Protein AF-0000000076550746 (afdb_homodimer)

Radius of gyration: 24.76 Å; Cα contacts (8 Å, |Δi|>4): 1751; chains: 2; bounding box: 64×61×53 Å

Solvent-accessible surface area (backbone atoms only — not comparable to full-atom values): 34472 Å² total; per-residue (Å²): 66,20,48,59,34,50,10,65,28,63,40,84,43,67,40,49,42,69,57,54,50,51,52,50,45,65,74,32,49,94,73,48,91,55,66,69,53,53,56,55,45,30,68,65,30,53,31,50,24,28,20,28,79,59,59,78,84,51,55,77,75,46,77,42,23,31,52,30,36,54,50,42,55,57,50,42,38,56,38,43,50,46,2,42,50,48,15,28,58,76,70,74,49,57,53,58,62,35,48,32,38,39,34,36,36,62,56,58,78,49,23,36,29,59,68,50,56,42,46,62,74,41,67,41,44,48,52,36,39,79,47,40,33,43,24,38,40,30,17,35,31,44,44,41,52,43,51,51,49,43,45,23,62,47,38,30,69,36,32,33,36,34,38,21,42,24,46,44,70,63,37,71,56,83,90,49,85,48,68,41,44,52,41,44,72,37,30,41,10,22,27,17,20,15,34,38,35,22,3,41,69,22,77,78,30,58,51,62,78,84,42,98,65,64,45,34,28,63,75,49,67,48,40,40,50,46,77,87,29,58,71,41,21,35,46,48,69,39,47,74,30,53,39,68,35,56,38,90,54,54,37,55,54,43,50,72,41,48,45,65,53,51,53,53,53,30,48,78,67,76,45,57,76,87,58,50,73,46,54,43,41,37,29,77,36,50,62,44,48,48,27,52,39,58,50,60,65,52,60,90,68,52,50,44,62,23,51,47,43,18,24,56,34,19,22,16,48,24,20,25,31,44,49,35,44,31,47,30,56,75,76,52,61,69,56,80,72,34,26,31,44,35,36,22,48,25,28,34,30,25,38,20,40,35,37,31,36,51,67,20,48,58,33,51,10,63,28,64,40,85,43,67,40,49,41,67,58,54,51,50,52,49,45,64,75,32,49,94,72,48,91,56,64,66,54,55,56,55,45,30,71,64,30,52,29,51,24,29,21,28,78,58,58,79,84,51,54,77,72,46,76,42,24,29,53,30,37,53,50,42,54,56,49,42,39,57,38,42,51,48,2,42,50,48,15,30,58,75,69,74,50,57,52,58,60,36,48,31,37,39,34,38,37,61,55,58,77,50,24,36,28,57,66,49,55,42,46,63,76,41,65,41,45,48,51,38,39,79,48,38,34,43,26,37,41,29,17,36,32,43,43,40,52,44,52,52,49,44,48,23,62,46,37,29,68,36,33,33,36,36,37,24,42,24,45,44,69,64,37,71,55,84,92,48,85,48,68,41,44,49,38,46,70,38,31,42,11,22,27,17,22,15,34,38,36,23,3,42,67,22,76,77,29,58,49,70,76,71,76,92,70,70,45,35,28,64,75,48,67,48,41,42,50,46,76,88,29,59,72,42,23,34,45,47,67,40,47,72,30,53,39,68,36,55,38,89,55,53,37,55,54,43,51,74,40,48,46,62,54,51,51,52,53,30,47,77,67,75,44,56,76,89,58,50,74,43,54,42,40,38,29,77,37,52,63,44,48,50,27,52,39,59,51,60,65,52,61,89,69,53,50,44,62,23,52,49,44,17,24,57,33,19,22,16,46,24,18,26,31,44,48,34,44,32,47,29,54,74,77,53,60,70,56,78,72,34,27,31,44,34,36,22,48,24,29,35,31,27,40,21,41,36,36,31,36,50

Nearest PDB structures (foldseek):
  4jap-assembly1_D  TM=9.681E-01  e=2.530E-51  Mycobacterium tuberculosis
  1ted-assembly2_D  TM=9.187E-01  e=6.501E-36  Mycobacterium tuberculosis H37Rv
  1tee-assembly1_A  TM=9.243E-01  e=2.695E-35  Mycobacterium tuberculosis H37Rv
  7d41-assembly1_B  TM=9.025E-01  e=4.340E-34  Mycobacterium marinum M
  3v7i-assembly1_A-2  TM=8.969E-01  e=5.310E-31  Streptomyces coelicolor

Organism: NCBI:txid570835

Secondary structure (DSSP, 8-state):
-EEEEEEEE--SEEEEHHHHHHHHHHHHTTT-S-HHHHHHHHHTS--SEEEESS-GGGGGG--SHHHHHHHHHHHHHHHHHHHHHHHHHHTT--GGGEEEEEEEESS---BS-HHHHHHHHS---TT-EEEEEES-GGGHHHHHHHHHHHHHHH-TT-EEEEEEEEEGGGG--TT---HHHHHHHHHB-EEEEEEEEE-TTSTTTS--TT-SS--PEEEEEEEEE-TT-TTTEEEEEETTEEEEEE-TTHHHHHHHHHHHHHHHHHHHTT--GGGEEEEEE----HHHHHHHHHHTTPPTTTTHHHHHHHHHH-B-THHHHHHHHHHHHHHSPPPTT-EEEEEEEETTTEEEEEEEE-/-EEEEEEEE--SEEEEHHHHHHHHHHHHTTT-S-HHHHHHHHHTS--SEEEESS-GGGGGG--SHHHHHHHHHHHHHHHHHHHHHHHHHHTT--GGGEEEEEEEESS---BS-HHHHHHHHS---TT-EEEEEES-GGGHHHHHHHHHHHHHHH-TT-EEEEEEEEEGGGG--TT---HHHHHHHHHB-EEEEEEEEE-TTSTTTTS-SSSSS--PEEEEEEEEE-TT-TTTEEEEEETTEEEEEE-TTHHHHHHHHHHHHHHHHHHHTT--GGGEEEEEE----HHHHHHHHHHTTPPTTTTHHHHHHHHHH-B-THHHHHHHHHHHHHHSPPPTT-EEEEEEEETTTEEEEEEEE-

Sequence (716 aa):
MRIASVGTAYPPHRYPQAVITEALRNRWQHKMEEPRLLNRLHANCGVEFRNIVFPLETYPTLDTFTKTNDAWIKAAVDLGEQAITTALERVGLTAADISAIFFASVTGISSPTVDARLINRMPFPVNVKRTPIFGLGCVAGAAGIARAADYVRAFPDQYVLLLSVELCSLTWQDDDQSIANLISCGLFGDGAAAVIMAGADTPLGKRPTSIEQPAPRVVSTRSTFYRNTERIMGWDITDTGFKIVLSPEVPKVVNENLRGDVEAFLSDNNLSMDRICSYIFHSGGPKVLEAMENTLNLPPNALAPSWKSLREVGNLSAASVLAVMEDYLLNHPGTPGCYSILAAMGPAFCSELVLLQWMRIASVGTAYPPHRYPQAVITEALRNRWQHKMEEPRLLNRLHANCGVEFRNIVFPLETYPTLDTFTKTNDAWIKAAVDLGEQAITTALERVGLTAADISAIFFASVTGISSPTVDARLINRMPFPVNVKRTPIFGLGCVAGAAGIARAADYVRAFPDQYVLLLSVELCSLTWQDDDQSIANLISCGLFGDGAAAVIMAGADTPLGKRPTSIEQPAPRVVSTRSTFYRNTERIMGWDITDTGFKIVLSPEVPKVVNENLRGDVEAFLSDNNLSMDRICSYIFHSGGPKVLEAMENTLNLPPNALAPSWKSLREVGNLSAASVLAVMEDYLLNHPGTPGCYSILAAMGPAFCSELVLLQW

pLDDT: mean 96.16, std 5.84, range [52.38, 99.0]

Structure (mmCIF, N/CA/C/O backbone):
data_AF-0000000076550746-model_v1
#
loop_
_entity.id
_entity.type
_entity.pdbx_description
1 polymer 'Alkylresorcinol/alkylpyrone synthase'
#
loop_
_atom_site.group_PDB
_atom_site.id
_atom_site.type_symbol
_atom_site.label_atom_id
_atom_site.label_alt_id
_atom_site.label_comp_id
_atom_site.label_asym_id
_atom_site.label_entity_id
_atom_site.label_seq_id
_atom_site.pdbx_PDB_ins_code
_atom_site.Cartn_x
_atom_site.Cartn_y
_atom_site.Cartn_z
_atom_site.occupancy
_atom_site.B_iso_or_equiv
_atom_site.auth_seq_id
_atom_site.auth_comp_id
_atom_site.auth_asym_id
_atom_site.auth_atom_id
_atom_site.pdbx_PDB_model_num
ATOM 1 N N . MET A 1 1 ? 20.016 -12.812 -5.48 1 94.81 1 MET A N 1
ATOM 2 C CA . MET A 1 1 ? 18.781 -12.852 -4.707 1 94.81 1 MET A CA 1
ATOM 3 C C . MET A 1 1 ? 17.938 -14.062 -5.082 1 94.81 1 MET A C 1
ATOM 5 O O . MET A 1 1 ? 17.938 -14.492 -6.242 1 94.81 1 MET A O 1
ATOM 9 N N . ARG A 1 2 ? 17.312 -14.703 -4.07 1 96.56 2 ARG A N 1
ATOM 10 C CA . ARG A 1 2 ? 16.625 -15.969 -4.273 1 96.56 2 ARG A CA 1
ATOM 11 C C . ARG A 1 2 ? 15.289 -15.992 -3.531 1 96.56 2 ARG A C 1
ATOM 13 O O . ARG A 1 2 ? 15.141 -15.344 -2.49 1 96.56 2 ARG A O 1
ATOM 20 N N . ILE A 1 3 ? 14.375 -16.672 -4.129 1 97.88 3 ILE A N 1
ATOM 21 C CA . ILE A 1 3 ? 13.195 -17.078 -3.373 1 97.88 3 ILE A CA 1
ATOM 22 C C . ILE A 1 3 ? 13.539 -18.25 -2.461 1 97.88 3 ILE A C 1
ATOM 24 O O . ILE A 1 3 ? 13.586 -19.406 -2.906 1 97.88 3 ILE A O 1
ATOM 28 N N . ALA A 1 4 ? 13.734 -17.969 -1.221 1 97.25 4 ALA A N 1
ATOM 29 C CA . ALA A 1 4 ? 14.266 -18.969 -0.298 1 97.25 4 ALA A CA 1
ATOM 30 C C . ALA A 1 4 ? 13.18 -19.953 0.125 1 97.25 4 ALA A C 1
ATOM 32 O O . ALA A 1 4 ? 13.461 -21.141 0.317 1 97.25 4 ALA A O 1
ATOM 33 N N . SER A 1 5 ? 12.039 -19.484 0.303 1 97.62 5 SER A N 1
ATOM 34 C CA . SER A 1 5 ? 10.93 -20.344 0.713 1 97.62 5 SER A CA 1
ATOM 35 C C . SER A 1 5 ? 9.586 -19.656 0.479 1 97.62 5 SER A C 1
ATOM 37 O O . SER A 1 5 ? 9.523 -18.438 0.331 1 97.62 5 SER A O 1
ATOM 39 N N . VAL A 1 6 ? 8.594 -20.422 0.37 1 98.62 6 VAL A N 1
ATOM 40 C CA . VAL A 1 6 ? 7.199 -19.984 0.355 1 98.62 6 VAL A CA 1
ATOM 41 C C . VAL A 1 6 ? 6.391 -20.828 1.347 1 98.62 6 VAL A C 1
ATOM 43 O O . VAL A 1 6 ? 6.621 -22.031 1.488 1 98.62 6 VAL A O 1
ATOM 46 N N . GLY A 1 7 ? 5.559 -20.141 2.123 1 98.88 7 GLY A N 1
ATOM 47 C CA . GLY A 1 7 ? 4.621 -20.797 3.023 1 98.88 7 GLY A CA 1
ATOM 48 C C . GLY A 1 7 ? 3.189 -20.328 2.838 1 98.88 7 GLY A C 1
ATOM 49 O O . GLY A 1 7 ? 2.912 -19.141 2.889 1 98.88 7 GLY A O 1
ATOM 50 N N . THR A 1 8 ? 2.262 -21.312 2.617 1 98.81 8 THR A N 1
ATOM 51 C CA . THR A 1 8 ? 0.847 -20.984 2.492 1 98.81 8 THR A CA 1
ATOM 52 C C . THR A 1 8 ? 0.093 -21.328 3.771 1 98.81 8 THR A C 1
ATOM 54 O O . THR A 1 8 ? 0.569 -22.125 4.578 1 98.81 8 THR A O 1
ATOM 57 N N . ALA A 1 9 ? -0.963 -20.625 4.008 1 98.94 9 ALA A N 1
ATOM 58 C CA . ALA A 1 9 ? -1.935 -20.922 5.059 1 98.94 9 ALA A CA 1
ATOM 59 C C . ALA A 1 9 ? -3.363 -20.812 4.531 1 98.94 9 ALA A C 1
ATOM 61 O O . ALA A 1 9 ? -3.693 -19.891 3.791 1 98.94 9 ALA A O 1
ATOM 62 N N . TYR A 1 10 ? -4.164 -21.797 4.844 1 98.81 10 TYR A N 1
ATOM 63 C CA . TYR A 1 10 ? -5.574 -21.828 4.477 1 98.81 10 TYR A CA 1
ATOM 64 C C . TYR A 1 10 ? -6.461 -21.875 5.715 1 98.81 10 TYR A C 1
ATOM 66 O O . TYR A 1 10 ? -6.125 -22.531 6.707 1 98.81 10 TYR A O 1
ATOM 74 N N . PRO A 1 11 ? -7.582 -21.094 5.656 1 98.44 11 PRO A N 1
ATOM 75 C CA . PRO A 1 11 ? -8.5 -21.203 6.789 1 98.44 11 PRO A CA 1
ATOM 76 C C . PRO A 1 11 ? -9.062 -22.625 6.957 1 98.44 11 PRO A C 1
ATOM 78 O O . PRO A 1 11 ? -9.023 -23.422 6.02 1 98.44 11 PRO A O 1
ATOM 81 N N . PRO A 1 12 ? -9.578 -22.906 8.094 1 97.31 12 PRO A N 1
ATOM 82 C CA . PRO A 1 12 ? -9.844 -24.312 8.43 1 97.31 12 PRO A CA 1
ATOM 83 C C . PRO A 1 12 ? -11.133 -24.828 7.812 1 97.31 12 PRO A C 1
ATOM 85 O O . PRO A 1 12 ? -11.367 -26.047 7.781 1 97.31 12 PRO A O 1
ATOM 88 N N . HIS A 1 13 ? -12.016 -24.031 7.289 1 98.56 13 HIS A N 1
ATOM 89 C CA . HIS A 1 13 ? -13.305 -24.484 6.781 1 98.56 13 HIS A CA 1
ATOM 90 C C . HIS A 1 13 ? -13.242 -24.766 5.285 1 98.56 13 HIS A C 1
ATOM 92 O O . HIS A 1 13 ? -13.484 -23.875 4.465 1 98.56 13 HIS A O 1
ATOM 98 N N . ARG A 1 14 ? -13.016 -25.969 4.973 1 98.56 14 ARG A N 1
ATOM 99 C CA . ARG A 1 14 ? -12.914 -26.422 3.588 1 98.56 14 ARG A CA 1
ATOM 100 C C . ARG A 1 14 ? -14.211 -27.094 3.141 1 98.56 14 ARG A C 1
ATOM 102 O O . ARG A 1 14 ? -14.695 -28.016 3.799 1 98.56 14 ARG A O 1
ATOM 109 N N . TYR A 1 15 ? -14.766 -26.641 2.021 1 98.62 15 TYR A N 1
ATOM 110 C CA . TYR A 1 15 ? -16.031 -27.172 1.511 1 98.62 15 TYR A CA 1
ATOM 111 C C . TYR A 1 15 ? -15.914 -27.531 0.033 1 98.62 15 TYR A C 1
ATOM 113 O O . TYR A 1 15 ? -15.211 -26.844 -0.722 1 98.62 15 TYR A O 1
ATOM 121 N N . PRO A 1 16 ? -16.625 -28.625 -0.36 1 98.38 16 PRO A N 1
ATOM 122 C CA . PRO A 1 16 ? -16.859 -28.75 -1.803 1 98.38 16 PRO A CA 1
ATOM 123 C C . PRO A 1 16 ? -17.609 -27.547 -2.383 1 98.38 16 PRO A C 1
ATOM 125 O O . PRO A 1 16 ? -18.469 -26.969 -1.715 1 98.38 16 PRO A O 1
ATOM 128 N N . GLN A 1 17 ? -17.328 -27.203 -3.615 1 97.62 17 GLN A N 1
ATOM 129 C CA . GLN A 1 17 ? -17.953 -26.078 -4.289 1 97.62 17 GLN A CA 1
ATOM 130 C C . GLN A 1 17 ? -19.469 -26.141 -4.18 1 97.62 17 GLN A C 1
ATOM 132 O O . GLN A 1 17 ? -20.141 -25.125 -3.959 1 97.62 17 GLN A O 1
ATOM 137 N N . ALA A 1 18 ? -20 -27.328 -4.297 1 96.81 18 ALA A N 1
ATOM 138 C CA . ALA A 1 18 ? -21.453 -27.516 -4.309 1 96.81 18 ALA A CA 1
ATOM 139 C C . ALA A 1 18 ? -22.078 -27.109 -2.979 1 96.81 18 ALA A C 1
ATOM 141 O O . ALA A 1 18 ? -23.203 -26.594 -2.939 1 96.81 18 ALA A O 1
ATOM 142 N N . VAL A 1 19 ? -21.391 -27.297 -1.904 1 97.94 19 VAL A N 1
ATOM 143 C CA . VAL A 1 19 ? -21.891 -26.953 -0.577 1 97.94 19 VAL A CA 1
ATOM 144 C C . VAL A 1 19 ? -21.938 -25.438 -0.427 1 97.94 19 VAL A C 1
ATOM 146 O O . VAL A 1 19 ? -22.906 -24.891 0.093 1 97.94 19 VAL A O 1
ATOM 149 N N . ILE A 1 20 ? -20.922 -24.734 -0.8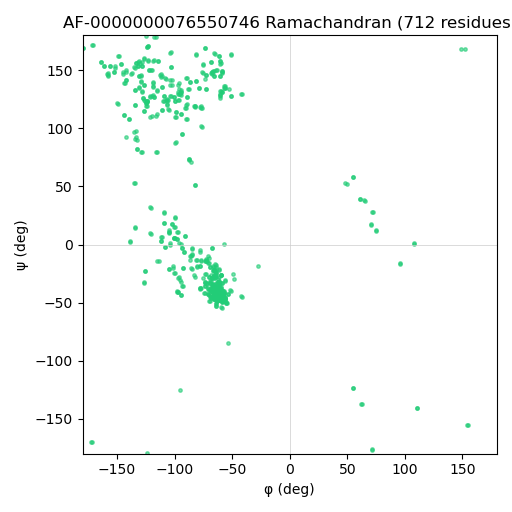74 1 97.75 20 ILE A N 1
ATOM 150 C CA . ILE A 1 20 ? -20.875 -23.281 -0.814 1 97.75 20 ILE A CA 1
ATOM 151 C C . ILE A 1 20 ? -21.969 -22.688 -1.703 1 97.75 20 ILE A C 1
ATOM 153 O O . ILE A 1 20 ? -22.656 -21.75 -1.308 1 97.75 20 ILE A O 1
ATOM 157 N N . THR A 1 21 ? -22.141 -23.297 -2.887 1 96.69 21 THR A N 1
ATOM 158 C CA . THR A 1 21 ? -23.156 -22.844 -3.82 1 96.69 21 THR A CA 1
ATOM 159 C C . THR A 1 21 ? -24.547 -22.938 -3.189 1 96.69 21 THR A C 1
ATOM 161 O O . THR A 1 21 ? -25.344 -22 -3.283 1 96.69 21 THR A O 1
ATOM 164 N N . GLU A 1 22 ? -24.797 -24.047 -2.564 1 95.69 22 GLU A N 1
ATOM 165 C CA . GLU A 1 22 ? -26.094 -24.25 -1.92 1 95.69 22 GLU A CA 1
ATOM 166 C C . GLU A 1 22 ? -26.312 -23.25 -0.783 1 95.69 22 GLU A C 1
ATOM 168 O O . GLU A 1 22 ? -27.406 -22.719 -0.616 1 95.69 22 GLU A O 1
ATOM 173 N N . ALA A 1 23 ? -25.312 -23.031 -0.014 1 95.56 23 ALA A N 1
ATOM 174 C CA . ALA A 1 23 ? -25.406 -22.078 1.091 1 95.56 23 ALA A CA 1
ATOM 175 C C . ALA A 1 23 ? -25.719 -20.672 0.581 1 95.56 23 ALA A C 1
ATOM 177 O O . ALA A 1 23 ? -26.531 -19.953 1.174 1 95.56 23 ALA A O 1
ATOM 178 N N . LEU A 1 24 ? -25.062 -20.281 -0.495 1 95.19 24 LEU A N 1
ATOM 179 C CA . LEU A 1 24 ? -25.281 -18.953 -1.064 1 95.19 24 LEU A CA 1
ATOM 180 C C . LEU A 1 24 ? -26.672 -18.844 -1.682 1 95.19 24 LEU A C 1
ATOM 182 O O . LEU A 1 24 ? -27.328 -17.797 -1.58 1 95.19 24 LEU A O 1
ATOM 186 N N . ARG A 1 25 ? -27.109 -19.906 -2.32 1 93.19 25 ARG A N 1
ATOM 187 C CA . ARG A 1 25 ? -28.469 -19.922 -2.859 1 93.19 25 ARG A CA 1
ATOM 188 C C . ARG A 1 25 ? -29.5 -19.719 -1.758 1 93.19 25 ARG A C 1
ATOM 190 O O . ARG A 1 25 ? -30.453 -18.953 -1.933 1 93.19 25 ARG A O 1
ATOM 197 N N . ASN A 1 26 ? -29.297 -20.375 -0.702 1 92.31 26 ASN A N 1
ATOM 198 C CA . ASN A 1 26 ? -30.203 -20.234 0.429 1 92.31 26 ASN A CA 1
ATOM 199 C C . ASN A 1 26 ? -30.141 -18.844 1.028 1 92.31 26 ASN A C 1
ATOM 201 O O . ASN A 1 26 ? -31.172 -18.281 1.406 1 92.31 26 ASN A O 1
ATOM 205 N N . ARG A 1 27 ? -28.984 -18.312 1.07 1 90.75 27 ARG A N 1
ATOM 206 C CA . ARG A 1 27 ? -28.766 -16.984 1.652 1 90.75 27 ARG A CA 1
ATOM 207 C C . ARG A 1 27 ? -29.406 -15.898 0.797 1 90.75 27 ARG A C 1
ATOM 209 O O . ARG A 1 27 ? -29.938 -14.922 1.325 1 90.75 27 ARG A O 1
ATOM 216 N N . TRP A 1 28 ? -29.422 -16.188 -0.52 1 89.94 28 TRP A N 1
ATOM 217 C CA . TRP A 1 28 ? -29.859 -15.133 -1.435 1 89.94 28 TRP A CA 1
ATOM 218 C C . TRP A 1 28 ? -31.219 -15.445 -2.018 1 89.94 28 TRP A C 1
ATOM 220 O O . TRP A 1 28 ? -31.703 -14.742 -2.91 1 89.94 28 TRP A O 1
ATOM 230 N N . GLN A 1 29 ? -31.891 -16.531 -1.762 1 79.56 29 GLN A N 1
ATOM 231 C CA . GLN A 1 29 ? -33.094 -17.094 -2.361 1 79.56 29 GLN A CA 1
ATOM 232 C C . GLN A 1 29 ? -34.125 -16.016 -2.637 1 79.56 29 GLN A C 1
ATOM 234 O O . GLN A 1 29 ? -34.719 -15.977 -3.719 1 79.56 29 GLN A O 1
ATOM 239 N N . HIS A 1 30 ? -34.375 -15.148 -1.763 1 79.69 30 HIS A N 1
ATOM 240 C CA . HIS A 1 30 ? -35.438 -14.172 -1.944 1 79.69 30 HIS A CA 1
ATOM 241 C C . HIS A 1 30 ? -35 -13.055 -2.885 1 79.69 30 HIS A C 1
ATOM 243 O O . HIS A 1 30 ? -35.844 -12.32 -3.414 1 79.69 30 HIS A O 1
ATOM 249 N N . LYS A 1 31 ? -33.781 -13.07 -3.256 1 80.06 31 LYS A N 1
ATOM 250 C CA . LYS A 1 31 ? -33.25 -11.961 -4.035 1 80.06 31 LYS A CA 1
ATOM 251 C C . LYS A 1 31 ? -32.875 -12.414 -5.445 1 80.06 31 LYS A C 1
ATOM 253 O O . LYS A 1 31 ? -32.688 -11.586 -6.34 1 80.06 31 LYS A O 1
ATOM 258 N N . MET A 1 32 ? -32.812 -13.703 -5.605 1 83.12 32 MET A N 1
ATOM 259 C CA . MET A 1 32 ? -32.344 -14.219 -6.887 1 83.12 32 MET A CA 1
ATOM 260 C C . MET A 1 32 ? -33.5 -14.539 -7.816 1 83.12 32 MET A C 1
ATOM 262 O O . MET A 1 32 ? -34.406 -15.266 -7.434 1 83.12 32 MET A O 1
ATOM 266 N N . GLU A 1 33 ? -33.406 -14.055 -8.992 1 80.38 33 GLU A N 1
ATOM 267 C CA . GLU A 1 33 ? -34.438 -14.336 -9.992 1 80.38 33 GLU A CA 1
ATOM 268 C C . GLU A 1 33 ? -34.281 -15.742 -10.555 1 80.38 33 GLU A C 1
ATOM 270 O O . GLU A 1 33 ? -35.281 -16.422 -10.789 1 80.38 33 GLU A O 1
ATOM 275 N N . GLU A 1 34 ? -33.094 -16.156 -10.727 1 83.06 34 GLU A N 1
ATOM 276 C CA . GLU A 1 34 ? -32.812 -17.469 -11.305 1 83.06 34 GLU A CA 1
ATOM 277 C C . GLU A 1 34 ? -31.734 -18.203 -10.5 1 83.06 34 GLU A C 1
ATOM 279 O O . GLU A 1 34 ? -30.562 -18.219 -10.883 1 83.06 34 GLU A O 1
ATOM 284 N N . PRO A 1 35 ? -32.188 -18.953 -9.555 1 82.25 35 PRO A N 1
ATOM 285 C CA . PRO A 1 35 ? -31.234 -19.672 -8.711 1 82.25 35 PRO A CA 1
ATOM 286 C C . PRO A 1 35 ? -30.391 -20.672 -9.492 1 82.25 35 PRO A C 1
ATOM 288 O O . PRO A 1 35 ? -29.234 -20.938 -9.117 1 82.25 35 PRO A O 1
ATOM 291 N N . ARG A 1 36 ? -30.922 -21.234 -10.57 1 87.06 36 ARG A N 1
ATOM 292 C CA . ARG A 1 36 ? -30.203 -22.203 -11.383 1 87.06 36 ARG A CA 1
ATOM 293 C C . ARG A 1 36 ? -28.984 -21.578 -12.039 1 87.06 36 ARG A C 1
ATOM 295 O O . ARG A 1 36 ? -28.016 -22.266 -12.367 1 87.06 36 ARG A O 1
ATOM 302 N N . LEU A 1 37 ? -28.922 -20.281 -12.141 1 91 37 LEU A N 1
ATOM 303 C CA . LEU A 1 37 ? -27.828 -19.547 -12.742 1 91 37 LEU A CA 1
ATOM 304 C C . LEU A 1 37 ? -26.562 -19.656 -11.891 1 91 37 LEU A C 1
ATOM 306 O O . LEU A 1 37 ? -25.469 -19.828 -12.414 1 91 37 LEU A O 1
ATOM 310 N N . LEU A 1 38 ? -26.719 -19.594 -10.609 1 94.12 38 LEU A N 1
ATOM 311 C CA . LEU A 1 38 ? -25.578 -19.703 -9.695 1 94.12 38 LEU A CA 1
ATOM 312 C C . LEU A 1 38 ? -24.906 -21.062 -9.82 1 94.12 38 LEU A C 1
ATOM 314 O O . LEU A 1 38 ? -23.688 -21.156 -9.867 1 94.12 38 LEU A O 1
ATOM 318 N N . ASN A 1 39 ? -25.688 -22.094 -9.922 1 94.44 39 ASN A N 1
ATOM 319 C CA . ASN A 1 39 ? -25.172 -23.438 -10.086 1 94.44 39 ASN A CA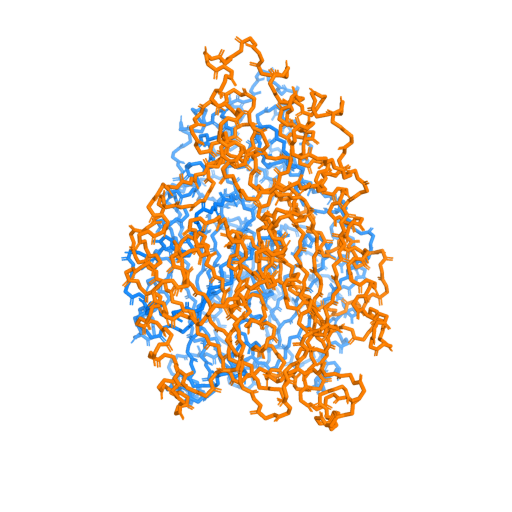 1
ATOM 320 C C . ASN A 1 39 ? -24.328 -23.578 -11.359 1 94.44 39 ASN A C 1
ATOM 322 O O . ASN A 1 39 ? -23.25 -24.156 -11.336 1 94.44 39 ASN A O 1
ATOM 326 N N . ARG A 1 40 ? -24.859 -23.062 -12.359 1 95.12 40 ARG A N 1
ATOM 327 C CA . ARG A 1 40 ? -24.188 -23.141 -13.648 1 95.12 40 ARG A CA 1
ATOM 328 C C . ARG A 1 40 ? -22.859 -22.375 -13.617 1 95.12 40 ARG A C 1
ATOM 330 O O . ARG A 1 40 ? -21.844 -22.875 -14.094 1 95.12 40 ARG A O 1
ATOM 337 N N . LEU A 1 41 ? -22.922 -21.188 -13.102 1 95.94 41 LEU A N 1
ATOM 338 C CA . LEU A 1 41 ? -21.734 -20.344 -13.047 1 95.94 41 LEU A CA 1
ATOM 339 C C . LEU A 1 41 ? -20.656 -20.984 -12.164 1 95.94 41 LEU A C 1
ATOM 341 O O . LEU A 1 41 ? -19.484 -21.031 -12.547 1 95.94 41 LEU A O 1
ATOM 345 N N . HIS A 1 42 ? -21.031 -21.484 -11.031 1 97.44 42 HIS A N 1
ATOM 346 C CA . HIS A 1 42 ? -20.094 -22.094 -10.109 1 97.44 42 HIS A CA 1
ATOM 347 C C . HIS A 1 42 ? -19.5 -23.375 -10.703 1 97.44 42 HIS A C 1
ATOM 349 O O . HIS A 1 42 ? -18.312 -23.672 -10.5 1 97.44 42 HIS A O 1
ATOM 355 N N . ALA A 1 43 ? -20.266 -24.125 -11.469 1 96 43 ALA A N 1
ATOM 356 C CA . ALA A 1 43 ? -19.797 -25.359 -12.094 1 96 43 ALA A CA 1
ATOM 357 C C . ALA A 1 43 ? -18.719 -25.062 -13.141 1 96 43 ALA A C 1
ATOM 359 O O . ALA A 1 43 ? -17.875 -25.922 -13.422 1 96 43 ALA A O 1
ATOM 360 N N . ASN A 1 44 ? -18.672 -23.875 -13.641 1 96.38 44 ASN A N 1
ATOM 361 C CA . ASN A 1 44 ? -17.766 -23.531 -14.727 1 96.38 44 ASN A CA 1
ATOM 362 C C . ASN A 1 44 ? -16.516 -22.812 -14.203 1 96.38 44 ASN A C 1
ATOM 364 O O . ASN A 1 44 ? -15.664 -22.391 -14.984 1 96.38 44 ASN A O 1
ATOM 368 N N . CYS A 1 45 ? -16.344 -22.688 -12.922 1 97.31 45 CYS A N 1
ATOM 369 C CA . CYS A 1 45 ? -15.242 -21.938 -12.336 1 97.31 45 CYS A CA 1
ATOM 370 C C . CYS A 1 45 ? -13.992 -22.812 -12.227 1 97.31 45 CYS A C 1
ATOM 372 O O . CYS A 1 45 ? -12.906 -22.297 -11.938 1 97.31 45 CYS A O 1
ATOM 374 N N . GLY A 1 46 ? -14.094 -24.047 -12.477 1 97.5 46 GLY A N 1
ATOM 375 C CA . GLY A 1 46 ? -12.953 -24.938 -12.359 1 97.5 46 GLY A CA 1
ATOM 376 C C . GLY A 1 46 ? -12.531 -25.172 -10.922 1 97.5 46 GLY A C 1
ATOM 377 O O . GLY A 1 46 ? -11.391 -25.578 -10.656 1 97.5 46 GLY A O 1
ATOM 378 N N . VAL A 1 47 ? -13.391 -24.875 -9.938 1 98.62 47 VAL A N 1
ATOM 379 C CA . VAL A 1 47 ? -13.102 -25 -8.516 1 98.62 47 VAL A CA 1
ATOM 380 C C . VAL A 1 47 ? -13.859 -26.188 -7.93 1 98.62 47 VAL A C 1
ATOM 382 O O . VAL A 1 47 ? -15.078 -26.281 -8.07 1 98.62 47 VAL A O 1
ATOM 385 N N . GLU A 1 48 ? -13.164 -27.094 -7.324 1 98.56 48 GLU A N 1
ATOM 386 C CA . GLU A 1 48 ? -13.789 -28.234 -6.688 1 98.56 48 GLU A CA 1
ATOM 387 C C . GLU A 1 48 ? -13.969 -28.016 -5.188 1 98.56 48 GLU A C 1
ATOM 389 O O . GLU A 1 48 ? -14.984 -28.422 -4.609 1 98.56 48 GLU A O 1
ATOM 394 N N . PHE A 1 49 ? -12.945 -27.422 -4.59 1 98.38 49 PHE A N 1
ATOM 395 C CA . PHE A 1 49 ? -12.977 -27.109 -3.168 1 98.38 49 PHE A CA 1
ATOM 396 C C . PHE A 1 49 ? -12.5 -25.672 -2.922 1 98.38 49 PHE A C 1
ATOM 398 O O . PHE A 1 49 ? -11.805 -25.094 -3.756 1 98.38 49 PHE A O 1
ATOM 405 N N . ARG A 1 50 ? -12.938 -25.156 -1.816 1 96.19 50 ARG A N 1
ATOM 406 C CA . ARG A 1 50 ? -12.406 -23.891 -1.343 1 96.19 50 ARG A CA 1
ATOM 407 C C . ARG A 1 50 ? -12.328 -23.859 0.18 1 96.19 50 ARG A C 1
ATOM 409 O O . ARG A 1 50 ? -13.109 -24.531 0.859 1 96.19 50 ARG A O 1
ATOM 416 N N . ASN A 1 51 ? -11.391 -23.172 0.639 1 98.62 51 ASN A N 1
ATOM 417 C CA . ASN A 1 51 ? -11.328 -22.797 2.049 1 98.62 51 ASN A CA 1
ATOM 418 C C . ASN A 1 51 ? -11.898 -21.406 2.287 1 98.62 51 ASN A C 1
ATOM 420 O O . ASN A 1 51 ? -11.656 -20.484 1.508 1 98.62 51 ASN A O 1
ATOM 424 N N . ILE A 1 52 ? -12.75 -21.266 3.316 1 98.44 52 ILE A N 1
ATOM 425 C CA . ILE A 1 52 ? -13.242 -19.953 3.697 1 98.44 52 ILE A CA 1
ATOM 426 C C . ILE A 1 52 ? -13.031 -19.734 5.191 1 98.44 52 ILE A C 1
ATOM 428 O O . ILE A 1 52 ? -12.914 -20.688 5.957 1 98.44 52 ILE A O 1
ATOM 432 N N . VAL A 1 53 ? -12.914 -18.531 5.613 1 98.56 53 VAL A N 1
ATOM 433 C CA . VAL A 1 53 ? -12.336 -18.172 6.902 1 98.56 53 VAL A CA 1
ATOM 434 C C . VAL A 1 53 ? -13.32 -18.516 8.023 1 98.56 53 VAL A C 1
ATOM 436 O O . VAL A 1 53 ? -12.906 -18.844 9.141 1 98.56 53 VAL A O 1
ATOM 439 N N . PHE A 1 54 ? -14.609 -18.359 7.809 1 98.5 54 PHE A N 1
ATOM 440 C CA . PHE A 1 54 ? -15.617 -18.656 8.828 1 98.5 54 PHE A CA 1
ATOM 441 C C . PHE A 1 54 ? -16.547 -19.781 8.359 1 98.5 54 PHE A C 1
ATOM 443 O O . PHE A 1 54 ? -16.656 -20.047 7.156 1 98.5 54 PHE A O 1
ATOM 450 N N . PRO A 1 55 ? -17.188 -20.422 9.359 1 98.19 55 PRO A N 1
ATOM 451 C CA . PRO A 1 55 ? -18.25 -21.344 8.938 1 98.19 55 PRO A CA 1
ATOM 452 C C . PRO A 1 55 ? -19.344 -20.641 8.141 1 98.19 55 PRO A C 1
ATOM 454 O O . PRO A 1 55 ? -19.672 -19.484 8.422 1 98.19 55 PRO A O 1
ATOM 457 N N . LEU A 1 56 ? -19.953 -21.391 7.211 1 97.75 56 LEU A N 1
ATOM 458 C CA . LEU A 1 56 ? -20.938 -20.812 6.301 1 97.75 56 LEU A CA 1
ATOM 459 C C . LEU A 1 56 ? -22.078 -20.141 7.07 1 97.75 56 LEU A C 1
ATOM 461 O O . LEU A 1 56 ? -22.594 -19.109 6.637 1 97.75 56 LEU A O 1
ATOM 465 N N . GLU A 1 57 ? -22.422 -20.625 8.242 1 96.69 57 GLU A N 1
ATOM 466 C CA . GLU A 1 57 ? -23.547 -20.125 9.031 1 96.69 57 GLU A CA 1
ATOM 467 C C . GLU A 1 57 ? -23.234 -18.75 9.625 1 96.69 57 GLU A C 1
ATOM 469 O O . GLU A 1 57 ? -24.141 -18.047 10.07 1 96.69 57 GLU A O 1
ATOM 474 N N . THR A 1 58 ? -21.984 -18.359 9.602 1 97.69 58 THR A N 1
ATOM 475 C CA . THR A 1 58 ? -21.547 -17.094 10.195 1 97.69 58 THR A CA 1
ATOM 476 C C . THR A 1 58 ? -21.797 -15.945 9.219 1 97.69 58 THR A C 1
ATOM 478 O O . THR A 1 58 ? -22.031 -14.812 9.641 1 97.69 58 THR A O 1
ATOM 481 N N . TYR A 1 59 ? -21.797 -16.156 7.965 1 96.75 59 TYR A N 1
ATOM 482 C CA . TYR A 1 59 ? -21.703 -15.117 6.941 1 96.75 59 TYR A CA 1
ATOM 483 C C . TYR A 1 59 ? -22.969 -14.258 6.941 1 96.75 59 TYR A C 1
ATOM 485 O O . TYR A 1 59 ? -22.891 -13.039 6.758 1 96.75 59 TYR A O 1
ATOM 493 N N . PRO A 1 60 ? -24.172 -14.852 7.242 1 94.56 60 PRO A N 1
ATOM 494 C CA . PRO A 1 60 ? -25.359 -13.992 7.316 1 94.56 60 PRO A CA 1
ATOM 495 C C . PRO A 1 60 ? -25.266 -12.969 8.445 1 94.56 60 PRO A C 1
ATOM 497 O O . PRO A 1 60 ? -25.938 -11.938 8.406 1 94.56 60 PRO A O 1
ATOM 500 N N . THR A 1 61 ? -24.469 -13.234 9.461 1 96.5 61 THR A N 1
ATOM 501 C CA . THR A 1 61 ? -24.328 -12.328 10.586 1 96.5 61 THR A CA 1
ATOM 502 C C . THR A 1 61 ? -23.375 -11.188 10.25 1 96.5 61 THR A C 1
ATOM 504 O O . THR A 1 61 ? -23.344 -10.172 10.953 1 96.5 61 THR A O 1
ATOM 507 N N . LEU A 1 62 ? -22.531 -11.312 9.266 1 96.75 62 LEU A N 1
ATOM 508 C CA . LEU A 1 62 ? -21.625 -10.289 8.766 1 96.75 62 LEU A CA 1
ATOM 509 C C . LEU A 1 62 ? -22.312 -9.406 7.734 1 96.75 62 LEU A C 1
ATOM 511 O O . LEU A 1 62 ? -21.953 -9.414 6.559 1 96.75 62 LEU A O 1
ATOM 515 N N . ASP A 1 63 ? -23.266 -8.555 8.266 1 94.62 63 ASP A N 1
ATOM 516 C CA . ASP A 1 63 ? -24.234 -7.898 7.391 1 94.62 63 ASP A CA 1
ATOM 517 C C . ASP A 1 63 ? -23.875 -6.43 7.176 1 94.62 63 ASP A C 1
ATOM 519 O O . ASP A 1 63 ? -24.625 -5.691 6.535 1 94.62 63 ASP A O 1
ATOM 523 N N . THR A 1 64 ? -22.75 -5.961 7.77 1 96.75 64 THR A N 1
ATOM 524 C CA . THR A 1 64 ? -22.281 -4.598 7.559 1 96.75 64 THR A CA 1
ATOM 525 C C . THR A 1 64 ? -20.797 -4.594 7.18 1 96.75 64 THR A C 1
ATOM 527 O O . THR A 1 64 ? -20.078 -5.559 7.457 1 96.75 64 THR A O 1
ATOM 530 N N . PHE A 1 65 ? -20.391 -3.572 6.527 1 97.44 65 PHE A N 1
ATOM 531 C CA . PHE A 1 65 ? -18.969 -3.447 6.195 1 97.44 65 PHE A CA 1
ATOM 532 C C . PHE A 1 65 ? -18.109 -3.412 7.457 1 97.44 65 PHE A C 1
ATOM 534 O O . PHE A 1 65 ? -17.031 -3.982 7.488 1 97.44 65 PHE A O 1
ATOM 541 N N . THR A 1 66 ? -18.609 -2.738 8.523 1 98.19 66 THR A N 1
ATOM 542 C CA . THR A 1 66 ? -17.906 -2.684 9.797 1 98.19 66 THR A CA 1
ATOM 543 C C . THR A 1 66 ? -17.609 -4.09 10.312 1 98.19 66 THR A C 1
ATOM 545 O O . THR A 1 66 ? -16.469 -4.41 10.641 1 98.19 66 THR A O 1
ATOM 548 N N . LYS A 1 67 ? -18.609 -4.914 10.336 1 98.25 67 LYS A N 1
ATOM 549 C CA . LYS A 1 67 ? -18.484 -6.27 10.867 1 98.25 67 LYS A CA 1
ATOM 550 C C . LYS A 1 67 ? -17.547 -7.109 10 1 98.25 67 LYS A C 1
ATOM 552 O O . LYS A 1 67 ? -16.688 -7.828 10.516 1 98.25 67 LYS A O 1
ATOM 557 N N . THR A 1 68 ? -17.766 -7.031 8.703 1 98.19 68 THR A N 1
ATOM 558 C CA . THR A 1 68 ? -16.984 -7.848 7.785 1 98.19 68 THR A CA 1
ATOM 559 C C . THR A 1 68 ? -15.516 -7.434 7.812 1 98.19 68 THR A C 1
ATOM 561 O O . THR A 1 68 ? -14.625 -8.289 7.824 1 98.19 68 THR A O 1
ATOM 564 N N . ASN A 1 69 ? -15.219 -6.141 7.805 1 98.69 69 ASN A N 1
ATOM 565 C CA . ASN A 1 69 ? -13.844 -5.668 7.82 1 98.69 69 ASN A CA 1
ATOM 566 C C . ASN A 1 69 ? -13.156 -5.965 9.148 1 98.69 69 ASN A C 1
ATOM 568 O O . ASN A 1 69 ? -11.969 -6.281 9.188 1 98.69 69 ASN A O 1
ATOM 572 N N . ASP A 1 70 ? -13.891 -5.824 10.234 1 98.62 70 ASP A N 1
ATOM 573 C CA . ASP A 1 70 ? -13.336 -6.219 11.523 1 98.62 70 ASP A CA 1
ATOM 574 C C . ASP A 1 70 ? -12.969 -7.703 11.531 1 98.62 70 ASP A C 1
ATOM 576 O O . ASP A 1 70 ? -11.914 -8.086 12.047 1 98.62 70 ASP A O 1
ATOM 580 N N . ALA A 1 71 ? -13.891 -8.492 11.008 1 98.75 71 ALA A N 1
ATOM 581 C CA . ALA A 1 71 ? -13.617 -9.922 10.891 1 98.75 71 ALA A CA 1
ATOM 582 C C . ALA A 1 71 ? -12.383 -10.18 10.023 1 98.75 71 ALA A C 1
ATOM 584 O O . ALA A 1 71 ? -11.578 -11.062 10.32 1 98.75 71 ALA A O 1
ATOM 585 N N . TRP A 1 72 ? -12.266 -9.43 8.961 1 98.81 72 TRP A N 1
ATOM 586 C CA . TRP A 1 72 ? -11.109 -9.555 8.078 1 98.81 72 TRP A CA 1
ATOM 587 C C . TRP A 1 72 ? -9.812 -9.258 8.828 1 98.81 72 TRP A C 1
ATOM 589 O O . TRP A 1 72 ? -8.836 -9.992 8.695 1 98.81 72 TRP A O 1
ATOM 599 N N . ILE A 1 73 ? -9.781 -8.203 9.609 1 98.75 73 ILE A N 1
ATOM 600 C CA . ILE A 1 73 ? -8.57 -7.816 10.32 1 98.75 73 ILE A CA 1
ATOM 601 C C . ILE A 1 73 ? -8.102 -8.961 11.211 1 98.75 73 ILE A C 1
ATOM 603 O O . ILE A 1 73 ? -6.941 -9.367 11.156 1 98.75 73 ILE A O 1
ATOM 607 N N . LYS A 1 74 ? -8.992 -9.477 11.945 1 98.44 74 LYS A N 1
ATOM 608 C CA . LYS A 1 74 ? -8.648 -10.547 12.875 1 98.44 74 LYS A CA 1
ATOM 609 C C . LYS A 1 74 ? -8.148 -11.789 12.141 1 98.44 74 LYS A C 1
ATOM 611 O O . LYS A 1 74 ? -7.098 -12.336 12.477 1 98.44 74 LYS A O 1
ATOM 616 N N . ALA A 1 75 ? -8.867 -12.172 11.148 1 98.81 75 ALA A N 1
ATOM 617 C CA . ALA A 1 75 ? -8.547 -13.391 10.414 1 98.81 75 ALA A CA 1
ATOM 618 C C . ALA A 1 75 ? -7.242 -13.234 9.633 1 98.81 75 ALA A C 1
ATOM 620 O O . ALA A 1 75 ? -6.469 -14.188 9.508 1 98.81 75 ALA A O 1
ATOM 621 N N . ALA A 1 76 ? -7.078 -12.07 9.094 1 98.88 76 ALA A N 1
ATOM 622 C CA . ALA A 1 76 ? -5.875 -11.812 8.312 1 98.88 76 ALA A CA 1
ATOM 623 C C . ALA A 1 76 ? -4.621 -11.914 9.18 1 98.88 76 ALA A C 1
ATOM 625 O O . ALA A 1 76 ? -3.598 -12.445 8.742 1 98.88 76 ALA A O 1
ATOM 626 N N . VAL A 1 77 ? -4.652 -11.375 10.391 1 98.88 77 VAL A N 1
ATOM 627 C CA . VAL A 1 77 ? -3.52 -11.453 11.305 1 98.88 77 VAL A CA 1
ATOM 628 C C . VAL A 1 77 ? -3.229 -12.906 11.648 1 98.88 77 VAL A C 1
ATOM 630 O O . VAL A 1 77 ? -2.078 -13.352 11.586 1 98.88 77 VAL A O 1
ATOM 633 N N . ASP A 1 78 ? -4.277 -13.68 11.93 1 98.81 78 ASP A N 1
ATOM 634 C CA . ASP A 1 78 ? -4.117 -15.086 12.297 1 98.81 78 ASP A CA 1
ATOM 635 C C . ASP A 1 78 ? -3.527 -15.891 11.141 1 98.81 78 ASP A C 1
ATOM 637 O O . ASP A 1 78 ? -2.564 -16.641 11.328 1 98.81 78 ASP A O 1
ATOM 641 N N . LEU A 1 79 ? -4.09 -15.773 9.992 1 98.88 79 LEU A N 1
ATOM 642 C CA . LEU A 1 79 ? -3.633 -16.531 8.836 1 98.88 79 LEU A CA 1
ATOM 643 C C . LEU A 1 79 ? -2.244 -16.078 8.398 1 98.88 79 LEU A C 1
ATOM 645 O O . LEU A 1 79 ? -1.438 -16.891 7.938 1 98.88 79 LEU A O 1
ATOM 649 N N . GLY A 1 80 ? -2.037 -14.742 8.445 1 98.94 80 GLY A N 1
ATOM 650 C CA . GLY A 1 80 ? -0.715 -14.219 8.133 1 98.94 80 GLY A CA 1
ATOM 651 C C . GLY A 1 80 ? 0.379 -14.82 9 1 98.94 80 GLY A C 1
ATOM 652 O O . GLY A 1 80 ? 1.436 -15.203 8.492 1 98.94 80 GLY A O 1
ATOM 653 N N . GLU A 1 81 ? 0.128 -14.883 10.281 1 98.94 81 GLU A N 1
ATOM 654 C CA . GLU A 1 81 ? 1.099 -15.477 11.195 1 98.94 81 GLU A CA 1
ATOM 655 C C . GLU A 1 81 ? 1.416 -16.922 10.805 1 98.94 81 GLU A C 1
ATOM 657 O O . GLU A 1 81 ? 2.576 -17.328 10.844 1 98.94 81 GLU A O 1
ATOM 662 N N . GLN A 1 82 ? 0.408 -17.656 10.453 1 98.94 82 GLN A N 1
ATOM 663 C CA . GLN A 1 82 ? 0.593 -19.062 10.07 1 98.94 82 GLN A CA 1
ATOM 664 C C . GLN A 1 82 ? 1.452 -19.172 8.82 1 98.94 82 GLN A C 1
ATOM 666 O O . GLN A 1 82 ? 2.373 -20 8.766 1 98.94 82 GLN A O 1
ATOM 671 N N . ALA A 1 83 ? 1.119 -18.391 7.793 1 98.94 83 ALA A N 1
ATOM 672 C CA . ALA A 1 83 ? 1.877 -18.438 6.543 1 98.94 83 ALA A CA 1
ATOM 673 C C . ALA A 1 83 ? 3.34 -18.062 6.777 1 98.94 83 ALA A C 1
ATOM 675 O O . ALA A 1 83 ? 4.242 -18.734 6.258 1 98.94 83 ALA A O 1
ATOM 676 N N . ILE A 1 84 ? 3.572 -16.984 7.562 1 99 84 ILE A N 1
ATOM 677 C CA . ILE A 1 84 ? 4.922 -16.531 7.859 1 99 84 ILE A CA 1
ATOM 678 C C . ILE A 1 84 ? 5.688 -17.625 8.602 1 99 84 ILE A C 1
ATOM 680 O O . ILE A 1 84 ? 6.832 -17.938 8.258 1 99 84 ILE A O 1
ATOM 684 N N . THR A 1 85 ? 5.066 -18.172 9.602 1 98.94 85 THR A N 1
ATOM 685 C CA . THR A 1 85 ? 5.699 -19.219 10.398 1 98.94 85 THR A CA 1
ATOM 686 C C . THR A 1 85 ? 6.105 -20.406 9.508 1 98.94 85 THR A C 1
ATOM 688 O O . THR A 1 85 ? 7.223 -20.906 9.617 1 98.94 85 THR A O 1
ATOM 691 N N . THR A 1 86 ? 5.207 -20.828 8.633 1 98.88 86 THR A N 1
ATOM 692 C CA . THR A 1 86 ? 5.48 -21.938 7.723 1 98.88 86 THR A CA 1
ATOM 693 C C . THR A 1 86 ? 6.684 -21.625 6.84 1 98.88 86 THR A C 1
ATOM 695 O O . THR A 1 86 ? 7.574 -22.453 6.676 1 98.88 86 THR A O 1
ATOM 698 N N . ALA A 1 87 ? 6.727 -20.469 6.258 1 98.75 87 ALA A N 1
ATOM 699 C CA . ALA A 1 87 ? 7.809 -20.078 5.363 1 98.75 87 ALA A CA 1
ATOM 700 C C . ALA A 1 87 ? 9.141 -20.031 6.102 1 98.75 87 ALA A C 1
ATOM 702 O O . ALA A 1 87 ? 10.164 -20.5 5.59 1 98.75 87 ALA A O 1
ATOM 703 N N . LEU A 1 88 ? 9.148 -19.422 7.285 1 98.81 88 LEU A N 1
ATOM 704 C CA . LEU A 1 88 ? 10.375 -19.266 8.062 1 98.81 88 LEU A CA 1
ATOM 705 C C . LEU A 1 88 ? 10.914 -20.609 8.516 1 98.81 88 LEU A C 1
ATOM 707 O O . LEU A 1 88 ? 12.117 -20.875 8.422 1 98.81 88 LEU A O 1
ATOM 711 N N . GLU A 1 89 ? 10.07 -21.484 8.969 1 98.25 89 GLU A N 1
ATOM 712 C CA . GLU A 1 89 ? 10.477 -22.797 9.477 1 98.25 89 GLU A CA 1
ATOM 713 C C . GLU A 1 89 ? 11.164 -23.625 8.383 1 98.25 89 GLU A C 1
ATOM 715 O O . GLU A 1 89 ? 12.094 -24.391 8.664 1 98.25 89 GLU A O 1
ATOM 720 N N . ARG A 1 90 ? 10.82 -23.484 7.203 1 96.31 90 ARG A N 1
ATOM 721 C CA . ARG A 1 90 ? 11.344 -24.25 6.082 1 96.31 90 ARG A CA 1
ATOM 722 C C . ARG A 1 90 ? 12.828 -23.969 5.867 1 96.31 90 ARG A C 1
ATOM 724 O O . ARG A 1 90 ? 13.555 -24.812 5.34 1 96.31 90 ARG A O 1
ATOM 731 N N . VAL A 1 91 ? 13.219 -22.781 6.254 1 96.19 91 VAL A N 1
ATOM 732 C CA . VAL A 1 91 ? 14.594 -22.406 5.941 1 96.19 91 VAL A CA 1
ATOM 733 C C . VAL A 1 91 ? 15.359 -22.109 7.234 1 96.19 91 VAL A C 1
ATOM 735 O O . VAL A 1 91 ? 16.438 -21.5 7.203 1 96.19 91 VAL A O 1
ATOM 738 N N . GLY A 1 92 ? 14.773 -22.406 8.398 1 97.31 92 GLY A N 1
ATOM 739 C CA . GLY A 1 92 ? 15.438 -22.281 9.688 1 97.31 92 GLY A CA 1
ATOM 740 C C . GLY A 1 92 ? 15.648 -20.844 10.109 1 97.31 92 GLY A C 1
ATOM 741 O O . GLY A 1 92 ? 16.641 -20.531 10.766 1 97.31 92 GLY A O 1
ATOM 742 N N . LEU A 1 93 ? 14.828 -19.953 9.68 1 98.44 93 LEU A N 1
ATOM 743 C CA . LEU A 1 93 ? 14.867 -18.562 10.094 1 98.44 93 LEU A CA 1
ATOM 744 C C . LEU A 1 93 ? 13.766 -18.266 11.102 1 98.44 93 LEU A C 1
ATOM 746 O O . LEU A 1 93 ? 12.883 -19.094 11.328 1 98.44 93 LEU A O 1
ATOM 750 N N . THR A 1 94 ? 13.883 -17.156 11.758 1 98.75 94 THR A N 1
ATOM 751 C CA . THR A 1 94 ? 12.836 -16.609 12.609 1 98.75 94 THR A CA 1
ATOM 752 C C . THR A 1 94 ? 12.461 -15.195 12.156 1 98.75 94 THR A C 1
ATOM 754 O O . THR A 1 94 ? 13.117 -14.617 11.281 1 98.75 94 THR A O 1
ATOM 757 N N . ALA A 1 95 ? 11.422 -14.68 12.727 1 98.88 95 ALA A N 1
ATOM 758 C CA . ALA A 1 95 ? 10.984 -13.328 12.383 1 98.88 95 ALA A CA 1
ATOM 759 C C . ALA A 1 95 ? 12.078 -12.305 12.68 1 98.88 95 ALA A C 1
ATOM 761 O O . ALA A 1 95 ? 12.148 -11.258 12.039 1 98.88 95 ALA A O 1
ATOM 762 N N . ALA A 1 96 ? 12.938 -12.602 13.594 1 98.75 96 ALA A N 1
ATOM 763 C CA . ALA A 1 96 ? 14 -11.688 14 1 98.75 96 ALA A CA 1
ATOM 764 C C . ALA A 1 96 ? 15 -11.469 12.867 1 98.75 96 ALA A C 1
ATOM 766 O O . ALA A 1 96 ? 15.758 -10.492 12.883 1 98.75 96 ALA A O 1
ATOM 767 N N . ASP A 1 97 ? 15.023 -12.344 11.898 1 98.81 97 ASP A N 1
ATOM 768 C CA . ASP A 1 97 ? 15.984 -12.281 10.805 1 98.81 97 ASP A CA 1
ATOM 769 C C . ASP A 1 97 ? 15.484 -11.367 9.688 1 98.81 97 ASP A C 1
ATOM 771 O O . ASP A 1 97 ? 16.25 -11.008 8.781 1 98.81 97 ASP A O 1
ATOM 775 N N . ILE A 1 98 ? 14.227 -10.938 9.734 1 98.94 98 ILE A N 1
ATOM 776 C CA . ILE A 1 98 ? 13.586 -10.227 8.633 1 98.94 98 ILE A CA 1
ATOM 777 C C . ILE A 1 98 ? 13.852 -8.727 8.766 1 98.94 98 ILE A C 1
ATOM 779 O O . ILE A 1 98 ? 13.625 -8.141 9.836 1 98.94 98 ILE A O 1
ATOM 783 N N . SER A 1 99 ? 14.234 -8.117 7.672 1 98.88 99 SER A N 1
ATOM 784 C CA . SER A 1 99 ? 14.617 -6.707 7.707 1 98.88 99 SER A CA 1
ATOM 785 C C . SER A 1 99 ? 13.531 -5.824 7.113 1 98.88 99 SER A C 1
ATOM 787 O O . SER A 1 99 ? 13.508 -4.613 7.348 1 98.88 99 SER A O 1
ATOM 789 N N . ALA A 1 100 ? 12.688 -6.402 6.316 1 98.94 100 ALA A N 1
ATOM 790 C CA . ALA A 1 100 ? 11.617 -5.652 5.656 1 98.94 100 ALA A CA 1
ATOM 791 C C . ALA A 1 100 ? 10.422 -6.555 5.348 1 98.94 100 ALA A C 1
ATOM 793 O O . ALA A 1 100 ? 10.594 -7.754 5.105 1 98.94 100 ALA A O 1
ATOM 794 N N . ILE A 1 101 ? 9.266 -5.973 5.387 1 98.94 101 ILE A N 1
ATOM 795 C CA . ILE A 1 101 ? 8.016 -6.672 5.09 1 98.94 101 ILE A CA 1
ATOM 796 C C . ILE A 1 101 ? 7.273 -5.945 3.971 1 98.94 101 ILE A C 1
ATOM 798 O O . ILE A 1 101 ? 7.039 -4.738 4.055 1 98.94 101 ILE A O 1
ATOM 802 N N . PHE A 1 102 ? 6.98 -6.629 2.898 1 98.94 102 PHE A N 1
ATOM 803 C CA . PHE A 1 102 ? 5.965 -6.234 1.932 1 98.94 102 PHE A CA 1
ATOM 804 C C . PHE A 1 102 ? 4.66 -6.984 2.18 1 98.94 102 PHE A C 1
ATOM 806 O O . PHE A 1 102 ? 4.613 -8.211 2.062 1 98.94 102 PHE A O 1
ATOM 813 N N . PHE A 1 103 ? 3.658 -6.262 2.566 1 98.94 103 PHE A N 1
ATOM 814 C CA . PHE A 1 103 ? 2.355 -6.867 2.816 1 98.94 103 PHE A CA 1
ATOM 815 C C . PHE A 1 103 ? 1.353 -6.453 1.746 1 98.94 103 PHE A C 1
ATOM 817 O O . PHE A 1 103 ? 1.184 -5.262 1.476 1 98.94 103 PHE A O 1
ATOM 824 N N . ALA A 1 104 ? 0.676 -7.461 1.125 1 98.81 104 ALA A N 1
ATOM 825 C CA . ALA A 1 104 ? -0.284 -7.137 0.074 1 98.81 104 ALA A CA 1
ATOM 826 C C . ALA A 1 104 ? -1.633 -7.801 0.34 1 98.81 104 ALA A C 1
ATOM 828 O O . ALA A 1 104 ? -1.693 -8.992 0.655 1 98.81 104 ALA A O 1
ATOM 829 N N . SER A 1 105 ? -2.668 -7.07 0.246 1 98.69 105 SER A N 1
ATOM 830 C CA . SER A 1 105 ? -4.047 -7.551 0.263 1 98.69 105 SER A CA 1
ATOM 831 C C . SER A 1 105 ? -4.984 -6.566 -0.425 1 98.69 105 SER A C 1
ATOM 833 O O . SER A 1 105 ? -4.695 -5.371 -0.498 1 98.69 105 SER A O 1
ATOM 835 N N . VAL A 1 106 ? -6.082 -7.074 -0.944 1 98.56 106 VAL A N 1
ATOM 836 C CA . VAL A 1 106 ? -7.043 -6.18 -1.579 1 98.56 106 VAL A CA 1
ATOM 837 C C . VAL A 1 106 ? -8.453 -6.527 -1.118 1 98.56 106 VAL A C 1
ATOM 839 O O . VAL A 1 106 ? -9.438 -6.086 -1.719 1 98.56 106 VAL A O 1
ATOM 842 N N . THR A 1 107 ? -8.641 -7.344 -0.017 1 98.69 107 THR A N 1
ATOM 843 C CA . THR A 1 107 ? -9.953 -7.84 0.378 1 98.69 107 THR A CA 1
ATOM 844 C C . THR A 1 107 ? -10.398 -7.211 1.696 1 98.69 107 THR A C 1
ATOM 846 O O . THR A 1 107 ? -11.445 -7.574 2.244 1 98.69 107 THR A O 1
ATOM 849 N N . GLY A 1 108 ? -9.648 -6.332 2.23 1 98.5 108 GLY A N 1
ATOM 850 C CA . GLY A 1 108 ? -9.891 -5.559 3.436 1 98.5 108 GLY A CA 1
ATOM 851 C C . GLY A 1 108 ? -8.867 -4.457 3.652 1 98.5 108 GLY A C 1
ATOM 852 O O . GLY A 1 108 ? -7.91 -4.336 2.889 1 98.5 108 GLY A O 1
ATOM 853 N N . ILE A 1 109 ? -9.156 -3.621 4.648 1 98.31 109 ILE A N 1
ATOM 854 C CA . ILE A 1 109 ? -8.227 -2.527 4.922 1 98.31 109 ILE A CA 1
ATOM 855 C C . ILE A 1 109 ? -8.125 -2.305 6.43 1 98.31 109 ILE A C 1
ATOM 857 O O . ILE A 1 109 ? -9.062 -2.607 7.172 1 98.31 109 ILE A O 1
ATOM 861 N N . SER A 1 110 ? -6.945 -1.845 6.812 1 98.12 110 SER A N 1
ATOM 862 C CA . SER A 1 110 ? -6.758 -1.529 8.227 1 98.12 110 SER A CA 1
ATOM 863 C C . SER A 1 110 ? -5.609 -0.545 8.422 1 98.12 110 SER A C 1
ATOM 865 O O . SER A 1 110 ? -4.645 -0.542 7.652 1 98.12 110 SER A O 1
ATOM 867 N N . SER A 1 111 ? -5.648 0.314 9.32 1 98 111 SER A N 1
ATOM 868 C CA . SER A 1 111 ? -4.629 1.194 9.875 1 98 111 SER A CA 1
ATOM 869 C C . SER A 1 111 ? -4.766 1.308 11.391 1 98 111 SER A C 1
ATOM 871 O O . SER A 1 111 ? -5.723 1.9 11.891 1 98 111 SER A O 1
ATOM 873 N N . PRO A 1 112 ? -3.848 0.701 12.148 1 97.12 112 PRO A N 1
ATOM 874 C CA . PRO A 1 112 ? -2.621 -0.012 11.781 1 97.12 112 PRO A CA 1
ATOM 875 C C . PRO A 1 112 ? -2.887 -1.225 10.891 1 97.12 112 PRO A C 1
ATOM 877 O O . PRO A 1 112 ? -3.918 -1.889 11.039 1 97.12 112 PRO A O 1
ATOM 880 N N . THR A 1 113 ? -1.938 -1.434 9.992 1 98.06 113 THR A N 1
ATOM 881 C CA . THR A 1 113 ? -2.023 -2.484 8.984 1 98.06 113 THR A CA 1
ATOM 882 C C . THR A 1 113 ? -1.793 -3.855 9.609 1 98.06 113 THR A C 1
ATOM 884 O O . THR A 1 113 ? -1.396 -3.953 10.773 1 98.06 113 THR A O 1
ATOM 887 N N . VAL A 1 114 ? -2.059 -4.918 8.867 1 98.62 114 VAL A N 1
ATOM 888 C CA . VAL A 1 114 ? -1.921 -6.301 9.305 1 98.62 114 VAL A CA 1
ATOM 889 C C . VAL A 1 114 ? -0.467 -6.582 9.68 1 98.62 114 VAL A C 1
ATOM 891 O O . VAL A 1 114 ? -0.192 -7.238 10.688 1 98.62 114 VAL A O 1
ATOM 894 N N . ASP A 1 115 ? 0.497 -6.113 8.844 1 98.56 115 ASP A N 1
ATOM 895 C CA . ASP A 1 115 ? 1.909 -6.316 9.148 1 98.56 115 ASP A CA 1
ATOM 896 C C . ASP A 1 115 ? 2.273 -5.699 10.5 1 98.56 115 ASP A C 1
ATOM 898 O O . ASP A 1 115 ? 3.014 -6.297 11.281 1 98.56 115 ASP A O 1
ATOM 902 N N . ALA A 1 116 ? 1.745 -4.512 10.789 1 98.31 116 ALA A N 1
ATOM 903 C CA . ALA A 1 116 ? 2.008 -3.865 12.078 1 98.31 116 ALA A CA 1
ATOM 904 C C . ALA A 1 116 ? 1.492 -4.715 13.234 1 98.31 116 ALA A C 1
ATOM 906 O O . ALA A 1 116 ? 2.16 -4.844 14.266 1 98.31 116 ALA A O 1
ATOM 907 N N . ARG A 1 117 ? 0.327 -5.234 13.062 1 98.25 117 ARG A N 1
ATOM 908 C CA . ARG A 1 117 ? -0.254 -6.086 14.094 1 98.25 117 ARG A CA 1
ATOM 909 C C . ARG A 1 117 ? 0.557 -7.363 14.273 1 98.25 117 ARG A C 1
ATOM 911 O O . ARG A 1 117 ? 0.693 -7.871 15.391 1 98.25 117 ARG A O 1
ATOM 918 N N . LEU A 1 118 ? 1.066 -7.887 13.195 1 98.75 118 LEU A N 1
ATOM 919 C CA . LEU A 1 118 ? 1.905 -9.078 13.242 1 98.75 118 LEU A CA 1
ATOM 920 C C . LEU A 1 118 ? 3.229 -8.789 13.938 1 98.75 118 LEU A C 1
ATOM 922 O O . LEU A 1 118 ? 3.783 -9.656 14.617 1 98.75 118 LEU A O 1
ATOM 926 N N . ILE A 1 119 ? 3.793 -7.57 13.758 1 98.38 119 ILE A N 1
ATOM 927 C CA . ILE A 1 119 ? 5.023 -7.176 14.438 1 98.38 119 ILE A CA 1
ATOM 928 C C . ILE A 1 119 ? 4.809 -7.203 15.953 1 98.38 119 ILE A C 1
ATOM 930 O O . ILE A 1 119 ? 5.723 -7.547 16.703 1 98.38 119 ILE A O 1
ATOM 934 N N . ASN A 1 120 ? 3.625 -6.898 16.422 1 97.38 120 ASN A N 1
ATOM 935 C CA . ASN A 1 120 ? 3.305 -6.969 17.844 1 97.38 120 ASN A CA 1
ATOM 936 C C . ASN A 1 120 ? 3.238 -8.414 18.344 1 97.38 120 ASN A C 1
ATOM 938 O O . ASN A 1 120 ? 3.521 -8.695 19.5 1 97.38 120 ASN A O 1
ATOM 942 N N . ARG A 1 121 ? 2.912 -9.344 17.484 1 97.38 121 ARG A N 1
ATOM 943 C CA . ARG A 1 121 ? 2.645 -10.727 17.844 1 97.38 121 ARG A CA 1
ATOM 944 C C . ARG A 1 121 ? 3.891 -11.594 17.688 1 97.38 121 ARG A C 1
ATOM 946 O O . ARG A 1 121 ? 4.043 -12.602 18.375 1 97.38 121 ARG A O 1
ATOM 953 N N . MET A 1 122 ? 4.738 -11.258 16.719 1 98.62 122 MET A N 1
ATOM 954 C CA . MET A 1 122 ? 5.926 -12.039 16.391 1 98.62 122 MET A CA 1
ATOM 955 C C . MET A 1 122 ? 7.195 -11.25 16.688 1 98.62 122 MET A C 1
ATOM 957 O O . MET A 1 122 ? 7.176 -10.023 16.734 1 98.62 122 MET A O 1
ATOM 961 N N . PRO A 1 123 ? 8.305 -11.875 16.875 1 98.38 123 PRO A N 1
ATOM 962 C CA . PRO A 1 123 ? 9.523 -11.188 17.312 1 98.38 123 PRO A CA 1
ATOM 963 C C . PRO A 1 123 ? 10.266 -10.516 16.172 1 98.38 123 PRO A C 1
ATOM 965 O O . PRO A 1 123 ? 11.484 -10.656 16.047 1 98.38 123 PRO A O 1
ATOM 968 N N . PHE A 1 124 ? 9.609 -9.734 15.375 1 98.75 124 PHE A N 1
ATOM 969 C CA . PHE A 1 124 ? 10.25 -8.898 14.367 1 98.75 124 PHE A CA 1
ATOM 970 C C . PHE A 1 124 ? 11.086 -7.801 15.023 1 98.75 124 PHE A C 1
ATOM 972 O O . PHE A 1 124 ? 10.773 -7.355 16.125 1 98.75 124 PHE A O 1
ATOM 979 N N . PRO A 1 125 ? 12.18 -7.414 14.336 1 98.5 125 PRO A N 1
ATOM 980 C CA . PRO A 1 125 ? 12.922 -6.27 14.867 1 98.5 125 PRO A CA 1
ATOM 981 C C . PRO A 1 125 ? 12.094 -4.98 14.859 1 98.5 125 PRO A C 1
ATOM 983 O O . PRO A 1 125 ? 11.289 -4.766 13.953 1 98.5 125 PRO A O 1
ATOM 986 N N . VAL A 1 126 ? 12.336 -4.105 15.766 1 97.5 126 VAL A N 1
ATOM 987 C CA . VAL A 1 126 ? 11.586 -2.859 15.859 1 97.5 126 VAL A CA 1
ATOM 988 C C . VAL A 1 126 ? 11.93 -1.952 14.68 1 97.5 126 VAL A C 1
ATOM 990 O O . VAL A 1 126 ? 11.172 -1.034 14.352 1 97.5 126 VAL A O 1
ATOM 993 N N . ASN A 1 127 ? 13.062 -2.201 14.031 1 98.44 127 ASN A N 1
ATOM 994 C CA . ASN A 1 127 ? 13.477 -1.367 12.914 1 98.44 127 ASN A CA 1
ATOM 995 C C . ASN A 1 127 ? 13.086 -1.992 11.578 1 98.44 127 ASN A C 1
ATOM 997 O O . ASN A 1 127 ? 13.547 -1.549 10.523 1 98.44 127 ASN A O 1
ATOM 1001 N N . VAL A 1 128 ? 12.25 -3.049 11.633 1 98.75 128 VAL A N 1
ATOM 1002 C CA . VAL A 1 128 ? 11.805 -3.678 10.391 1 98.75 128 VAL A CA 1
ATOM 1003 C C . VAL A 1 128 ? 11.086 -2.652 9.516 1 98.75 128 VAL A C 1
ATOM 1005 O O . VAL A 1 128 ? 10.305 -1.841 10.023 1 98.75 128 VAL A O 1
ATOM 1008 N N . LYS A 1 129 ? 11.445 -2.566 8.242 1 98.81 129 LYS A N 1
ATOM 1009 C CA . LYS A 1 129 ? 10.789 -1.666 7.293 1 98.81 129 LYS A CA 1
ATOM 1010 C C . LYS A 1 129 ? 9.461 -2.244 6.812 1 98.81 129 LYS A C 1
ATOM 1012 O O . LYS A 1 129 ? 9.359 -3.445 6.551 1 98.81 129 LYS A O 1
ATOM 1017 N N . ARG A 1 130 ? 8.43 -1.436 6.777 1 98.69 130 ARG A N 1
ATOM 1018 C CA . ARG A 1 130 ? 7.102 -1.895 6.391 1 98.69 130 ARG A CA 1
ATOM 1019 C C . ARG A 1 130 ? 6.645 -1.217 5.102 1 98.69 130 ARG A C 1
ATOM 1021 O O . ARG A 1 130 ? 6.793 -0.004 4.945 1 98.69 130 ARG A O 1
ATOM 1028 N N . THR A 1 131 ? 6.141 -1.961 4.156 1 98.88 131 THR A N 1
ATOM 1029 C CA . THR A 1 131 ? 5.527 -1.478 2.924 1 98.88 131 THR A CA 1
ATOM 1030 C C . THR A 1 131 ? 4.195 -2.178 2.67 1 98.88 131 THR A C 1
ATOM 1032 O O . THR A 1 131 ? 4.121 -3.111 1.867 1 98.88 131 THR A O 1
ATOM 1035 N N . PRO A 1 132 ? 3.125 -1.707 3.312 1 98.75 132 PRO A N 1
ATOM 1036 C CA . PRO A 1 132 ? 1.803 -2.293 3.078 1 98.75 132 PRO A CA 1
ATOM 1037 C C . PRO A 1 132 ? 1.179 -1.83 1.763 1 98.75 132 PRO A C 1
ATOM 1039 O O . PRO A 1 132 ? 0.92 -0.637 1.583 1 98.75 132 PRO A O 1
ATOM 1042 N N . ILE A 1 133 ? 0.918 -2.807 0.867 1 98.75 133 ILE A N 1
ATOM 1043 C CA . ILE A 1 133 ? 0.466 -2.57 -0.5 1 98.75 133 ILE A CA 1
ATOM 1044 C C . ILE A 1 133 ? -1.028 -2.867 -0.608 1 98.75 133 ILE A C 1
ATOM 1046 O O . ILE A 1 133 ? -1.493 -3.918 -0.16 1 98.75 133 ILE A O 1
ATOM 1050 N N . PHE A 1 134 ? -1.761 -1.95 -1.122 1 98.5 134 PHE A N 1
ATOM 1051 C CA . PHE A 1 134 ? -3.182 -2.162 -1.378 1 98.5 134 PHE A CA 1
ATOM 1052 C C . PHE A 1 134 ? -3.535 -1.785 -2.812 1 98.5 134 PHE A C 1
ATOM 1054 O O . PHE A 1 134 ? -2.996 -0.819 -3.357 1 98.5 134 PHE A O 1
ATOM 1061 N N . GLY A 1 135 ? -4.371 -2.562 -3.393 1 97.31 135 GLY A N 1
ATOM 1062 C CA . GLY A 1 135 ? -5.016 -2.111 -4.617 1 97.31 135 GLY A CA 1
ATOM 1063 C C . GLY A 1 135 ? -4.504 -2.818 -5.855 1 97.31 135 GLY A C 1
ATOM 1064 O O . GLY A 1 135 ? -5.027 -2.617 -6.953 1 97.31 135 GLY A O 1
ATOM 1065 N N . LEU A 1 136 ? -3.551 -3.754 -5.688 1 98.25 136 LEU A N 1
ATOM 1066 C CA . LEU A 1 136 ? -2.971 -4.41 -6.852 1 98.25 136 LEU A CA 1
ATOM 1067 C C . LEU A 1 136 ? -3.723 -5.695 -7.184 1 98.25 136 LEU A C 1
ATOM 1069 O O . LEU A 1 136 ? -3.6 -6.227 -8.289 1 98.25 136 LEU A O 1
ATOM 1073 N N . GLY A 1 137 ? -4.465 -6.246 -6.219 1 97.81 137 GLY A N 1
ATOM 1074 C CA . GLY A 1 137 ? -5.203 -7.473 -6.473 1 97.81 137 GLY A CA 1
ATOM 1075 C C . GLY A 1 137 ? -4.309 -8.648 -6.82 1 97.81 137 GLY A C 1
ATOM 1076 O O . GLY A 1 137 ? -3.271 -8.852 -6.184 1 97.81 137 GLY A O 1
ATOM 1077 N N . CYS A 1 138 ? -4.656 -9.445 -7.801 1 98.25 138 CYS A N 1
ATOM 1078 C CA . CYS A 1 138 ? -4.016 -10.711 -8.148 1 98.25 138 CYS A CA 1
ATOM 1079 C C . CYS A 1 138 ? -2.562 -10.492 -8.547 1 98.25 138 CYS A C 1
ATOM 1081 O O . CYS A 1 138 ? -1.716 -11.359 -8.328 1 98.25 138 CYS A O 1
ATOM 1083 N N . VAL A 1 139 ? -2.275 -9.367 -9.141 1 98.69 139 VAL A N 1
ATOM 1084 C CA . VAL A 1 139 ? -0.929 -9.156 -9.664 1 98.69 139 VAL A CA 1
ATOM 1085 C C . VAL A 1 139 ? 0.042 -8.914 -8.508 1 98.69 139 VAL A C 1
ATOM 1087 O O . VAL A 1 139 ? 1.257 -9.055 -8.672 1 98.69 139 VAL A O 1
ATOM 1090 N N . ALA A 1 140 ? -0.459 -8.656 -7.336 1 98.88 140 ALA A N 1
ATOM 1091 C CA . ALA A 1 140 ? 0.38 -8.273 -6.207 1 98.88 140 ALA A CA 1
ATOM 1092 C C . ALA A 1 140 ? 1.307 -9.414 -5.793 1 98.88 140 ALA A C 1
ATOM 1094 O O . ALA A 1 140 ? 2.365 -9.18 -5.207 1 98.88 140 ALA A O 1
ATOM 1095 N N . GLY A 1 141 ? 0.921 -10.656 -6.055 1 98.88 141 GLY A N 1
ATOM 1096 C CA . GLY A 1 141 ? 1.835 -11.75 -5.77 1 98.88 141 GLY A CA 1
ATOM 1097 C C . GLY A 1 141 ? 3.148 -11.641 -6.52 1 98.88 141 GLY A C 1
ATOM 1098 O O . GLY A 1 141 ? 4.219 -11.625 -5.91 1 98.88 141 GLY A O 1
ATOM 1099 N N . ALA A 1 142 ? 3.041 -11.516 -7.844 1 98.94 142 ALA A N 1
ATOM 1100 C CA . ALA A 1 142 ? 4.227 -11.406 -8.688 1 98.94 142 ALA A CA 1
ATOM 1101 C C . ALA A 1 142 ? 4.906 -10.055 -8.5 1 98.94 142 ALA A C 1
ATOM 1103 O O . ALA A 1 142 ? 6.137 -9.977 -8.406 1 98.94 142 ALA A O 1
ATOM 1104 N N . ALA A 1 143 ? 4.102 -9.008 -8.438 1 98.88 143 ALA A N 1
ATOM 1105 C CA . ALA A 1 143 ? 4.656 -7.68 -8.203 1 98.88 143 ALA A CA 1
ATOM 1106 C C . ALA A 1 143 ? 5.348 -7.598 -6.848 1 98.88 143 ALA A C 1
ATOM 1108 O O . ALA A 1 143 ? 6.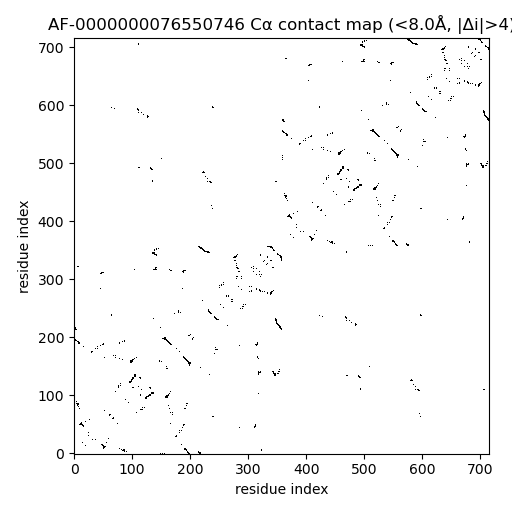352 -6.898 -6.695 1 98.88 143 ALA A O 1
ATOM 1109 N N . GLY A 1 144 ? 4.742 -8.297 -5.863 1 98.94 144 GLY A N 1
ATOM 1110 C CA . GLY A 1 144 ? 5.371 -8.367 -4.555 1 98.94 144 GLY A CA 1
ATOM 1111 C C . GLY A 1 144 ? 6.734 -9.031 -4.586 1 98.94 144 GLY A C 1
ATOM 1112 O O . GLY A 1 144 ? 7.676 -8.562 -3.939 1 98.94 144 GLY A O 1
ATOM 1113 N N . ILE A 1 145 ? 6.883 -10.109 -5.32 1 98.94 145 ILE A N 1
ATOM 1114 C CA . ILE A 1 145 ? 8.18 -10.75 -5.508 1 98.94 145 ILE A CA 1
ATOM 1115 C C . ILE A 1 145 ? 9.148 -9.766 -6.164 1 98.94 145 ILE A C 1
ATOM 1117 O O . ILE A 1 145 ? 10.305 -9.656 -5.742 1 98.94 145 ILE A O 1
ATOM 1121 N N . ALA A 1 146 ? 8.664 -9.062 -7.148 1 98.88 146 ALA A N 1
ATOM 1122 C CA . ALA A 1 146 ? 9.5 -8.102 -7.859 1 98.88 146 ALA A CA 1
ATOM 1123 C C . ALA A 1 146 ? 9.992 -7 -6.918 1 98.88 146 ALA A C 1
ATOM 1125 O O . ALA A 1 146 ? 11.164 -6.629 -6.945 1 98.88 146 ALA A O 1
ATOM 1126 N N . ARG A 1 147 ? 9.102 -6.457 -6.066 1 98.88 147 ARG A N 1
ATOM 1127 C CA . ARG A 1 147 ? 9.477 -5.406 -5.125 1 98.88 147 ARG A CA 1
ATOM 1128 C C . ARG A 1 147 ? 10.445 -5.934 -4.074 1 98.88 147 ARG A C 1
ATOM 1130 O O . ARG A 1 147 ? 11.406 -5.246 -3.709 1 98.88 147 ARG A O 1
ATOM 1137 N N . ALA A 1 148 ? 10.164 -7.133 -3.6 1 98.88 148 ALA A N 1
ATOM 1138 C CA . ALA A 1 148 ? 11.086 -7.754 -2.654 1 98.88 148 ALA A CA 1
ATOM 1139 C C . ALA A 1 148 ? 12.469 -7.938 -3.273 1 98.88 148 ALA A C 1
ATOM 1141 O O . ALA A 1 148 ? 13.484 -7.715 -2.615 1 98.88 148 ALA A O 1
ATOM 1142 N N . ALA A 1 149 ? 12.5 -8.336 -4.527 1 98.81 149 ALA A N 1
ATOM 1143 C CA . ALA A 1 149 ? 13.75 -8.492 -5.254 1 98.81 149 ALA A CA 1
ATOM 1144 C C . ALA A 1 149 ? 14.484 -7.164 -5.383 1 98.81 149 ALA A C 1
ATOM 1146 O O . ALA A 1 149 ? 15.703 -7.098 -5.199 1 98.81 149 ALA A O 1
ATOM 1147 N N . ASP A 1 150 ? 13.734 -6.098 -5.754 1 98.81 150 ASP A N 1
ATOM 1148 C CA . ASP A 1 150 ? 14.336 -4.766 -5.797 1 98.81 150 ASP A CA 1
ATOM 1149 C C . ASP A 1 150 ? 15 -4.418 -4.461 1 98.81 150 ASP A C 1
ATOM 1151 O O . ASP A 1 150 ? 16.094 -3.869 -4.434 1 98.81 150 ASP A O 1
ATOM 1155 N N . TYR A 1 151 ? 14.328 -4.734 -3.367 1 98.81 151 TYR A N 1
ATOM 1156 C CA . TYR A 1 151 ? 14.82 -4.391 -2.037 1 98.81 151 TYR A CA 1
ATOM 1157 C C . TYR A 1 151 ? 16.141 -5.102 -1.738 1 98.81 151 TYR A C 1
ATOM 1159 O O . TYR A 1 151 ? 17.094 -4.477 -1.28 1 98.81 151 TYR A O 1
ATOM 1167 N N . VAL A 1 152 ? 16.203 -6.363 -2.002 1 98.75 152 VAL A N 1
ATOM 1168 C CA . VAL A 1 152 ? 17.406 -7.102 -1.622 1 98.75 152 VAL A CA 1
ATOM 1169 C C . VAL A 1 152 ? 18.516 -6.828 -2.629 1 98.75 152 VAL A C 1
ATOM 1171 O O . VAL A 1 152 ? 19.688 -7.102 -2.355 1 98.75 152 VAL A O 1
ATOM 1174 N N . ARG A 1 153 ? 18.172 -6.348 -3.801 1 98.56 153 ARG A N 1
ATOM 1175 C CA . ARG A 1 153 ? 19.203 -5.801 -4.672 1 98.56 153 ARG A CA 1
ATOM 1176 C C . ARG A 1 153 ? 19.906 -4.625 -4.012 1 98.56 153 ARG A C 1
ATOM 1178 O O . ARG A 1 153 ? 21.125 -4.484 -4.125 1 98.56 153 ARG A O 1
ATOM 1185 N N . ALA A 1 154 ? 19.141 -3.771 -3.352 1 98.62 154 ALA A N 1
ATOM 1186 C CA . ALA A 1 154 ? 19.688 -2.627 -2.625 1 98.62 154 ALA A CA 1
ATOM 1187 C C . ALA A 1 154 ? 20.422 -3.074 -1.365 1 98.62 154 ALA A C 1
ATOM 1189 O O . ALA A 1 154 ? 21.391 -2.438 -0.947 1 98.62 154 ALA A O 1
ATOM 1190 N N . PHE A 1 155 ? 19.922 -4.145 -0.729 1 98.75 155 PHE A N 1
ATOM 1191 C CA . PHE A 1 155 ? 20.453 -4.664 0.525 1 98.75 155 PHE A CA 1
ATOM 1192 C C . PHE A 1 155 ? 20.734 -6.16 0.418 1 98.75 155 PHE A C 1
ATOM 1194 O O . PHE A 1 155 ? 20.016 -6.973 1.001 1 98.75 155 PHE A O 1
ATOM 1201 N N . PRO A 1 156 ? 21.828 -6.543 -0.178 1 98.62 156 PRO A N 1
ATOM 1202 C CA . PRO A 1 156 ? 22.094 -7.941 -0.533 1 98.62 156 PRO A CA 1
ATOM 1203 C C . PRO A 1 156 ? 22.359 -8.82 0.686 1 98.62 156 PRO A C 1
ATOM 1205 O O . PRO A 1 156 ? 22.406 -10.047 0.572 1 98.62 156 PRO A O 1
ATOM 1208 N N . ASP A 1 157 ? 22.562 -8.242 1.882 1 98.69 157 ASP A N 1
ATOM 1209 C CA . ASP A 1 157 ? 22.875 -9.016 3.08 1 98.69 157 ASP A CA 1
ATOM 1210 C C . ASP A 1 157 ? 21.625 -9.219 3.945 1 98.69 157 ASP A C 1
ATOM 1212 O O . ASP A 1 157 ? 21.734 -9.648 5.098 1 98.69 157 ASP A O 1
ATOM 1216 N N . GLN A 1 158 ? 20.484 -8.984 3.41 1 98.88 158 GLN A N 1
ATOM 1217 C CA . GLN A 1 158 ? 19.281 -9 4.227 1 98.88 158 GLN A CA 1
ATOM 1218 C C . GLN A 1 158 ? 18.266 -10.008 3.691 1 98.88 158 GLN A C 1
ATOM 1220 O O . GLN A 1 158 ? 18.375 -10.461 2.551 1 98.88 158 GLN A O 1
ATOM 1225 N N . TYR A 1 159 ? 17.312 -10.438 4.594 1 98.88 159 TYR A N 1
ATOM 1226 C CA . TYR A 1 159 ? 16.125 -11.195 4.25 1 98.88 159 TYR A CA 1
ATOM 1227 C C . TYR A 1 159 ? 14.883 -10.297 4.27 1 98.88 159 TYR A C 1
ATOM 1229 O O . TYR A 1 159 ? 14.758 -9.422 5.133 1 98.88 159 TYR A O 1
ATOM 1237 N N . VAL A 1 160 ? 14 -10.531 3.32 1 98.81 160 VAL A N 1
ATOM 1238 C CA . VAL A 1 160 ? 12.766 -9.758 3.248 1 98.81 160 VAL A CA 1
ATOM 1239 C C . VAL A 1 160 ? 11.57 -10.703 3.15 1 98.81 160 VAL A C 1
ATOM 1241 O O . VAL A 1 160 ? 11.664 -11.781 2.553 1 98.81 160 VAL A O 1
ATOM 1244 N N . LEU A 1 161 ? 10.469 -10.305 3.758 1 98.94 161 LEU A N 1
ATOM 1245 C CA . LEU A 1 161 ? 9.219 -11.055 3.777 1 98.94 161 LEU A CA 1
ATOM 1246 C C . LEU A 1 161 ? 8.188 -10.414 2.854 1 98.94 161 LEU A C 1
ATOM 1248 O O . LEU A 1 161 ? 7.926 -9.219 2.945 1 98.94 161 LEU A O 1
ATOM 1252 N N . LEU A 1 162 ? 7.668 -11.164 1.918 1 99 162 LEU A N 1
ATOM 1253 C CA . LEU A 1 162 ? 6.418 -10.836 1.241 1 99 162 LEU A CA 1
ATOM 1254 C C . LEU A 1 162 ? 5.258 -11.633 1.831 1 99 162 LEU A C 1
ATOM 1256 O O . LEU A 1 162 ? 5.312 -12.859 1.904 1 99 162 LEU A O 1
ATOM 1260 N N . LEU A 1 163 ? 4.238 -10.914 2.297 1 99 163 LEU A N 1
ATOM 1261 C CA . LEU A 1 163 ? 3.037 -11.555 2.824 1 99 163 LEU A CA 1
ATOM 1262 C C . LEU A 1 163 ? 1.802 -11.109 2.047 1 99 163 LEU A C 1
ATOM 1264 O O . LEU A 1 163 ? 1.596 -9.914 1.826 1 99 163 LEU A O 1
ATOM 1268 N N . SER A 1 164 ? 1.035 -12.039 1.565 1 98.94 164 SER A N 1
ATOM 1269 C CA . SER A 1 164 ? -0.287 -11.781 1.006 1 98.94 164 SER A CA 1
ATOM 1270 C C . SER A 1 164 ? -1.371 -12.516 1.782 1 98.94 164 SER A C 1
ATOM 1272 O O . SER A 1 164 ? -1.232 -13.711 2.068 1 98.94 164 SER A O 1
ATOM 1274 N N . VAL A 1 165 ? -2.396 -11.844 2.209 1 98.94 165 VAL A N 1
ATOM 1275 C CA . VAL A 1 165 ? -3.584 -12.438 2.816 1 98.94 165 VAL A CA 1
ATOM 1276 C C . VAL A 1 165 ? -4.832 -11.984 2.059 1 98.94 165 VAL A C 1
ATOM 1278 O O . VAL A 1 165 ? -5.109 -10.789 1.966 1 98.94 165 VAL A O 1
ATOM 1281 N N . GLU A 1 166 ? -5.531 -12.922 1.512 1 98.88 166 GLU A N 1
ATOM 1282 C CA . GLU A 1 166 ? -6.734 -12.648 0.734 1 98.88 166 GLU A CA 1
ATOM 1283 C C . GLU A 1 166 ? -7.922 -13.453 1.251 1 98.88 166 GLU A C 1
ATOM 1285 O O . GLU A 1 166 ? -7.902 -14.688 1.222 1 98.88 166 GLU A O 1
ATOM 1290 N N . LEU A 1 167 ? -8.867 -12.742 1.75 1 98.88 167 LEU A N 1
ATOM 1291 C CA . LEU A 1 167 ? -10.078 -13.359 2.281 1 98.88 167 LEU A CA 1
ATOM 1292 C C . LEU A 1 167 ? -11.297 -12.953 1.464 1 98.88 167 LEU A C 1
ATOM 1294 O O . LEU A 1 167 ? -12.125 -12.156 1.924 1 98.88 167 LEU A O 1
ATOM 1298 N N . CYS A 1 168 ? -11.477 -13.57 0.354 1 98.62 168 CYS A N 1
ATOM 1299 C CA . CYS A 1 168 ? -12.438 -13.164 -0.663 1 98.62 168 CYS A CA 1
ATOM 1300 C C . CYS A 1 168 ? -13.867 -13.469 -0.217 1 98.62 168 CYS A C 1
ATOM 1302 O O . CYS A 1 168 ? -14.805 -12.789 -0.629 1 98.62 168 CYS A O 1
ATOM 1304 N N . SER A 1 169 ? -14.078 -14.43 0.649 1 98.38 169 SER A N 1
ATOM 1305 C CA . SER A 1 169 ? -15.414 -14.781 1.133 1 98.38 169 SER A CA 1
ATOM 1306 C C . SER A 1 169 ? -16.031 -13.641 1.93 1 98.38 169 SER A C 1
ATOM 1308 O O . SER A 1 169 ? -17.234 -13.617 2.154 1 98.38 169 SER A O 1
ATOM 1310 N N . LEU A 1 170 ? -15.203 -12.703 2.363 1 98.5 170 LEU A N 1
ATOM 1311 C CA . LEU A 1 170 ? -15.703 -11.586 3.156 1 98.5 170 LEU A CA 1
ATOM 1312 C C . LEU A 1 170 ? -16.094 -10.414 2.258 1 98.5 170 LEU A C 1
ATOM 1314 O O . LEU A 1 170 ? -16.438 -9.336 2.75 1 98.5 170 LEU A O 1
ATOM 1318 N N . THR A 1 171 ? -16.062 -10.641 0.94 1 97.88 171 THR A N 1
ATOM 1319 C CA . THR A 1 171 ? -16.438 -9.586 0.001 1 97.88 171 THR A CA 1
ATOM 1320 C C . THR A 1 171 ? -17.75 -9.93 -0.706 1 97.88 171 THR A C 1
ATOM 1322 O O . THR A 1 171 ? -18.172 -9.227 -1.628 1 97.88 171 THR A O 1
ATOM 1325 N N . TRP A 1 172 ? -18.438 -11.023 -0.31 1 96.44 172 TRP A N 1
ATOM 1326 C CA . TRP A 1 172 ? -19.734 -11.398 -0.887 1 96.44 172 TRP A CA 1
ATOM 1327 C C . TRP A 1 172 ? -20.766 -10.297 -0.67 1 96.44 172 TRP A C 1
ATOM 1329 O O . TRP A 1 172 ? -20.891 -9.766 0.438 1 96.44 172 TRP A O 1
ATOM 1339 N N . GLN A 1 173 ? -21.484 -9.93 -1.729 1 95.19 173 GLN A N 1
ATOM 1340 C CA . GLN A 1 173 ? -22.5 -8.883 -1.666 1 95.19 173 GLN A CA 1
ATOM 1341 C C . GLN A 1 173 ? -23.891 -9.469 -1.832 1 95.19 173 GLN A C 1
ATOM 1343 O O . GLN A 1 173 ? -24.281 -9.859 -2.934 1 95.19 173 GLN A O 1
ATOM 1348 N N . ASP A 1 174 ? -24.688 -9.367 -0.837 1 91.81 174 ASP A N 1
ATOM 1349 C CA . ASP A 1 174 ? -25.984 -10.016 -0.787 1 91.81 174 ASP A CA 1
ATOM 1350 C C . ASP A 1 174 ? -26.953 -9.375 -1.779 1 91.81 174 ASP A C 1
ATOM 1352 O O . ASP A 1 174 ? -27.828 -10.055 -2.328 1 91.81 174 ASP A O 1
ATOM 1356 N N . ASP A 1 175 ? -26.812 -8.133 -1.98 1 90.88 175 ASP A N 1
ATOM 1357 C CA . ASP A 1 175 ? -27.812 -7.43 -2.789 1 90.88 175 ASP A CA 1
ATOM 1358 C C . ASP A 1 175 ? -27.281 -7.176 -4.199 1 90.88 175 ASP A C 1
ATOM 1360 O O . ASP A 1 175 ? -27.766 -6.273 -4.895 1 90.88 175 ASP A O 1
ATOM 1364 N N . ASP A 1 176 ? -26.25 -7.898 -4.566 1 93.5 176 ASP A N 1
ATOM 1365 C CA . ASP A 1 176 ? -25.672 -7.797 -5.902 1 93.5 176 ASP A CA 1
ATOM 1366 C C . ASP A 1 176 ? -25.828 -9.109 -6.668 1 93.5 176 ASP A C 1
ATOM 1368 O O . ASP A 1 176 ? -25.141 -10.094 -6.363 1 93.5 176 ASP A O 1
ATOM 1372 N N . GLN A 1 177 ? -26.672 -9.094 -7.734 1 91.94 177 GLN A N 1
ATOM 1373 C CA . GLN A 1 177 ? -26.906 -10.305 -8.508 1 91.94 177 GLN A CA 1
ATOM 1374 C C . GLN A 1 177 ? -26.266 -10.211 -9.891 1 91.94 177 GLN A C 1
ATOM 1376 O O . GLN A 1 177 ? -26.672 -10.914 -10.82 1 91.94 177 GLN A O 1
ATOM 1381 N N . SER A 1 178 ? -25.344 -9.273 -9.961 1 93.69 178 SER A N 1
ATOM 1382 C CA . SER A 1 178 ? -24.609 -9.18 -11.219 1 93.69 178 SER A CA 1
ATOM 1383 C C . SER A 1 178 ? -23.859 -10.477 -11.523 1 93.69 178 SER A C 1
ATOM 1385 O O . SER A 1 178 ? -23.5 -11.227 -10.609 1 93.69 178 SER A O 1
ATOM 1387 N N . ILE A 1 179 ? -23.578 -10.742 -12.773 1 94.44 179 ILE A N 1
ATOM 1388 C CA . ILE A 1 179 ? -22.812 -11.906 -13.211 1 94.44 179 ILE A CA 1
ATOM 1389 C C . ILE A 1 179 ? -21.422 -11.883 -12.57 1 94.44 179 ILE A C 1
ATOM 1391 O O . ILE A 1 179 ? -20.906 -12.922 -12.141 1 94.44 179 ILE A O 1
ATOM 1395 N N . ALA A 1 180 ? -20.797 -10.719 -12.461 1 95.62 180 ALA A N 1
ATOM 1396 C CA . ALA A 1 180 ? -19.469 -10.562 -11.852 1 95.62 180 ALA A CA 1
ATOM 1397 C C . ALA A 1 180 ? -19.469 -11.07 -10.414 1 95.62 180 ALA A C 1
ATOM 1399 O O . ALA A 1 180 ? -18.578 -11.812 -10.008 1 95.62 180 ALA A O 1
ATOM 1400 N N . ASN A 1 181 ? -20.453 -10.672 -9.656 1 96 181 ASN A N 1
ATOM 1401 C CA . ASN A 1 181 ? -20.547 -11.109 -8.266 1 96 181 ASN A CA 1
ATOM 1402 C C . ASN A 1 181 ? -20.797 -12.617 -8.172 1 96 181 ASN A C 1
ATOM 1404 O O . ASN A 1 181 ? -20.188 -13.297 -7.348 1 96 181 ASN A O 1
ATOM 1408 N N . LEU A 1 182 ? -21.672 -13.125 -9 1 95.25 182 LEU A N 1
ATOM 1409 C CA . LEU A 1 182 ? -22.016 -14.539 -8.961 1 95.25 182 LEU A CA 1
ATOM 1410 C C . LEU A 1 182 ? -20.812 -15.406 -9.328 1 95.25 182 LEU A C 1
ATOM 1412 O O . LEU A 1 182 ? -20.562 -16.438 -8.688 1 95.25 182 LEU A O 1
ATOM 1416 N N . ILE A 1 183 ? -20.078 -14.992 -10.305 1 96.06 183 ILE A N 1
ATOM 1417 C CA . ILE A 1 183 ? -18.891 -15.727 -10.711 1 96.06 183 ILE A CA 1
ATOM 1418 C C . ILE A 1 183 ? -17.828 -15.641 -9.617 1 96.06 183 ILE A C 1
ATOM 1420 O O . ILE A 1 183 ? -17.188 -16.641 -9.266 1 96.06 183 ILE A O 1
ATOM 1424 N N . SER A 1 184 ? -17.625 -14.438 -9.086 1 96.75 184 SER A N 1
ATOM 1425 C CA . SER A 1 184 ? -16.594 -14.211 -8.086 1 96.75 184 SER A CA 1
ATOM 1426 C C . SER A 1 184 ? -16.828 -15.07 -6.848 1 96.75 184 SER A C 1
ATOM 1428 O O . SER A 1 184 ? -15.875 -15.57 -6.246 1 96.75 184 SER A O 1
ATOM 1430 N N . CYS A 1 185 ? -18.078 -15.258 -6.457 1 96.62 185 CYS A N 1
ATOM 1431 C CA . CYS A 1 185 ? -18.406 -16.031 -5.27 1 96.62 185 CYS A CA 1
ATOM 1432 C C . CYS A 1 185 ? -18.125 -17.516 -5.488 1 96.62 185 CYS A C 1
ATOM 1434 O O . CYS A 1 185 ? -18.047 -18.281 -4.531 1 96.62 185 CYS A O 1
ATOM 1436 N N . GLY A 1 186 ? -17.969 -17.922 -6.723 1 97.38 186 GLY A N 1
ATOM 1437 C CA . GLY A 1 186 ? -17.641 -19.297 -7.043 1 97.38 186 GLY A CA 1
ATOM 1438 C C . GLY A 1 186 ? -16.188 -19.516 -7.367 1 97.38 186 GLY A C 1
ATOM 1439 O O . GLY A 1 186 ? -15.672 -20.625 -7.277 1 97.38 186 GLY A O 1
ATOM 1440 N N . LEU A 1 187 ? -15.477 -18.453 -7.699 1 98.31 187 LEU A N 1
ATOM 1441 C CA . LEU A 1 187 ? -14.125 -18.531 -8.242 1 98.31 187 LEU A CA 1
ATOM 1442 C C . LEU A 1 187 ? -13.086 -18.312 -7.148 1 98.31 187 LEU A C 1
ATOM 1444 O O . LEU A 1 187 ? -12.07 -19.016 -7.105 1 98.31 187 LEU A O 1
ATOM 1448 N N . PHE A 1 188 ? -13.336 -17.359 -6.258 1 98.5 188 PHE A N 1
ATOM 1449 C CA . PHE A 1 188 ? -12.312 -16.875 -5.34 1 98.5 188 PHE A CA 1
ATOM 1450 C C . PHE A 1 188 ? -12.422 -17.594 -3.994 1 98.5 188 PHE A C 1
ATOM 1452 O O . PHE A 1 188 ? -13.523 -17.828 -3.504 1 98.5 188 PHE A O 1
ATOM 1459 N N . GLY A 1 189 ? -11.312 -17.953 -3.426 1 98.56 189 GLY A N 1
ATOM 1460 C CA . GLY A 1 189 ? -11.211 -18.562 -2.102 1 98.56 189 GLY A CA 1
ATOM 1461 C C . GLY A 1 189 ? -10.414 -17.703 -1.127 1 98.56 189 GLY A C 1
ATOM 1462 O O . GLY A 1 189 ? -10.016 -16.594 -1.452 1 98.56 189 GLY A O 1
ATOM 1463 N N . ASP A 1 190 ? -10.312 -18.203 0.098 1 98.88 190 ASP A N 1
ATOM 1464 C CA . ASP A 1 190 ? -9.555 -17.531 1.144 1 98.88 190 ASP A CA 1
ATOM 1465 C C . ASP A 1 190 ? -8.211 -18.219 1.375 1 98.88 190 ASP A C 1
ATOM 1467 O O . ASP A 1 190 ? -8.117 -19.453 1.366 1 98.88 190 ASP A O 1
ATOM 1471 N N . GLY A 1 191 ? -7.133 -17.406 1.542 1 98.94 191 GLY A N 1
ATOM 1472 C CA . GLY A 1 191 ? -5.82 -17.969 1.843 1 98.94 191 GLY A CA 1
ATOM 1473 C C . GLY A 1 191 ? -4.75 -16.906 1.996 1 98.94 191 GLY A C 1
ATOM 1474 O O . GLY A 1 191 ? -5.004 -15.711 1.769 1 98.94 191 GLY A O 1
ATOM 1475 N N . ALA A 1 192 ? -3.627 -17.312 2.482 1 98.94 192 ALA A N 1
ATOM 1476 C CA . ALA A 1 192 ? -2.453 -16.469 2.662 1 98.94 192 ALA A CA 1
ATOM 1477 C C . ALA A 1 192 ? -1.19 -17.156 2.166 1 98.94 192 ALA A C 1
ATOM 1479 O O . ALA A 1 192 ? -1.144 -18.391 2.084 1 98.94 192 ALA A O 1
ATOM 1480 N N . ALA A 1 193 ? -0.263 -16.422 1.767 1 99 193 ALA A N 1
ATOM 1481 C CA . ALA A 1 193 ? 1.052 -16.938 1.388 1 99 193 ALA A CA 1
ATOM 1482 C C . ALA A 1 193 ? 2.156 -15.969 1.806 1 99 193 ALA A C 1
ATOM 1484 O O . ALA A 1 193 ? 1.995 -14.75 1.707 1 99 193 ALA A O 1
ATOM 1485 N N . ALA A 1 194 ? 3.232 -16.484 2.312 1 98.94 194 ALA A N 1
ATOM 1486 C CA . ALA A 1 194 ? 4.43 -15.734 2.682 1 98.94 194 ALA A CA 1
ATOM 1487 C C . ALA A 1 194 ? 5.641 -16.203 1.874 1 98.94 194 ALA A C 1
ATOM 1489 O O . ALA A 1 194 ? 5.812 -17.391 1.64 1 98.94 194 ALA A O 1
ATOM 1490 N N . VAL A 1 195 ? 6.438 -15.297 1.374 1 98.94 195 VAL A N 1
ATOM 1491 C CA . VAL A 1 195 ? 7.676 -15.578 0.655 1 98.94 195 VAL A CA 1
ATOM 1492 C C . VAL A 1 195 ? 8.859 -14.977 1.417 1 98.94 195 VAL A C 1
ATOM 1494 O O . VAL A 1 195 ? 8.828 -13.812 1.817 1 98.94 195 VAL A O 1
ATOM 1497 N N . ILE A 1 196 ? 9.844 -15.773 1.693 1 98.88 196 ILE A N 1
ATOM 1498 C CA . ILE A 1 196 ? 11.125 -15.266 2.191 1 98.88 196 ILE A CA 1
ATOM 1499 C C . ILE A 1 196 ? 12.094 -15.078 1.027 1 98.88 196 ILE A C 1
ATOM 1501 O O . ILE A 1 196 ? 12.484 -16.047 0.374 1 98.88 196 ILE A O 1
ATOM 1505 N N . MET A 1 197 ? 12.422 -13.859 0.728 1 98.75 197 MET A N 1
ATOM 1506 C CA . MET A 1 197 ? 13.438 -13.516 -0.267 1 98.75 197 MET A CA 1
ATOM 1507 C C . MET A 1 197 ? 14.797 -13.305 0.39 1 98.75 197 MET A C 1
ATOM 1509 O O . MET A 1 197 ? 14.906 -12.562 1.371 1 98.75 197 MET A O 1
ATOM 1513 N N . ALA A 1 198 ? 15.789 -13.906 -0.144 1 98.62 198 ALA A N 1
ATOM 1514 C CA . ALA A 1 198 ? 17.141 -13.828 0.419 1 98.62 198 ALA A CA 1
ATOM 1515 C C . ALA A 1 198 ? 18.062 -13.008 -0.477 1 98.62 198 ALA A C 1
ATOM 1517 O O . ALA A 1 198 ? 18.203 -13.305 -1.664 1 98.62 198 ALA A O 1
ATOM 1518 N N . GLY A 1 199 ? 18.688 -11.938 0.098 1 98.62 199 GLY A N 1
ATOM 1519 C CA . GLY A 1 199 ? 19.719 -11.219 -0.629 1 98.62 199 GLY A CA 1
ATOM 1520 C C . GLY A 1 199 ? 20.906 -12.094 -0.989 1 98.62 199 GLY A C 1
ATOM 1521 O O . GLY A 1 199 ? 21.156 -13.109 -0.337 1 98.62 199 GLY A O 1
ATOM 1522 N N . ALA A 1 200 ? 21.641 -11.719 -1.958 1 97.19 200 ALA A N 1
ATOM 1523 C CA . ALA A 1 200 ? 22.703 -12.523 -2.541 1 97.19 200 ALA A CA 1
ATOM 1524 C C . ALA A 1 200 ? 23.828 -12.766 -1.53 1 97.19 200 ALA A C 1
ATOM 1526 O O . ALA A 1 200 ? 24.531 -13.781 -1.603 1 97.19 200 ALA A O 1
ATOM 1527 N N . ASP A 1 201 ? 24 -11.852 -0.565 1 98.19 201 ASP A N 1
ATOM 1528 C CA . ASP A 1 201 ? 25.109 -11.93 0.369 1 98.19 201 ASP A CA 1
ATOM 1529 C C . ASP A 1 201 ? 24.688 -12.562 1.689 1 98.19 201 ASP A C 1
ATOM 1531 O O . ASP A 1 201 ? 25.469 -12.641 2.633 1 98.19 201 ASP A O 1
ATOM 1535 N N . THR A 1 202 ? 23.422 -13.047 1.776 1 97.94 202 THR A N 1
ATOM 1536 C CA . THR A 1 202 ? 22.969 -13.805 2.938 1 97.94 202 THR A CA 1
ATOM 1537 C C . THR A 1 202 ? 23.406 -15.266 2.838 1 97.94 202 THR A C 1
ATOM 1539 O O . THR A 1 202 ? 23.734 -15.742 1.754 1 97.94 202 THR A O 1
ATOM 1542 N N . PRO A 1 203 ? 23.344 -15.953 3.988 1 95.69 203 PRO A N 1
ATOM 1543 C CA . PRO A 1 203 ? 23.672 -17.391 3.943 1 95.69 203 PRO A CA 1
ATOM 1544 C C . PRO A 1 203 ? 22.781 -18.156 2.98 1 95.69 203 PRO A C 1
ATOM 1546 O O . PRO A 1 203 ? 23.266 -19.016 2.229 1 95.69 203 PRO A O 1
ATOM 1549 N N . LEU A 1 204 ? 21.531 -17.875 2.924 1 94.69 204 LEU A N 1
ATOM 1550 C CA . LEU A 1 204 ? 20.609 -18.578 2.025 1 94.69 204 LEU A CA 1
ATOM 1551 C C . LEU A 1 204 ? 20.828 -18.141 0.582 1 94.69 204 LEU A C 1
ATOM 1553 O O . LEU A 1 204 ? 20.609 -18.906 -0.35 1 94.69 204 LEU A O 1
ATOM 1557 N N . GLY A 1 205 ? 21.234 -16.859 0.379 1 94.19 205 GLY A N 1
ATOM 1558 C CA . GLY A 1 205 ? 21.516 -16.359 -0.954 1 94.19 205 GLY A CA 1
ATOM 1559 C C . GLY A 1 205 ? 22.75 -16.984 -1.579 1 94.19 205 GLY A C 1
ATOM 1560 O O . GLY A 1 205 ? 22.844 -17.094 -2.805 1 94.19 205 GLY A O 1
ATOM 1561 N N . LYS A 1 206 ? 23.688 -17.438 -0.734 1 91.38 206 LYS A N 1
ATOM 1562 C CA . LYS A 1 206 ? 24.953 -18.016 -1.193 1 91.38 206 LYS A CA 1
ATOM 1563 C C . LYS A 1 206 ? 24.859 -19.531 -1.303 1 91.38 206 LYS A C 1
ATOM 1565 O O . LYS A 1 206 ? 25.797 -20.188 -1.748 1 91.38 206 LYS A O 1
ATOM 1570 N N . ARG A 1 207 ? 23.797 -20.047 -0.945 1 83.5 207 ARG A N 1
ATOM 1571 C CA . ARG A 1 207 ? 23.703 -21.5 -0.958 1 83.5 207 ARG A CA 1
ATOM 1572 C C . ARG A 1 207 ? 23.922 -22.047 -2.363 1 83.5 207 ARG A C 1
ATOM 1574 O O . ARG A 1 207 ? 23.469 -21.453 -3.344 1 83.5 207 ARG A O 1
ATOM 1581 N N . PRO A 1 208 ? 24.891 -23.078 -2.447 1 67.94 208 PRO A N 1
ATOM 1582 C CA . PRO A 1 208 ? 25.094 -23.688 -3.762 1 67.94 208 PRO A CA 1
ATOM 1583 C C . PRO A 1 208 ? 23.812 -24.25 -4.359 1 67.94 208 PRO A C 1
ATOM 1585 O O . PRO A 1 208 ? 22.891 -24.609 -3.621 1 67.94 208 PRO A O 1
ATOM 1588 N N . THR A 1 209 ? 23.625 -23.938 -5.633 1 61.69 209 THR A N 1
ATOM 1589 C CA . THR A 1 209 ? 22.453 -24.422 -6.359 1 61.69 209 THR A CA 1
ATOM 1590 C C . THR A 1 209 ? 22.266 -25.922 -6.145 1 61.69 209 THR A C 1
ATOM 1592 O O . THR A 1 209 ? 21.188 -26.453 -6.402 1 61.69 209 THR A O 1
ATOM 1595 N N . SER A 1 210 ? 23.391 -26.641 -5.926 1 55.22 210 SER A N 1
ATOM 1596 C CA . SER A 1 210 ? 23.219 -28.078 -5.773 1 55.22 210 SER A CA 1
ATOM 1597 C C . SER A 1 210 ? 22.25 -28.406 -4.648 1 55.22 210 SER A C 1
ATOM 1599 O O . SER A 1 210 ? 22.016 -29.578 -4.348 1 55.22 210 SER A O 1
ATOM 1601 N N . ILE A 1 211 ? 21.703 -27.453 -3.99 1 54.41 211 ILE A N 1
ATOM 1602 C CA . ILE A 1 211 ? 21.312 -27.734 -2.611 1 54.41 211 ILE A CA 1
ATOM 1603 C C . ILE A 1 211 ? 20.078 -28.625 -2.588 1 54.41 211 ILE A C 1
ATOM 1605 O O . ILE A 1 211 ? 19.297 -28.641 -3.539 1 54.41 211 ILE A O 1
ATOM 1609 N N . GLU A 1 212 ? 19.797 -29.578 -1.772 1 58.06 212 GLU A N 1
ATOM 1610 C CA . GLU A 1 212 ? 18.672 -30.281 -1.177 1 58.06 212 GLU A CA 1
ATOM 1611 C C . GLU A 1 212 ? 17.438 -29.375 -1.08 1 58.06 212 GLU A C 1
ATOM 1613 O O . GLU A 1 212 ? 16.312 -29.859 -1.095 1 58.06 212 GLU A O 1
ATOM 1618 N N . GLN A 1 213 ? 17.672 -28.078 -1.176 1 66.31 213 GLN A N 1
ATOM 1619 C CA . GLN A 1 213 ? 16.516 -27.188 -1.112 1 66.31 213 GLN A CA 1
ATOM 1620 C C . GLN A 1 213 ? 16.578 -26.141 -2.213 1 66.31 213 GLN A C 1
ATOM 1622 O O . GLN A 1 213 ? 17.156 -25.062 -2.021 1 66.31 213 GLN A O 1
ATOM 1627 N N . PRO A 1 214 ? 15.898 -26.516 -3.375 1 81.19 214 PRO A N 1
ATOM 1628 C CA . PRO A 1 214 ? 15.977 -25.594 -4.508 1 81.19 214 PRO A CA 1
ATOM 1629 C C . PRO A 1 214 ? 15.398 -24.219 -4.184 1 81.19 214 PRO A C 1
ATOM 1631 O O . PRO A 1 214 ? 14.414 -24.109 -3.438 1 81.19 214 PRO A O 1
ATOM 1634 N N . ALA A 1 215 ? 16.094 -23.234 -4.418 1 90.81 215 ALA A N 1
ATOM 1635 C CA . ALA A 1 215 ? 15.703 -21.828 -4.309 1 90.81 215 ALA A CA 1
ATOM 1636 C C . ALA A 1 215 ? 16.141 -21.047 -5.539 1 90.81 215 ALA A C 1
ATOM 1638 O O . ALA A 1 215 ? 17.281 -20.594 -5.625 1 90.81 215 ALA A O 1
ATOM 1639 N N . PRO A 1 216 ? 15.164 -20.891 -6.445 1 95.12 216 PRO A N 1
ATOM 1640 C CA . PRO A 1 216 ? 15.562 -20.219 -7.684 1 95.12 216 PRO A CA 1
ATOM 1641 C C . PRO A 1 216 ? 15.961 -18.766 -7.469 1 95.12 216 PRO A C 1
ATOM 1643 O O . PRO A 1 216 ? 15.422 -18.094 -6.582 1 95.12 216 PRO A O 1
ATOM 1646 N N . ARG A 1 217 ? 16.891 -18.281 -8.312 1 96.56 217 ARG A N 1
ATOM 1647 C CA . ARG A 1 217 ? 17.297 -16.891 -8.344 1 96.56 217 ARG A CA 1
ATOM 1648 C C . ARG A 1 217 ? 16.297 -16.062 -9.156 1 96.56 217 ARG A C 1
ATOM 1650 O O . ARG A 1 217 ? 15.82 -16.5 -10.195 1 96.56 217 ARG A O 1
ATOM 1657 N N . VAL A 1 218 ? 16.016 -14.883 -8.688 1 98.25 218 VAL A N 1
ATOM 1658 C CA . VAL A 1 218 ? 15.305 -13.906 -9.508 1 98.25 218 VAL A CA 1
ATOM 1659 C C . VAL A 1 218 ? 16.297 -13.203 -10.438 1 98.25 218 VAL A C 1
ATOM 1661 O O . VAL A 1 218 ? 17.188 -12.492 -9.977 1 98.25 218 VAL A O 1
ATOM 1664 N N . VAL A 1 219 ? 16.078 -13.352 -11.727 1 98.19 219 VAL A N 1
ATOM 1665 C CA . VAL A 1 219 ? 17.016 -12.836 -12.719 1 98.19 219 VAL A CA 1
ATOM 1666 C C . VAL A 1 219 ? 16.578 -11.453 -13.18 1 98.19 219 VAL A C 1
ATOM 1668 O O . VAL A 1 219 ? 17.406 -10.555 -13.344 1 98.19 219 VAL A O 1
ATOM 1671 N N . SER A 1 220 ? 15.328 -11.289 -13.414 1 98.56 220 SER A N 1
ATOM 1672 C CA . SER A 1 220 ? 14.758 -10.047 -13.93 1 98.56 220 SER A CA 1
ATOM 1673 C C . SER A 1 220 ? 13.258 -9.977 -13.672 1 98.56 220 SER A C 1
ATOM 1675 O O . SER A 1 220 ? 12.617 -11 -13.422 1 98.56 220 SER A O 1
ATOM 1677 N N . THR A 1 221 ? 12.75 -8.836 -13.586 1 98.81 221 THR A N 1
ATOM 1678 C CA . THR A 1 221 ? 11.32 -8.594 -13.445 1 98.81 221 THR A CA 1
ATOM 1679 C C . THR A 1 221 ? 10.852 -7.531 -14.43 1 98.81 221 THR A C 1
ATOM 1681 O O . THR A 1 221 ? 11.641 -6.699 -14.883 1 98.81 221 THR A O 1
ATOM 1684 N N . ARG A 1 222 ? 9.523 -7.57 -14.82 1 98.62 222 ARG A N 1
ATOM 1685 C CA . ARG A 1 222 ? 8.977 -6.543 -15.695 1 98.62 222 ARG A CA 1
ATOM 1686 C C . ARG A 1 222 ? 7.492 -6.328 -15.422 1 98.62 222 ARG A C 1
ATOM 1688 O O . ARG A 1 222 ? 6.699 -7.273 -15.484 1 98.62 222 ARG A O 1
ATOM 1695 N N . SER A 1 223 ? 7.164 -5.09 -15.07 1 98.69 223 SER A N 1
ATOM 1696 C CA . SER A 1 223 ? 5.773 -4.645 -15.016 1 98.69 223 SER A CA 1
ATOM 1697 C C . SER A 1 223 ? 5.297 -4.156 -16.375 1 98.69 223 SER A C 1
ATOM 1699 O O . SER A 1 223 ? 6.051 -3.516 -17.109 1 98.69 223 SER A O 1
ATOM 1701 N N . THR A 1 224 ? 4.062 -4.484 -16.719 1 98.62 224 THR A N 1
ATOM 1702 C CA . THR A 1 224 ? 3.463 -3.932 -17.938 1 98.62 224 THR A CA 1
ATOM 1703 C C . THR A 1 224 ? 2.037 -3.457 -17.656 1 98.62 224 THR A C 1
ATOM 1705 O O . THR A 1 224 ? 1.175 -4.254 -17.281 1 98.62 224 THR A O 1
ATOM 1708 N N . PHE A 1 225 ? 1.812 -2.174 -17.875 1 98 225 PHE A N 1
ATOM 1709 C CA . PHE A 1 225 ? 0.516 -1.536 -17.672 1 98 225 PHE A CA 1
ATOM 1710 C C . PHE A 1 225 ? -0.263 -1.473 -18.984 1 98 225 PHE A C 1
ATOM 1712 O O . PHE A 1 225 ? 0.282 -1.083 -20.016 1 98 225 PHE A O 1
ATOM 1719 N N . TYR A 1 226 ? -1.494 -1.923 -18.953 1 97.31 226 TYR A N 1
ATOM 1720 C CA . TYR A 1 226 ? -2.373 -1.81 -20.109 1 97.31 226 TYR A CA 1
ATOM 1721 C C . TYR A 1 226 ? -3.326 -0.628 -19.969 1 97.31 226 TYR A C 1
ATOM 1723 O O . TYR A 1 226 ? -4.309 -0.706 -19.219 1 97.31 226 TYR A O 1
ATOM 1731 N N . ARG A 1 227 ? -3.18 0.435 -20.734 1 95.81 227 ARG A N 1
ATOM 1732 C CA . ARG A 1 227 ? -3.902 1.692 -20.578 1 95.81 227 ARG A CA 1
ATOM 1733 C C . ARG A 1 227 ? -5.383 1.517 -20.891 1 95.81 227 ARG A C 1
ATOM 1735 O O . ARG A 1 227 ? -5.754 0.65 -21.688 1 95.81 227 ARG A O 1
ATOM 1742 N N . ASN A 1 228 ? -6.172 2.273 -20.188 1 93 228 ASN A N 1
ATOM 1743 C CA . ASN A 1 228 ? -7.609 2.412 -20.422 1 93 228 ASN A CA 1
ATOM 1744 C C . ASN A 1 228 ? -8.344 1.102 -20.156 1 93 228 ASN A C 1
ATOM 1746 O O . ASN A 1 228 ? -9.25 0.731 -20.906 1 93 228 ASN A O 1
ATOM 1750 N N . THR A 1 229 ? -7.898 0.388 -19.141 1 92.75 229 THR A N 1
ATOM 1751 C CA . THR A 1 229 ? -8.516 -0.881 -18.781 1 92.75 229 THR A CA 1
ATOM 1752 C C . THR A 1 229 ? -9.023 -0.835 -17.344 1 92.75 229 THR A C 1
ATOM 1754 O O . THR A 1 229 ? -9.023 -1.853 -16.641 1 92.75 229 THR A O 1
ATOM 1757 N N . GLU A 1 230 ? -9.445 0.317 -16.891 1 90.56 230 GLU A N 1
ATOM 1758 C CA . GLU A 1 230 ? -9.789 0.533 -15.492 1 90.56 230 GLU A CA 1
ATOM 1759 C C . GLU A 1 230 ? -10.984 -0.328 -15.078 1 90.56 230 GLU A C 1
ATOM 1761 O O . GLU A 1 230 ? -11.094 -0.723 -13.914 1 90.56 230 GLU A O 1
ATOM 1766 N N . ARG A 1 231 ? -11.781 -0.701 -16.031 1 93.44 231 ARG A N 1
ATOM 1767 C CA . ARG A 1 231 ? -13.023 -1.375 -15.672 1 93.44 231 ARG A CA 1
ATOM 1768 C C . ARG A 1 231 ? -12.938 -2.871 -15.961 1 93.44 231 ARG A C 1
ATOM 1770 O O . ARG A 1 231 ? -13.945 -3.578 -15.891 1 93.44 231 ARG A O 1
ATOM 1777 N N . ILE A 1 232 ? -11.758 -3.352 -16.25 1 95.31 232 ILE A N 1
ATOM 1778 C CA . ILE A 1 232 ? -11.578 -4.773 -16.531 1 95.31 232 ILE A CA 1
ATOM 1779 C C . ILE A 1 232 ? -11.672 -5.57 -15.227 1 95.31 232 ILE A C 1
ATOM 1781 O O . ILE A 1 232 ? -12.242 -6.664 -15.203 1 95.31 232 ILE A O 1
ATOM 1785 N N . MET A 1 233 ? -11.078 -5.035 -14.25 1 96.19 233 MET A N 1
ATOM 1786 C CA . MET A 1 233 ? -11.094 -5.691 -12.945 1 96.19 233 MET A CA 1
ATOM 1787 C C . MET A 1 233 ? -10.828 -4.691 -11.828 1 96.19 233 MET A C 1
ATOM 1789 O O . MET A 1 233 ? -10.086 -3.719 -12.016 1 96.19 233 MET A O 1
ATOM 1793 N N . GLY A 1 234 ? -11.406 -4.934 -10.727 1 97.12 234 GLY A N 1
ATOM 1794 C CA . GLY A 1 234 ? -11.18 -4.09 -9.562 1 97.12 234 GLY A CA 1
ATOM 1795 C C . GLY A 1 234 ? -12.336 -4.102 -8.586 1 97.12 234 GLY A C 1
ATOM 1796 O O . GLY A 1 234 ? -13.016 -5.113 -8.43 1 97.12 234 GLY A O 1
ATOM 1797 N N . TRP A 1 235 ? -12.414 -3.018 -7.816 1 98.06 235 TRP A N 1
ATOM 1798 C CA . TRP A 1 235 ? -13.469 -2.893 -6.812 1 98.06 235 TRP A CA 1
ATOM 1799 C C . TRP A 1 235 ? -14.234 -1.587 -6.988 1 98.06 235 TRP A C 1
ATOM 1801 O O . TRP A 1 235 ? -13.641 -0.545 -7.273 1 98.06 235 TRP A O 1
ATOM 1811 N N . ASP A 1 236 ? -15.508 -1.615 -6.879 1 97.44 236 ASP A N 1
ATOM 1812 C CA . ASP A 1 236 ? -16.297 -0.468 -6.441 1 97.44 236 ASP A CA 1
ATOM 1813 C C . ASP A 1 236 ? -16.484 -0.473 -4.926 1 97.44 236 ASP A C 1
ATOM 1815 O O . ASP A 1 236 ? -17.062 -1.409 -4.367 1 97.44 236 ASP A O 1
ATOM 1819 N N . ILE A 1 237 ? -15.969 0.542 -4.266 1 97.31 237 ILE A N 1
ATOM 1820 C CA . ILE A 1 237 ? -16.078 0.636 -2.814 1 97.31 237 ILE A CA 1
ATOM 1821 C C . ILE A 1 237 ? -17.438 1.218 -2.439 1 97.31 237 ILE A C 1
ATOM 1823 O O . ILE A 1 237 ? -17.766 2.354 -2.801 1 97.31 237 ILE A O 1
ATOM 1827 N N . THR A 1 238 ? -18.234 0.444 -1.705 1 96.81 238 THR A N 1
ATOM 1828 C CA . THR A 1 238 ? -19.594 0.837 -1.368 1 96.81 238 THR A CA 1
ATOM 1829 C C . THR A 1 238 ? -19.797 0.828 0.144 1 96.81 238 THR A C 1
ATOM 1831 O O . THR A 1 238 ? -18.891 0.5 0.899 1 96.81 238 THR A O 1
ATOM 1834 N N . ASP A 1 239 ? -21.031 1.172 0.552 1 95.94 239 ASP A N 1
ATOM 1835 C CA . ASP A 1 239 ? -21.391 1.179 1.966 1 95.94 239 ASP A CA 1
ATOM 1836 C C . ASP A 1 239 ? -21.359 -0.233 2.547 1 95.94 239 ASP A C 1
ATOM 1838 O O . ASP A 1 239 ? -21.234 -0.408 3.762 1 95.94 239 ASP A O 1
ATOM 1842 N N . THR A 1 240 ? -21.484 -1.225 1.61 1 95.5 240 THR A N 1
ATOM 1843 C CA . THR A 1 240 ? -21.5 -2.613 2.061 1 95.5 240 THR A CA 1
ATOM 1844 C C . THR A 1 240 ? -20.125 -3.262 1.853 1 95.5 240 THR A C 1
ATOM 1846 O O . THR A 1 240 ? -19.969 -4.469 2.055 1 95.5 240 THR A O 1
ATOM 1849 N N . GLY A 1 241 ? -19.141 -2.469 1.432 1 96.38 241 GLY A N 1
ATOM 1850 C CA . GLY A 1 241 ? -17.797 -2.99 1.297 1 96.38 241 GLY A CA 1
ATOM 1851 C C . GLY A 1 241 ? -17.344 -3.111 -0.146 1 96.38 241 GLY A C 1
ATOM 1852 O O . GLY A 1 241 ? -17.578 -2.209 -0.953 1 96.38 241 GLY A O 1
ATOM 1853 N N . PHE A 1 242 ? -16.656 -4.148 -0.47 1 97.75 242 PHE A N 1
ATOM 1854 C CA . PHE A 1 242 ? -15.977 -4.348 -1.745 1 97.75 242 PHE A CA 1
ATOM 1855 C C . PHE A 1 242 ? -16.906 -5.023 -2.752 1 97.75 242 PHE A C 1
ATOM 1857 O O . PHE A 1 242 ? -17.172 -6.219 -2.645 1 97.75 242 PHE A O 1
ATOM 1864 N N . LYS A 1 243 ? -17.359 -4.254 -3.738 1 97.75 243 LYS A N 1
ATOM 1865 C CA . LYS A 1 243 ? -18.141 -4.805 -4.84 1 97.75 243 LYS A CA 1
ATOM 1866 C C . LYS A 1 243 ? -17.266 -5.105 -6.047 1 97.75 243 LYS A C 1
ATOM 1868 O O . LYS A 1 243 ? -16.641 -4.203 -6.605 1 97.75 243 LYS A O 1
ATOM 1873 N N . ILE A 1 244 ? -17.297 -6.301 -6.488 1 97.56 244 ILE A N 1
ATOM 1874 C CA . ILE A 1 244 ? -16.344 -6.777 -7.488 1 97.56 244 ILE A CA 1
ATOM 1875 C C . ILE A 1 244 ? -16.688 -6.172 -8.852 1 97.56 244 ILE A C 1
ATOM 1877 O O . ILE A 1 244 ? -17.859 -6.02 -9.195 1 97.56 244 ILE A O 1
ATOM 1881 N N . VAL A 1 245 ? -15.641 -5.684 -9.492 1 97.25 245 VAL A N 1
ATOM 1882 C CA . VAL A 1 245 ? -15.641 -5.387 -10.922 1 97.25 245 VAL A CA 1
ATOM 1883 C C . VAL A 1 245 ? -14.852 -6.453 -11.68 1 97.25 245 VAL A C 1
ATOM 1885 O O . VAL A 1 245 ? -13.664 -6.648 -11.422 1 97.25 245 VAL A O 1
ATOM 1888 N N . LEU A 1 246 ? -15.461 -7.164 -12.492 1 96.06 246 LEU A N 1
ATOM 1889 C CA . LEU A 1 246 ? -14.852 -8.242 -13.266 1 96.06 246 LEU A CA 1
ATOM 1890 C C . LEU A 1 246 ? -15.461 -8.312 -14.664 1 96.06 246 LEU A C 1
ATOM 1892 O O . LEU A 1 246 ? -16.609 -8.719 -14.828 1 96.06 246 LEU A O 1
ATOM 1896 N N . SER A 1 247 ? -14.648 -7.965 -15.617 1 95.81 247 SER A N 1
ATOM 1897 C CA . SER A 1 247 ? -15.102 -7.941 -17 1 95.81 247 SER A CA 1
ATOM 1898 C C . SER A 1 247 ? -14.891 -9.297 -17.672 1 95.81 247 SER A C 1
ATOM 1900 O O . SER A 1 247 ? -13.883 -9.961 -17.453 1 95.81 247 SER A O 1
ATOM 1902 N N . PRO A 1 248 ? -15.797 -9.711 -18.531 1 93.38 248 PRO A N 1
ATOM 1903 C CA . PRO A 1 248 ? -15.57 -10.914 -19.328 1 93.38 248 PRO A CA 1
ATOM 1904 C C . PRO A 1 248 ? -14.445 -10.75 -20.344 1 93.38 248 PRO A C 1
ATOM 1906 O O . PRO A 1 248 ? -14.016 -11.734 -20.969 1 93.38 248 PRO A O 1
ATOM 1909 N N . GLU A 1 249 ? -13.875 -9.555 -20.406 1 94.56 249 GLU A N 1
ATOM 1910 C CA . GLU A 1 249 ? -12.844 -9.25 -21.406 1 94.56 249 GLU A CA 1
ATOM 1911 C C . GLU A 1 249 ? -11.461 -9.68 -20.922 1 94.56 249 GLU A C 1
ATOM 1913 O O . GLU A 1 249 ? -10.484 -9.594 -21.656 1 94.56 249 GLU A O 1
ATOM 1918 N N . VAL A 1 250 ? -11.344 -10.156 -19.766 1 94.25 250 VAL A N 1
ATOM 1919 C CA . VAL A 1 250 ? -10.055 -10.492 -19.172 1 94.25 250 VAL A CA 1
ATOM 1920 C C . VAL A 1 250 ? -9.312 -11.461 -20.094 1 94.25 250 VAL A C 1
ATOM 1922 O O . VAL A 1 250 ? -8.164 -11.219 -20.469 1 94.25 250 VAL A O 1
ATOM 1925 N N . PRO A 1 251 ? -9.945 -12.562 -20.578 1 95.19 251 PRO A N 1
ATOM 1926 C CA . PRO A 1 251 ? -9.234 -13.477 -21.484 1 95.19 251 PRO A CA 1
ATOM 1927 C C . PRO A 1 251 ? -8.805 -12.797 -22.781 1 95.19 251 PRO A C 1
ATOM 1929 O O . PRO A 1 251 ? -7.742 -13.109 -23.328 1 95.19 251 PRO A O 1
ATOM 1932 N N . LYS A 1 252 ? -9.617 -11.914 -23.219 1 95.88 252 LYS A N 1
ATOM 1933 C CA . LYS A 1 252 ? -9.281 -11.195 -24.453 1 95.88 252 LYS A CA 1
ATOM 1934 C C . LYS A 1 252 ? -8.008 -10.367 -24.266 1 95.88 252 LYS A C 1
ATOM 1936 O O . LYS A 1 252 ? -7.141 -10.359 -25.141 1 95.88 252 LYS A O 1
ATOM 1941 N N . VAL A 1 253 ? -7.891 -9.695 -23.156 1 94.56 253 VAL A N 1
ATOM 1942 C CA . VAL A 1 253 ? -6.703 -8.891 -22.875 1 94.56 253 VAL A CA 1
ATOM 1943 C C . VAL A 1 253 ? -5.473 -9.797 -22.812 1 94.56 253 VAL A C 1
ATOM 1945 O O . VAL A 1 253 ? -4.402 -9.438 -23.297 1 94.56 253 VAL A O 1
ATOM 1948 N N . VAL A 1 254 ? -5.602 -10.93 -22.219 1 95.44 254 VAL A N 1
ATOM 1949 C CA . VAL A 1 254 ? -4.516 -11.898 -22.141 1 95.44 254 VAL A CA 1
ATOM 1950 C C . VAL A 1 254 ? -4.086 -12.32 -23.531 1 95.44 254 VAL A C 1
ATOM 1952 O O . VAL A 1 254 ? -2.9 -12.273 -23.875 1 95.44 254 VAL A O 1
ATOM 1955 N N . ASN A 1 255 ? -5.047 -12.648 -24.344 1 96.56 255 ASN A N 1
ATOM 1956 C CA . ASN A 1 255 ? -4.777 -13.109 -25.688 1 96.56 255 ASN A CA 1
ATOM 1957 C C . ASN A 1 255 ? -4.078 -12.039 -26.531 1 96.56 255 ASN A C 1
ATOM 1959 O O . ASN A 1 255 ? -3.203 -12.352 -27.344 1 96.56 255 ASN A O 1
ATOM 1963 N N . GLU A 1 256 ? -4.402 -10.859 -26.25 1 96.5 256 GLU A N 1
ATOM 1964 C CA . GLU A 1 256 ? -3.92 -9.758 -27.078 1 96.5 256 GLU A CA 1
ATOM 1965 C C . GLU A 1 256 ? -2.531 -9.305 -26.641 1 96.5 256 GLU A C 1
ATOM 1967 O O . GLU A 1 256 ? -1.784 -8.719 -27.438 1 96.5 256 GLU A O 1
ATOM 1972 N N . ASN A 1 257 ? -2.141 -9.594 -25.438 1 96.5 257 ASN A N 1
ATOM 1973 C CA . ASN A 1 257 ? -0.97 -8.883 -24.938 1 96.5 257 ASN A CA 1
ATOM 1974 C C . ASN A 1 257 ? 0.1 -9.844 -24.422 1 96.5 257 ASN A C 1
ATOM 1976 O O . ASN A 1 257 ? 1.295 -9.609 -24.609 1 96.5 257 ASN A O 1
ATOM 1980 N N . LEU A 1 258 ? -0.229 -10.977 -23.875 1 97.44 258 LEU A N 1
ATOM 1981 C CA . LEU A 1 258 ? 0.669 -11.773 -23.047 1 97.44 258 LEU A CA 1
ATOM 1982 C C . LEU A 1 258 ? 1.856 -12.281 -23.859 1 97.44 258 LEU A C 1
ATOM 1984 O O . LEU A 1 258 ? 2.998 -12.234 -23.406 1 97.44 258 LEU A O 1
ATOM 1988 N N . ARG A 1 259 ? 1.631 -12.844 -25.078 1 97.56 259 ARG A N 1
ATOM 1989 C CA . ARG A 1 259 ? 2.721 -13.383 -25.875 1 97.56 259 ARG A CA 1
ATOM 1990 C C . ARG A 1 259 ? 3.764 -12.312 -26.172 1 97.56 259 ARG A C 1
ATOM 1992 O O . ARG A 1 259 ? 4.961 -12.539 -26 1 97.56 259 ARG A O 1
ATOM 1999 N N . GLY A 1 260 ? 3.258 -11.141 -26.656 1 97.94 260 GLY A N 1
ATOM 2000 C CA . GLY A 1 260 ? 4.172 -10.039 -26.938 1 97.94 260 GLY A CA 1
ATOM 2001 C C . GLY A 1 260 ? 4.977 -9.617 -25.719 1 97.94 260 GLY A C 1
ATOM 2002 O O . GLY A 1 260 ? 6.176 -9.359 -25.812 1 97.94 260 GLY A O 1
ATOM 2003 N N . ASP A 1 261 ? 4.348 -9.555 -24.562 1 98.25 261 ASP A N 1
ATOM 2004 C CA . ASP A 1 261 ? 5.012 -9.18 -23.312 1 98.25 261 ASP A CA 1
ATOM 2005 C C . ASP A 1 261 ? 6.113 -10.18 -22.969 1 98.25 261 ASP A C 1
ATOM 2007 O O . ASP A 1 261 ? 7.23 -9.781 -22.625 1 98.25 261 ASP A O 1
ATOM 2011 N N . VAL A 1 262 ? 5.785 -11.461 -23.047 1 98.5 262 VAL A N 1
ATOM 2012 C CA . VAL A 1 262 ? 6.719 -12.516 -22.656 1 98.5 262 VAL A CA 1
ATOM 2013 C C . VAL A 1 262 ? 7.906 -12.531 -23.609 1 98.5 262 VAL A C 1
ATOM 2015 O O . VAL A 1 262 ? 9.062 -12.594 -23.188 1 98.5 262 VAL A O 1
ATOM 2018 N N . GLU A 1 263 ? 7.672 -12.477 -24.875 1 98.25 263 GLU A N 1
ATOM 2019 C CA . GLU A 1 263 ? 8.742 -12.523 -25.875 1 98.25 263 GLU A CA 1
ATOM 2020 C C . GLU A 1 263 ? 9.672 -11.32 -25.734 1 98.25 263 GLU A C 1
ATOM 2022 O O . GLU A 1 263 ? 10.898 -11.469 -25.812 1 98.25 263 GLU A O 1
ATOM 2027 N N . ALA A 1 264 ? 9.109 -10.164 -25.562 1 98.44 264 ALA A N 1
ATOM 2028 C CA . ALA A 1 264 ? 9.93 -8.969 -25.375 1 98.44 264 ALA A CA 1
ATOM 2029 C C . ALA A 1 264 ? 10.773 -9.07 -24.109 1 98.44 264 ALA A C 1
ATOM 2031 O O . ALA A 1 264 ? 11.953 -8.711 -24.109 1 98.44 264 ALA A O 1
ATOM 2032 N N . PHE A 1 265 ? 10.156 -9.555 -23.125 1 98.69 265 PHE A N 1
ATOM 2033 C CA . PHE A 1 265 ? 10.828 -9.734 -21.828 1 98.69 265 PHE A CA 1
ATOM 2034 C C . PHE A 1 265 ? 11.984 -10.711 -21.953 1 98.69 265 PHE A C 1
ATOM 2036 O O . PHE A 1 265 ? 13.086 -10.445 -21.469 1 98.69 265 PHE A O 1
ATOM 2043 N N . LEU A 1 266 ? 11.758 -11.812 -22.578 1 98.62 266 LEU A N 1
ATOM 2044 C CA . LEU A 1 266 ? 12.805 -12.812 -22.781 1 98.62 266 LEU A CA 1
ATOM 2045 C C . LEU A 1 266 ? 13.906 -12.273 -23.688 1 98.62 266 LEU A C 1
ATOM 2047 O O . LEU A 1 266 ? 15.094 -12.477 -23.422 1 98.62 266 LEU A O 1
ATOM 2051 N N . SER A 1 267 ? 13.508 -11.562 -24.719 1 98.56 267 SER A N 1
ATOM 2052 C CA . SER A 1 267 ? 14.484 -10.969 -25.609 1 98.56 267 SER A CA 1
ATOM 2053 C C . SER A 1 267 ? 15.422 -10.023 -24.875 1 98.56 267 SER A C 1
ATOM 2055 O O . SER A 1 267 ? 16.641 -10.047 -25.094 1 98.56 267 SER A O 1
ATOM 2057 N N . ASP A 1 268 ? 14.898 -9.195 -24 1 98.19 268 ASP A N 1
ATOM 2058 C CA . ASP A 1 268 ? 15.688 -8.258 -23.219 1 98.19 268 ASP A CA 1
ATOM 2059 C C . ASP A 1 268 ? 16.688 -9 -22.328 1 98.19 268 ASP A C 1
ATOM 2061 O O . ASP A 1 268 ? 17.656 -8.406 -21.844 1 98.19 268 ASP A O 1
ATOM 2065 N N . ASN A 1 269 ? 16.438 -10.281 -22.031 1 98.19 269 ASN A N 1
ATOM 2066 C CA . ASN A 1 269 ? 17.312 -11.094 -21.203 1 98.19 269 ASN A CA 1
ATOM 2067 C C . ASN A 1 269 ? 18.109 -12.086 -22.047 1 98.19 269 ASN A C 1
ATOM 2069 O O . ASN A 1 269 ? 18.688 -13.047 -21.516 1 98.19 269 ASN A O 1
ATOM 2073 N N . ASN A 1 270 ? 18.062 -11.914 -23.344 1 98.19 270 ASN A N 1
ATOM 2074 C CA . ASN A 1 270 ? 18.797 -12.742 -24.297 1 98.19 270 ASN A CA 1
ATOM 2075 C C . ASN A 1 270 ? 18.359 -14.203 -24.203 1 98.19 270 ASN A C 1
ATOM 2077 O O . ASN A 1 270 ? 19.188 -15.109 -24.203 1 98.19 270 ASN A O 1
ATOM 2081 N N . LEU A 1 271 ? 17.094 -14.398 -24.031 1 98.25 271 LEU A N 1
ATOM 2082 C CA . LEU A 1 271 ? 16.484 -15.727 -23.984 1 98.25 271 LEU A CA 1
ATOM 2083 C C . LEU A 1 271 ? 15.336 -15.836 -24.969 1 98.25 271 LEU A C 1
ATOM 2085 O O . LEU A 1 271 ? 14.852 -14.82 -25.484 1 98.25 271 LEU A O 1
ATOM 2089 N N . SER A 1 272 ? 15 -17.062 -25.297 1 96.69 272 SER A N 1
ATOM 2090 C CA . SER A 1 272 ? 13.805 -17.375 -26.078 1 96.69 272 SER A CA 1
ATOM 2091 C C . SER A 1 272 ? 12.914 -18.375 -25.328 1 96.69 272 SER A C 1
ATOM 2093 O O . SER A 1 272 ? 13.32 -18.938 -24.312 1 96.69 272 SER A O 1
ATOM 2095 N N . MET A 1 273 ? 11.758 -18.547 -25.844 1 94.88 273 MET A N 1
ATOM 2096 C CA . MET A 1 273 ? 10.75 -19.391 -25.203 1 94.88 273 MET A CA 1
ATOM 2097 C C . MET A 1 273 ? 11.258 -20.812 -25.047 1 94.88 273 MET A C 1
ATOM 2099 O O . MET A 1 273 ? 10.898 -21.5 -24.078 1 94.88 273 MET A O 1
ATOM 2103 N N . ASP A 1 274 ? 12.141 -21.219 -25.875 1 92.88 274 ASP A N 1
ATOM 2104 C CA . ASP A 1 274 ? 12.617 -22.594 -25.875 1 92.88 274 ASP A CA 1
ATOM 2105 C C . ASP A 1 274 ? 13.523 -22.859 -24.672 1 92.88 274 ASP A C 1
ATOM 2107 O O . ASP A 1 274 ? 13.805 -24.016 -24.344 1 92.88 274 ASP A O 1
ATOM 2111 N N . ARG A 1 275 ? 13.93 -21.766 -24.031 1 93.81 275 ARG A N 1
ATOM 2112 C CA . ARG A 1 275 ? 14.828 -21.891 -22.891 1 93.81 275 ARG A CA 1
ATOM 2113 C C . ARG A 1 275 ? 14.031 -21.984 -21.594 1 93.81 275 ARG A C 1
ATOM 2115 O O . ARG A 1 275 ? 14.602 -22.234 -20.531 1 93.81 275 ARG A O 1
ATOM 2122 N N . ILE A 1 276 ? 12.711 -21.812 -21.656 1 96.31 276 ILE A N 1
ATOM 2123 C CA . ILE A 1 276 ? 11.859 -21.828 -20.469 1 96.31 276 ILE A CA 1
ATOM 2124 C C . ILE A 1 276 ? 11.398 -23.25 -20.188 1 96.31 276 ILE A C 1
ATOM 2126 O O . ILE A 1 276 ? 10.781 -23.891 -21.031 1 96.31 276 ILE A O 1
ATOM 2130 N N . CYS A 1 277 ? 11.641 -23.672 -18.938 1 93.75 277 CYS A N 1
ATOM 2131 C CA . CYS A 1 277 ? 11.367 -25.047 -18.578 1 93.75 277 CYS A CA 1
ATOM 2132 C C . CYS A 1 277 ? 10.047 -25.172 -17.828 1 93.75 277 CYS A C 1
ATOM 2134 O O . CYS A 1 277 ? 9.445 -26.25 -17.781 1 93.75 277 CYS A O 1
ATOM 2136 N N . SER A 1 278 ? 9.664 -24.125 -17.219 1 96.06 278 SER A N 1
ATOM 2137 C CA . SER A 1 278 ? 8.422 -24.203 -16.469 1 96.06 278 SER A CA 1
ATOM 2138 C C . SER A 1 278 ? 7.738 -22.844 -16.391 1 96.06 278 SER A C 1
ATOM 2140 O O . SER A 1 278 ? 8.391 -21.812 -16.531 1 96.06 278 SER A O 1
ATOM 2142 N N . TYR A 1 279 ? 6.461 -22.875 -16.25 1 97.75 279 TYR A N 1
ATOM 2143 C CA . TYR A 1 279 ? 5.582 -21.719 -16.203 1 97.75 279 TYR A CA 1
ATOM 2144 C C . TYR A 1 279 ? 4.801 -21.688 -14.891 1 97.75 279 TYR A C 1
ATOM 2146 O O . TYR A 1 279 ? 3.91 -22.5 -14.664 1 97.75 279 TYR A O 1
ATOM 2154 N N . ILE A 1 280 ? 5.176 -20.719 -14.055 1 98.56 280 ILE A N 1
ATOM 2155 C CA . ILE A 1 280 ? 4.523 -20.531 -12.766 1 98.56 280 ILE A CA 1
ATOM 2156 C C . ILE A 1 280 ? 3.488 -19.422 -12.867 1 98.56 280 ILE A C 1
ATOM 2158 O O . ILE A 1 280 ? 3.775 -18.266 -12.539 1 98.56 280 ILE A O 1
ATOM 2162 N N . PHE A 1 281 ? 2.32 -19.797 -13.234 1 98.75 281 PHE A N 1
ATOM 2163 C CA . PHE A 1 281 ? 1.332 -18.797 -13.609 1 98.75 281 PHE A CA 1
ATOM 2164 C C . PHE A 1 281 ? 0.2 -18.734 -12.594 1 98.75 281 PHE A C 1
ATOM 2166 O O . PHE A 1 281 ? -0.211 -19.781 -12.062 1 98.75 281 PHE A O 1
ATOM 2173 N N . HIS A 1 282 ? -0.314 -17.516 -12.367 1 98.5 282 HIS A N 1
ATOM 2174 C CA . HIS A 1 282 ? -1.451 -17.234 -11.5 1 98.5 282 HIS A CA 1
ATOM 2175 C C . HIS A 1 282 ? -2.678 -18.031 -11.922 1 98.5 282 HIS A C 1
ATOM 2177 O O . HIS A 1 282 ? -3 -18.109 -13.117 1 98.5 282 HIS A O 1
ATOM 2183 N N . SER A 1 283 ? -3.361 -18.594 -10.969 1 97.69 283 SER A N 1
ATOM 2184 C CA . SER A 1 283 ? -4.566 -19.375 -11.227 1 97.69 283 SER A CA 1
ATOM 2185 C C . SER A 1 283 ? -5.809 -18.5 -11.258 1 97.69 283 SER A C 1
ATOM 2187 O O . SER A 1 283 ? -6.68 -18.609 -10.391 1 97.69 283 SER A O 1
ATOM 2189 N N . GLY A 1 284 ? -5.98 -17.734 -12.305 1 95.88 284 GLY A N 1
ATOM 2190 C CA . GLY A 1 284 ? -7.023 -16.734 -12.406 1 95.88 284 GLY A CA 1
ATOM 2191 C C . GLY A 1 284 ? -8.406 -17.312 -12.617 1 95.88 284 GLY A C 1
ATOM 2192 O O . GLY A 1 284 ? -9.414 -16.703 -12.258 1 95.88 284 GLY A O 1
ATOM 2193 N N . GLY A 1 285 ? -8.633 -18.359 -13.266 1 97.38 285 GLY A N 1
ATOM 2194 C CA . GLY A 1 285 ? -9.828 -19.047 -13.711 1 97.38 285 GLY A CA 1
ATOM 2195 C C . GLY A 1 285 ? -9.617 -19.859 -14.969 1 97.38 285 GLY A C 1
ATOM 2196 O O . GLY A 1 285 ? -8.562 -19.766 -15.609 1 97.38 285 GLY A O 1
ATOM 2197 N N . PRO A 1 286 ? -10.578 -20.672 -15.258 1 97.75 286 PRO A N 1
ATOM 2198 C CA . PRO A 1 286 ? -10.391 -21.578 -16.406 1 97.75 286 PRO A CA 1
ATOM 2199 C C . PRO A 1 286 ? -10.148 -20.828 -17.703 1 97.75 286 PRO A C 1
ATOM 2201 O O . PRO A 1 286 ? -9.219 -21.156 -18.453 1 97.75 286 PRO A O 1
ATOM 2204 N N . LYS A 1 287 ? -10.914 -19.812 -17.953 1 96.75 287 LYS A N 1
ATOM 2205 C CA . LYS A 1 287 ? -10.789 -19.078 -19.203 1 96.75 287 LYS A CA 1
ATOM 2206 C C . LYS A 1 287 ? -9.453 -18.359 -19.297 1 96.75 287 LYS A C 1
ATOM 2208 O O . LYS A 1 287 ? -8.883 -18.219 -20.375 1 96.75 287 LYS A O 1
ATOM 2213 N N . VAL A 1 288 ? -9.016 -17.859 -18.172 1 96.56 288 VAL A N 1
ATOM 2214 C CA . VAL A 1 288 ? -7.734 -17.156 -18.141 1 96.56 288 VAL A CA 1
ATOM 2215 C C . VAL A 1 288 ? -6.594 -18.141 -18.359 1 96.56 288 VAL A C 1
ATOM 2217 O O . VAL A 1 288 ? -5.672 -17.859 -19.141 1 96.56 288 VAL A O 1
ATOM 2220 N N . LEU A 1 289 ? -6.621 -19.266 -17.703 1 98.25 289 LEU A N 1
ATOM 2221 C CA . LEU A 1 289 ? -5.594 -20.281 -17.859 1 98.25 289 LEU A CA 1
ATOM 2222 C C . LEU A 1 289 ? -5.562 -20.812 -19.281 1 98.25 289 LEU A C 1
ATOM 2224 O O . LEU A 1 289 ? -4.488 -20.984 -19.859 1 98.25 289 LEU A O 1
ATOM 2228 N N . GLU A 1 290 ? -6.715 -21.047 -19.828 1 98 290 GLU A N 1
ATOM 2229 C CA . GLU A 1 290 ? -6.805 -21.469 -21.219 1 98 290 GLU A CA 1
ATOM 2230 C C . GLU A 1 290 ? -6.215 -20.422 -22.156 1 98 290 GLU A C 1
ATOM 2232 O O . GLU A 1 290 ? -5.48 -20.766 -23.078 1 98 290 GLU A O 1
ATOM 2237 N N . ALA A 1 291 ? -6.594 -19.188 -21.906 1 97.62 291 ALA A N 1
ATOM 2238 C CA . ALA A 1 291 ? -6.07 -18.094 -22.719 1 97.62 291 ALA A CA 1
ATOM 2239 C C . ALA A 1 291 ? -4.543 -18.047 -22.672 1 97.62 291 ALA A C 1
ATOM 2241 O O . ALA A 1 291 ? -3.887 -17.828 -23.688 1 97.62 291 ALA A O 1
ATOM 2242 N N . MET A 1 292 ? -3.982 -18.25 -21.516 1 97.69 292 MET A N 1
ATOM 2243 C CA . MET A 1 292 ? -2.531 -18.219 -21.344 1 97.69 292 MET A CA 1
ATOM 2244 C C . MET A 1 292 ? -1.884 -19.391 -22.094 1 97.69 292 MET A C 1
ATOM 2246 O O . MET A 1 292 ? -0.874 -19.203 -22.781 1 97.69 292 MET A O 1
ATOM 2250 N N . GLU A 1 293 ? -2.457 -20.547 -21.953 1 97.94 293 GLU A N 1
ATOM 2251 C CA . GLU A 1 293 ? -1.938 -21.734 -22.641 1 97.94 293 GLU A CA 1
ATOM 2252 C C . GLU A 1 293 ? -1.988 -21.562 -24.156 1 97.94 293 GLU A C 1
ATOM 2254 O O . GLU A 1 293 ? -1.014 -21.844 -24.844 1 97.94 293 GLU A O 1
ATOM 2259 N N . ASN A 1 294 ? -3.09 -21.047 -24.578 1 97.06 294 ASN A N 1
ATOM 2260 C CA . ASN A 1 294 ? -3.289 -20.875 -26.016 1 97.06 294 ASN A CA 1
ATOM 2261 C C . ASN A 1 294 ? -2.379 -19.797 -26.578 1 97.06 294 ASN A C 1
ATOM 2263 O O . ASN A 1 294 ? -1.729 -20 -27.609 1 97.06 294 ASN A O 1
ATOM 2267 N N . THR A 1 295 ? -2.375 -18.703 -25.938 1 96.69 295 THR A N 1
ATOM 2268 C CA . THR A 1 295 ? -1.639 -17.547 -26.422 1 96.69 295 THR A CA 1
ATOM 2269 C C . THR A 1 295 ? -0.144 -17.844 -26.484 1 96.69 295 THR A C 1
ATOM 2271 O O . THR A 1 295 ? 0.542 -17.391 -27.406 1 96.69 295 THR A O 1
ATOM 2274 N N . LEU A 1 296 ? 0.367 -18.594 -25.562 1 97.5 296 LEU A N 1
ATOM 2275 C CA . LEU A 1 296 ? 1.796 -18.891 -25.5 1 97.5 296 LEU A CA 1
ATOM 2276 C C . LEU A 1 296 ? 2.109 -20.219 -26.172 1 97.5 296 LEU A C 1
ATOM 2278 O O . LEU A 1 296 ? 3.268 -20.625 -26.219 1 97.5 296 LEU A O 1
ATOM 2282 N N . ASN A 1 297 ? 1.126 -20.859 -26.703 1 96.62 297 ASN A N 1
ATOM 2283 C CA . ASN A 1 297 ? 1.278 -22.188 -27.312 1 96.62 297 ASN A CA 1
ATOM 2284 C C . ASN A 1 297 ? 2.043 -23.141 -26.406 1 96.62 297 ASN A C 1
ATOM 2286 O O . ASN A 1 297 ? 3.049 -23.719 -26.828 1 96.62 297 ASN A O 1
ATOM 2290 N N . LEU A 1 298 ? 1.55 -23.219 -25.203 1 96.94 298 LEU A N 1
ATOM 2291 C CA . LEU A 1 298 ? 2.24 -24.047 -24.203 1 96.94 298 LEU A CA 1
ATOM 2292 C C . LEU A 1 298 ? 1.98 -25.531 -24.453 1 96.94 298 LEU A C 1
ATOM 2294 O O . LEU A 1 298 ? 0.913 -25.906 -24.938 1 96.94 298 LEU A O 1
ATOM 2298 N N . PRO A 1 299 ? 2.965 -26.375 -24.125 1 94.25 299 PRO A N 1
ATOM 2299 C CA . PRO A 1 299 ? 2.711 -27.812 -24.234 1 94.25 299 PRO A CA 1
ATOM 2300 C C . PRO A 1 299 ? 1.644 -28.312 -23.266 1 94.25 299 PRO A C 1
ATOM 2302 O O . PRO A 1 299 ? 1.321 -27.609 -22.297 1 94.25 299 PRO A O 1
ATOM 2305 N N . PRO A 1 300 ? 1.166 -29.484 -23.547 1 93.94 300 PRO A N 1
ATOM 2306 C CA . PRO A 1 300 ? 0.151 -30.031 -22.641 1 93.94 300 PRO A CA 1
ATOM 2307 C C . PRO A 1 300 ? 0.621 -30.109 -21.203 1 93.94 300 PRO A C 1
ATOM 2309 O O . PRO A 1 300 ? 1.779 -30.453 -20.938 1 93.94 300 PRO A O 1
ATOM 2312 N N . ASN A 1 301 ? -0.147 -29.719 -20.266 1 95.38 301 ASN A N 1
ATOM 2313 C CA . ASN A 1 301 ? 0.053 -29.828 -18.828 1 95.38 301 ASN A CA 1
ATOM 2314 C C . ASN A 1 301 ? 1.08 -28.812 -18.312 1 95.38 301 ASN A C 1
ATOM 2316 O O . ASN A 1 301 ? 1.562 -28.922 -17.188 1 95.38 301 ASN A O 1
ATOM 2320 N N . ALA A 1 302 ? 1.44 -27.859 -19.172 1 96.38 302 ALA A N 1
ATOM 2321 C CA . ALA A 1 302 ? 2.418 -26.859 -18.766 1 96.38 302 ALA A CA 1
ATOM 2322 C C . ALA A 1 302 ? 1.937 -26.094 -17.531 1 96.38 302 ALA A C 1
ATOM 2324 O O . ALA A 1 302 ? 2.742 -25.672 -16.703 1 96.38 302 ALA A O 1
ATOM 2325 N N . LEU A 1 303 ? 0.621 -25.922 -17.453 1 98.31 303 LEU A N 1
ATOM 2326 C CA . LEU A 1 303 ? 0.069 -25.172 -16.328 1 98.31 303 LEU A CA 1
ATOM 2327 C C . LEU A 1 303 ? -0.668 -26.094 -15.367 1 98.31 303 LEU A C 1
ATOM 2329 O O . LEU A 1 303 ? -1.589 -25.656 -14.672 1 98.31 303 LEU A O 1
ATOM 2333 N N . ALA A 1 304 ? -0.295 -27.359 -15.305 1 98.25 304 ALA A N 1
ATOM 2334 C CA . ALA A 1 304 ? -0.964 -28.344 -14.461 1 98.25 304 ALA A CA 1
ATOM 2335 C C . ALA A 1 304 ? -0.965 -27.906 -13 1 98.25 304 ALA A C 1
ATOM 2337 O O . ALA A 1 304 ? -1.984 -28.016 -12.312 1 98.25 304 ALA A O 1
ATOM 2338 N N . PRO A 1 305 ? 0.152 -27.344 -12.461 1 98.44 305 PRO A N 1
ATOM 2339 C CA . PRO A 1 305 ? 0.114 -26.906 -11.07 1 98.44 305 PRO A CA 1
ATOM 2340 C C . PRO A 1 305 ? -0.859 -25.75 -10.836 1 98.44 305 PRO A C 1
ATOM 2342 O O . PRO A 1 305 ? -1.506 -25.688 -9.789 1 98.44 305 PRO A O 1
ATOM 2345 N N . SER A 1 306 ? -0.976 -24.844 -11.773 1 98.75 306 SER A N 1
ATOM 2346 C CA . SER A 1 306 ? -1.938 -23.75 -11.672 1 98.75 306 SER A CA 1
ATOM 2347 C C . SER A 1 306 ? -3.371 -24.281 -11.688 1 98.75 306 SER A C 1
ATOM 2349 O O . SER A 1 306 ? -4.215 -23.812 -10.914 1 98.75 306 SER A O 1
ATOM 2351 N N . TRP A 1 307 ? -3.629 -25.219 -12.602 1 98.75 307 TRP A N 1
ATOM 2352 C CA . TRP A 1 307 ? -4.949 -25.844 -12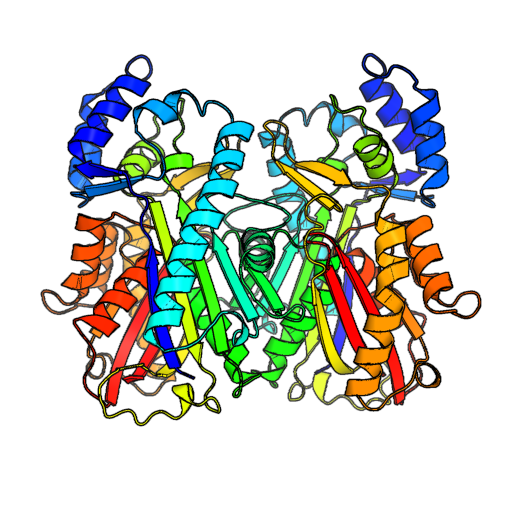.664 1 98.75 307 TRP A CA 1
ATOM 2353 C C . TRP A 1 307 ? -5.273 -26.562 -11.359 1 98.75 307 TRP A C 1
ATOM 2355 O O . TRP A 1 307 ? -6.402 -26.484 -10.867 1 98.75 307 TRP A O 1
ATOM 2365 N N . LYS A 1 308 ? -4.316 -27.266 -10.867 1 98.69 308 LYS A N 1
ATOM 2366 C CA . LYS A 1 308 ? -4.5 -27.953 -9.594 1 98.69 308 LYS A CA 1
ATOM 2367 C C . LYS A 1 308 ? -4.84 -26.984 -8.477 1 98.69 308 LYS A C 1
ATOM 2369 O O . LYS A 1 308 ? -5.75 -27.219 -7.68 1 98.69 308 LYS A O 1
ATOM 2374 N N . SER A 1 309 ? -4.059 -25.938 -8.398 1 98.75 309 SER A N 1
ATOM 2375 C CA . SER A 1 309 ? -4.312 -24.922 -7.391 1 98.75 309 SER A CA 1
ATOM 2376 C C . SER A 1 309 ? -5.73 -24.375 -7.5 1 98.75 309 SER A C 1
ATOM 2378 O O . SER A 1 309 ? -6.434 -24.25 -6.492 1 98.75 309 SER A O 1
ATOM 2380 N N . LEU A 1 310 ? -6.168 -24.031 -8.719 1 98.81 310 LEU A N 1
ATOM 2381 C CA . LEU A 1 310 ? -7.52 -23.531 -8.938 1 98.81 310 LEU A CA 1
ATOM 2382 C C . LEU A 1 310 ? -8.562 -24.531 -8.445 1 98.81 310 LEU A C 1
ATOM 2384 O O . LEU A 1 310 ? -9.5 -24.156 -7.746 1 98.81 310 LEU A O 1
ATOM 2388 N N . ARG A 1 311 ? -8.367 -25.75 -8.781 1 98.69 311 ARG A N 1
ATOM 2389 C CA . ARG A 1 311 ? -9.312 -26.812 -8.453 1 98.69 311 ARG A CA 1
ATOM 2390 C C . ARG A 1 311 ? -9.414 -27.016 -6.941 1 98.69 311 ARG A C 1
ATOM 2392 O O . ARG A 1 311 ? -10.508 -27.203 -6.406 1 98.69 311 ARG A O 1
ATOM 2399 N N . GLU A 1 312 ? -8.336 -26.859 -6.289 1 98.56 312 GLU A N 1
ATOM 2400 C CA . GLU A 1 312 ? -8.266 -27.328 -4.906 1 98.56 312 GLU A CA 1
ATOM 2401 C C . GLU A 1 312 ? -8.539 -26.188 -3.926 1 98.56 312 GLU A C 1
AT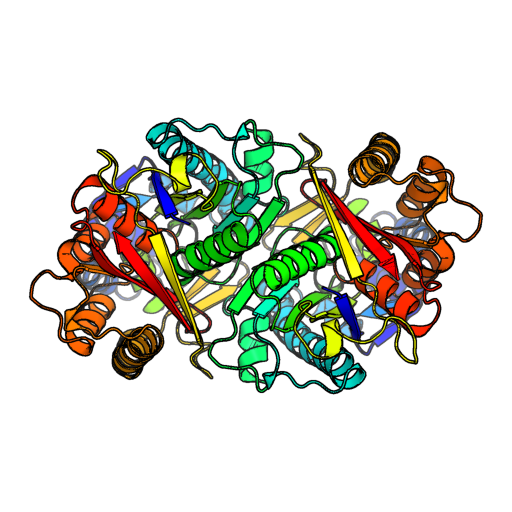OM 2403 O O . GLU A 1 312 ? -8.992 -26.422 -2.805 1 98.56 312 GLU A O 1
ATOM 2408 N N . VAL A 1 313 ? -8.203 -24.938 -4.355 1 98.69 313 VAL A N 1
ATOM 2409 C CA . VAL A 1 313 ? -8.312 -23.891 -3.35 1 98.69 313 VAL A CA 1
ATOM 2410 C C . VAL A 1 313 ? -8.922 -22.641 -3.979 1 98.69 313 VAL A C 1
ATOM 2412 O O . VAL A 1 313 ? -9.125 -21.625 -3.297 1 98.69 313 VAL A O 1
ATOM 2415 N N . GLY A 1 314 ? -9.305 -22.656 -5.277 1 98.62 314 GLY A N 1
ATOM 2416 C CA . GLY A 1 314 ? -9.828 -21.484 -5.961 1 98.62 314 GLY A CA 1
ATOM 2417 C C . GLY A 1 314 ? -8.766 -20.438 -6.238 1 98.62 314 GLY A C 1
ATOM 2418 O O . GLY A 1 314 ? -7.57 -20.703 -6.105 1 98.62 314 GLY A O 1
ATOM 2419 N N . ASN A 1 315 ? -9.211 -19.328 -6.781 1 98.69 315 ASN A N 1
ATOM 2420 C CA . ASN A 1 315 ? -8.367 -18.141 -6.965 1 98.69 315 ASN A CA 1
ATOM 2421 C C . ASN A 1 315 ? -8.172 -17.391 -5.652 1 98.69 315 ASN A C 1
ATOM 2423 O O . ASN A 1 315 ? -9.125 -16.844 -5.094 1 98.69 315 ASN A O 1
ATOM 2427 N N . LEU A 1 316 ? -6.98 -17.297 -5.195 1 98.81 316 LEU A N 1
ATOM 2428 C CA . LEU A 1 316 ? -6.664 -16.656 -3.924 1 98.81 316 LEU A CA 1
ATOM 2429 C C . LEU A 1 316 ? -6.16 -15.227 -4.141 1 98.81 316 LEU A C 1
ATOM 2431 O O . LEU A 1 316 ? -5.363 -14.719 -3.352 1 98.81 316 LEU A O 1
ATOM 2435 N N . SER A 1 317 ? -6.516 -14.648 -5.258 1 98.38 317 SER A N 1
ATOM 2436 C CA . SER A 1 317 ? -6.027 -13.32 -5.602 1 98.38 317 SER A CA 1
ATOM 2437 C C . SER A 1 317 ? -4.5 -13.266 -5.578 1 98.38 317 SER A C 1
ATOM 2439 O O . SER A 1 317 ? -3.838 -14.078 -6.227 1 98.38 317 SER A O 1
ATOM 2441 N N . ALA A 1 318 ? -3.896 -12.398 -4.812 1 98.75 318 ALA A N 1
ATOM 2442 C CA . ALA A 1 318 ? -2.449 -12.195 -4.828 1 98.75 318 ALA A CA 1
ATOM 2443 C C . ALA A 1 318 ? -1.721 -13.445 -4.328 1 98.75 318 ALA A C 1
ATOM 2445 O O . ALA A 1 318 ? -0.591 -13.719 -4.742 1 98.75 318 ALA A O 1
ATOM 2446 N N . ALA A 1 319 ? -2.324 -14.219 -3.473 1 98.88 319 ALA A N 1
ATOM 2447 C CA . ALA A 1 319 ? -1.687 -15.391 -2.877 1 98.88 319 ALA A CA 1
ATOM 2448 C C . ALA A 1 319 ? -1.648 -16.547 -3.863 1 98.88 319 ALA A C 1
ATOM 2450 O O . ALA A 1 319 ? -0.907 -17.516 -3.664 1 98.88 319 ALA A O 1
ATOM 2451 N N . SER A 1 320 ? -2.393 -16.469 -4.949 1 98.81 320 SER A N 1
ATOM 2452 C CA . SER A 1 320 ? -2.562 -17.594 -5.859 1 98.81 320 SER A CA 1
ATOM 2453 C C . SER A 1 320 ? -1.239 -17.984 -6.508 1 98.81 320 SER A C 1
ATOM 2455 O O . SER A 1 320 ? -0.841 -19.156 -6.461 1 98.81 320 SER A O 1
ATOM 2457 N N . VAL A 1 321 ? -0.564 -17.031 -7.102 1 98.94 321 VAL A N 1
ATOM 2458 C CA . VAL A 1 321 ? 0.665 -17.344 -7.82 1 98.94 321 VAL A CA 1
ATOM 2459 C C . VAL A 1 321 ? 1.737 -17.797 -6.832 1 98.94 321 VAL A C 1
ATOM 2461 O O . VAL A 1 321 ? 2.598 -18.609 -7.172 1 98.94 321 VAL A O 1
ATOM 2464 N N . LEU A 1 322 ? 1.657 -17.297 -5.602 1 98.94 322 LEU A N 1
ATOM 2465 C CA . LEU A 1 322 ? 2.609 -17.703 -4.57 1 98.94 322 LEU A CA 1
ATOM 2466 C C . LEU A 1 322 ? 2.369 -19.141 -4.133 1 98.94 322 LEU A C 1
ATOM 2468 O O . LEU A 1 322 ? 3.318 -19.875 -3.852 1 98.94 322 LEU A O 1
ATOM 2472 N N . ALA A 1 323 ? 1.085 -19.5 -4.066 1 98.88 323 ALA A N 1
ATOM 2473 C CA . ALA A 1 323 ? 0.757 -20.891 -3.775 1 98.88 323 ALA A CA 1
ATOM 2474 C C . ALA A 1 323 ? 1.28 -21.828 -4.871 1 98.88 323 ALA A C 1
ATOM 2476 O O . ALA A 1 323 ? 1.801 -22.906 -4.578 1 98.88 323 ALA A O 1
ATOM 2477 N N . VAL A 1 324 ? 1.128 -21.406 -6.125 1 98.88 324 VAL A N 1
ATOM 2478 C CA . VAL A 1 324 ? 1.663 -22.188 -7.238 1 98.88 324 VAL A CA 1
ATOM 2479 C C . VAL A 1 324 ? 3.184 -22.281 -7.125 1 98.88 324 VAL A C 1
ATOM 2481 O O . VAL A 1 324 ? 3.768 -23.344 -7.336 1 98.88 324 VAL A O 1
ATOM 2484 N N . MET A 1 325 ? 3.818 -21.188 -6.793 1 98.69 325 MET A N 1
ATOM 2485 C CA . MET A 1 325 ? 5.266 -21.172 -6.609 1 98.69 325 MET A CA 1
ATOM 2486 C C . MET A 1 325 ? 5.695 -22.141 -5.52 1 98.69 325 MET A C 1
ATOM 2488 O O . MET A 1 325 ? 6.703 -22.828 -5.66 1 98.69 325 MET A O 1
ATOM 2492 N N . GLU A 1 326 ? 4.953 -22.156 -4.434 1 98.44 326 GLU A N 1
ATOM 2493 C CA . GLU A 1 326 ? 5.258 -23.094 -3.359 1 98.44 326 GLU A CA 1
ATOM 2494 C C . GLU A 1 326 ? 5.258 -24.531 -3.873 1 98.44 326 GLU A C 1
ATOM 2496 O O . GLU A 1 326 ? 6.145 -25.312 -3.535 1 98.44 326 GLU A O 1
ATOM 2501 N N . ASP A 1 327 ? 4.23 -24.859 -4.633 1 97.88 327 ASP A N 1
ATOM 2502 C CA . ASP A 1 327 ? 4.117 -26.203 -5.18 1 97.88 327 ASP A CA 1
ATOM 2503 C C . ASP A 1 327 ? 5.332 -26.547 -6.043 1 97.88 327 ASP A C 1
ATOM 2505 O O . ASP A 1 327 ? 5.836 -27.672 -5.988 1 97.88 327 ASP A O 1
ATOM 2509 N N . TYR A 1 328 ? 5.805 -25.609 -6.832 1 96.75 328 TYR A N 1
ATOM 2510 C CA . TYR A 1 328 ? 6.996 -25.844 -7.637 1 96.75 328 TYR A CA 1
ATOM 2511 C C . TYR A 1 328 ? 8.219 -26.078 -6.754 1 96.75 328 TYR A C 1
ATOM 2513 O O . TYR A 1 328 ? 9.023 -26.969 -7.012 1 96.75 328 TYR A O 1
ATOM 2521 N N . LEU A 1 329 ? 8.375 -25.281 -5.711 1 95.69 329 LEU A N 1
ATOM 2522 C CA . LEU A 1 329 ? 9.523 -25.422 -4.824 1 95.69 329 LEU A CA 1
ATOM 2523 C C . LEU A 1 329 ? 9.531 -26.797 -4.156 1 95.69 329 LEU A C 1
ATOM 2525 O O . LEU A 1 329 ? 10.594 -27.406 -3.998 1 95.69 329 LEU A O 1
ATOM 2529 N N . LEU A 1 330 ? 8.383 -27.297 -3.816 1 94.88 330 LEU A N 1
ATOM 2530 C CA . LEU A 1 330 ? 8.297 -28.484 -2.977 1 94.88 330 LEU A CA 1
ATOM 2531 C C . LEU A 1 330 ? 8.188 -29.75 -3.83 1 94.88 330 LEU A C 1
ATOM 2533 O O . LEU A 1 330 ? 8.742 -30.797 -3.48 1 94.88 330 LEU A O 1
ATOM 2537 N N . ASN A 1 331 ? 7.48 -29.641 -4.984 1 94.81 331 ASN A N 1
ATOM 2538 C CA . ASN A 1 331 ? 7.07 -30.875 -5.641 1 94.81 331 ASN A CA 1
ATOM 2539 C C . ASN A 1 331 ? 7.535 -30.922 -7.094 1 94.81 331 ASN A C 1
ATOM 2541 O O . ASN A 1 331 ? 7.621 -31.984 -7.688 1 94.81 331 ASN A O 1
ATOM 2545 N N . HIS A 1 332 ? 7.785 -29.703 -7.645 1 93.19 332 HIS A N 1
ATOM 2546 C CA . HIS A 1 332 ? 8.18 -29.656 -9.047 1 93.19 332 HIS A CA 1
ATOM 2547 C C . HIS A 1 332 ? 9.359 -28.719 -9.258 1 93.19 332 HIS A C 1
ATOM 2549 O O . HIS A 1 332 ? 9.312 -27.844 -10.125 1 93.19 332 HIS A O 1
ATOM 2555 N N . PRO A 1 333 ? 10.367 -28.938 -8.516 1 90.56 333 PRO A N 1
ATOM 2556 C CA . PRO A 1 333 ? 11.469 -27.984 -8.695 1 90.56 333 PRO A CA 1
ATOM 2557 C C . PRO A 1 333 ? 12.109 -28.078 -10.078 1 90.56 333 PRO A C 1
ATOM 2559 O O . PRO A 1 333 ? 12.133 -29.156 -10.68 1 90.56 333 PRO A O 1
ATOM 2562 N N . GLY A 1 334 ? 12.516 -26.922 -10.57 1 88.44 334 GLY A N 1
ATOM 2563 C CA . GLY A 1 334 ? 13.227 -26.922 -11.828 1 88.44 334 GLY A CA 1
ATOM 2564 C C . GLY A 1 334 ? 14.602 -27.562 -11.742 1 88.44 334 GLY A C 1
ATOM 2565 O O . GLY A 1 334 ? 15.164 -27.688 -10.656 1 88.44 334 GLY A O 1
ATOM 2566 N N . THR A 1 335 ? 15.094 -28.016 -12.922 1 88.62 335 THR A N 1
ATOM 2567 C CA . THR A 1 335 ? 16.469 -28.516 -12.984 1 88.62 335 THR A CA 1
ATOM 2568 C C . THR A 1 335 ? 17.469 -27.375 -12.891 1 88.62 335 THR A C 1
ATOM 2570 O O . THR A 1 335 ? 17.203 -26.266 -13.352 1 88.62 335 THR A O 1
ATOM 2573 N N . PRO A 1 336 ? 18.578 -27.656 -12.273 1 88.88 336 PRO A N 1
ATOM 2574 C CA . PRO A 1 336 ? 19.594 -26.594 -12.172 1 88.88 336 PRO A CA 1
ATOM 2575 C C . PRO A 1 336 ? 19.922 -25.953 -13.523 1 88.88 336 PRO A C 1
ATOM 2577 O O . PRO A 1 336 ? 20.172 -26.672 -14.5 1 88.88 336 PRO A O 1
ATOM 2580 N N . GLY A 1 337 ? 19.844 -24.688 -13.562 1 89.81 337 GLY A N 1
ATOM 2581 C CA . GLY A 1 337 ? 20.188 -23.953 -14.766 1 89.81 337 GLY A CA 1
ATOM 2582 C C . GLY A 1 337 ? 18.984 -23.625 -15.625 1 89.81 337 GLY A C 1
ATOM 2583 O O . GLY A 1 337 ? 19.047 -22.75 -16.5 1 89.81 337 GLY A O 1
ATOM 2584 N N . CYS A 1 338 ? 17.922 -24.266 -15.375 1 92.88 338 CYS A N 1
ATOM 2585 C CA . CYS A 1 338 ? 16.703 -24.031 -16.156 1 92.88 338 CYS A CA 1
ATOM 2586 C C . CYS A 1 338 ? 16.047 -22.719 -15.742 1 92.88 338 CYS A C 1
ATOM 2588 O O . CYS A 1 338 ? 16.219 -22.266 -14.609 1 92.88 338 CYS A O 1
ATOM 2590 N N . TYR A 1 339 ? 15.266 -22.125 -16.734 1 97.38 339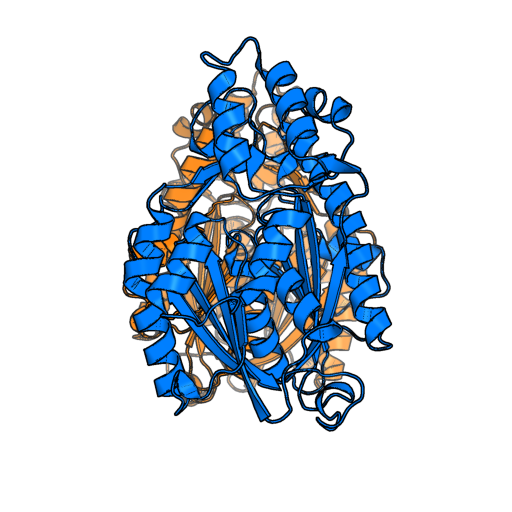 TYR A N 1
ATOM 2591 C CA . TYR A 1 339 ? 14.562 -20.875 -16.484 1 97.38 339 TYR A CA 1
ATOM 2592 C C . TYR A 1 339 ? 13.062 -21.109 -16.359 1 97.38 339 TYR A C 1
ATOM 2594 O O . TYR A 1 339 ? 12.508 -22.016 -17 1 97.38 339 TYR A O 1
ATOM 2602 N N . SER A 1 340 ? 12.469 -20.375 -15.469 1 97.75 340 SER A N 1
ATOM 2603 C CA . SER A 1 340 ? 11.016 -20.312 -15.336 1 97.75 340 SER A CA 1
ATOM 2604 C C . SER A 1 340 ? 10.508 -18.891 -15.484 1 97.75 340 SER A C 1
ATOM 2606 O O . SER A 1 340 ? 11.219 -17.938 -15.18 1 97.75 340 SER A O 1
ATOM 2608 N N . ILE A 1 341 ? 9.305 -18.75 -15.984 1 98.56 341 ILE A N 1
ATOM 2609 C CA . ILE A 1 341 ? 8.57 -17.484 -15.938 1 98.56 341 IL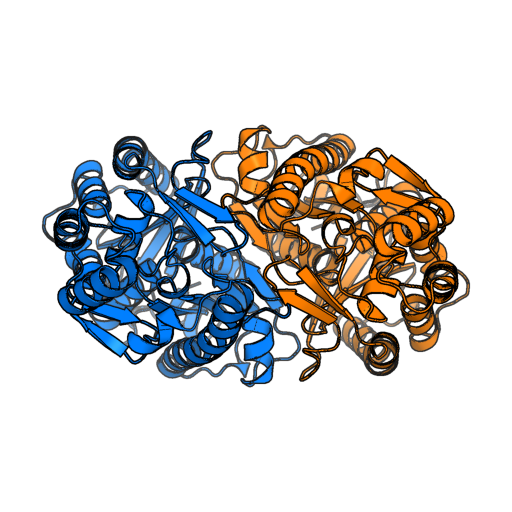E A CA 1
ATOM 2610 C C . ILE A 1 341 ? 7.457 -17.562 -14.906 1 98.56 341 ILE A C 1
ATOM 2612 O O . ILE A 1 341 ? 6.648 -18.5 -14.93 1 98.56 341 ILE A O 1
ATOM 2616 N N . LEU A 1 342 ? 7.508 -16.734 -13.961 1 98.75 342 LEU A N 1
ATOM 2617 C CA . LEU A 1 342 ? 6.395 -16.5 -13.047 1 98.75 342 LEU A CA 1
ATOM 2618 C C . LEU A 1 342 ? 5.559 -15.305 -13.484 1 98.75 342 LEU A C 1
ATOM 2620 O O . LEU A 1 342 ? 6.102 -14.242 -13.789 1 98.75 342 LEU A O 1
ATOM 2624 N N . ALA A 1 343 ? 4.199 -15.461 -13.578 1 98.75 343 ALA A N 1
ATOM 2625 C CA . ALA A 1 343 ? 3.375 -14.398 -14.156 1 98.75 343 ALA A CA 1
ATOM 2626 C C . ALA A 1 343 ? 2.051 -14.266 -13.406 1 98.75 343 ALA A C 1
ATOM 2628 O O . ALA A 1 343 ? 1.46 -15.266 -12.992 1 98.75 343 ALA A O 1
ATOM 2629 N N . ALA A 1 344 ? 1.63 -13.094 -13.242 1 98.62 344 ALA A N 1
ATOM 2630 C CA . ALA A 1 344 ? 0.309 -12.75 -12.719 1 98.62 344 ALA A CA 1
ATOM 2631 C C . ALA A 1 344 ? -0.214 -11.469 -13.367 1 98.62 344 ALA A C 1
ATOM 2633 O O . ALA A 1 344 ? 0.563 -10.672 -13.898 1 98.62 344 ALA A O 1
ATOM 2634 N N . MET A 1 345 ? -1.478 -11.32 -13.383 1 97.62 345 MET A N 1
ATOM 2635 C CA . MET A 1 345 ? -2.164 -10.125 -13.859 1 97.62 345 MET A CA 1
ATOM 2636 C C . MET A 1 345 ? -3.215 -9.664 -12.859 1 97.62 345 MET A C 1
ATOM 2638 O O . MET A 1 345 ? -3.668 -10.445 -12.016 1 97.62 345 MET A O 1
ATOM 2642 N N . GLY A 1 346 ? -3.57 -8.453 -12.906 1 96.19 346 GLY A N 1
ATOM 2643 C CA . GLY A 1 346 ? -4.559 -7.918 -11.984 1 96.19 346 GLY A CA 1
ATOM 2644 C C . GLY A 1 346 ? -4.992 -6.504 -12.32 1 96.19 346 GLY A C 1
ATOM 2645 O O . GLY A 1 346 ? -4.707 -6.004 -13.406 1 96.19 346 GLY A O 1
ATOM 2646 N N . PRO A 1 347 ? -5.781 -5.875 -11.312 1 93.44 347 PRO A N 1
ATOM 2647 C CA . PRO A 1 347 ? -6.355 -4.551 -11.578 1 93.44 347 PRO A CA 1
ATOM 2648 C C . PRO A 1 347 ? -5.32 -3.551 -12.086 1 93.44 347 PRO A C 1
ATOM 2650 O O . PRO A 1 347 ? -4.141 -3.648 -11.742 1 93.44 347 PRO A O 1
ATOM 2653 N N . ALA A 1 348 ? -5.961 -2.379 -12.695 1 80.94 348 ALA A N 1
ATOM 2654 C CA . ALA A 1 348 ? -5.137 -1.432 -13.445 1 80.94 348 ALA A CA 1
ATOM 2655 C C . ALA A 1 348 ? -4.348 -2.137 -14.547 1 80.94 348 ALA A C 1
ATOM 2657 O O . ALA A 1 348 ? -3.135 -2.332 -14.422 1 80.94 348 ALA A O 1
ATOM 2658 N N . PHE A 1 349 ? -5.621 -2.838 -15.422 1 91.69 349 PHE A N 1
ATOM 2659 C CA . PHE A 1 349 ? -5.129 -4.18 -15.703 1 91.69 349 PHE A CA 1
ATOM 2660 C C . PHE A 1 349 ? -3.662 -4.141 -16.125 1 91.69 349 PHE A C 1
ATOM 2662 O O . PHE A 1 349 ? -3.24 -3.236 -16.844 1 91.69 349 PHE A O 1
ATOM 2669 N N . CYS A 1 350 ? -2.887 -4.934 -15.508 1 97.19 350 CYS A N 1
ATOM 2670 C CA . CYS A 1 350 ? -1.446 -4.98 -15.727 1 97.19 350 CYS A CA 1
ATOM 2671 C C . CYS A 1 350 ? -0.909 -6.391 -15.516 1 97.19 350 CYS A C 1
ATOM 2673 O O . CYS A 1 350 ? -1.621 -7.262 -15.008 1 97.19 350 CYS A O 1
ATOM 2675 N N . SER A 1 351 ? 0.262 -6.613 -16.031 1 98.12 351 SER A N 1
ATOM 2676 C CA . SER A 1 351 ? 0.939 -7.887 -15.828 1 98.12 351 SER A CA 1
ATOM 2677 C C . SER A 1 351 ? 2.283 -7.691 -15.133 1 98.12 351 SER A C 1
ATOM 2679 O O . SER A 1 351 ? 2.877 -6.613 -15.211 1 98.12 351 SER A O 1
ATOM 2681 N N . GLU A 1 352 ? 2.691 -8.625 -14.406 1 98.81 352 GLU A N 1
ATOM 2682 C CA . GLU A 1 352 ? 4.035 -8.742 -13.844 1 98.81 352 GLU A CA 1
ATOM 2683 C C . GLU A 1 352 ? 4.684 -10.062 -14.242 1 98.81 352 GLU A C 1
ATOM 2685 O O . GLU A 1 352 ? 4.09 -11.125 -14.062 1 98.81 352 GLU A O 1
ATOM 2690 N N . LEU A 1 353 ? 5.836 -9.961 -14.852 1 98.88 353 LEU A N 1
ATOM 2691 C CA . LEU A 1 353 ? 6.645 -11.125 -15.203 1 98.88 353 LEU A CA 1
ATOM 2692 C C . LEU A 1 353 ? 7.914 -11.18 -14.352 1 98.88 353 LEU A C 1
ATOM 2694 O O . LEU A 1 353 ? 8.539 -10.141 -14.094 1 98.88 353 LEU A O 1
ATOM 2698 N N . VAL A 1 354 ? 8.25 -12.336 -13.852 1 98.88 354 VAL A N 1
ATOM 2699 C CA . VAL A 1 354 ? 9.484 -12.594 -13.117 1 98.88 354 VAL A CA 1
ATOM 2700 C C . VAL A 1 354 ? 10.234 -13.75 -13.758 1 98.88 354 VAL A C 1
ATOM 2702 O O . VAL A 1 354 ? 9.68 -14.836 -13.945 1 98.88 354 VAL A O 1
ATOM 2705 N N . LEU A 1 355 ? 11.445 -13.492 -14.156 1 98.88 355 LEU A N 1
ATOM 2706 C CA . LEU A 1 355 ? 12.32 -14.523 -14.688 1 98.88 355 LEU A CA 1
ATOM 2707 C C . LEU A 1 355 ? 13.117 -15.195 -13.578 1 98.88 355 LEU A C 1
ATOM 2709 O O . LEU A 1 355 ? 13.852 -14.523 -12.844 1 98.88 355 LEU A O 1
ATOM 2713 N N . LEU A 1 356 ? 12.945 -16.484 -13.453 1 98.19 356 LEU A N 1
ATOM 2714 C CA . LEU A 1 356 ? 13.633 -17.25 -12.422 1 98.19 356 LEU A CA 1
ATOM 2715 C C . LEU A 1 356 ? 14.641 -18.203 -13.055 1 98.19 356 LEU A C 1
ATOM 2717 O O . LEU A 1 356 ? 14.414 -18.719 -14.156 1 98.19 356 LEU A O 1
ATOM 2721 N N . GLN A 1 357 ? 15.703 -18.406 -12.375 1 96.5 357 GLN A N 1
ATOM 2722 C CA . GLN A 1 357 ? 16.672 -19.422 -12.766 1 96.5 357 GLN A CA 1
ATOM 2723 C C . GLN A 1 357 ? 16.953 -20.391 -11.617 1 96.5 357 GLN A C 1
ATOM 2725 O O . GLN A 1 357 ? 17.359 -19.953 -10.531 1 96.5 357 GLN A O 1
ATOM 2730 N N . TRP A 1 358 ? 16.75 -21.609 -11.859 1 93.75 358 TRP A N 1
ATOM 2731 C CA . TRP A 1 358 ? 16.938 -22.656 -10.844 1 93.75 358 TRP A CA 1
ATOM 2732 C C . TRP A 1 358 ? 18.406 -23.031 -10.711 1 93.75 358 TRP A C 1
ATOM 2734 O O . TRP A 1 358 ? 19.141 -23.047 -11.695 1 93.75 358 TRP A O 1
ATOM 2744 N N . MET B 1 1 ? 22.047 9.195 -4.102 1 94.88 1 MET B N 1
ATOM 2745 C CA . MET B 1 1 ? 20.625 9.445 -4.301 1 94.88 1 MET B CA 1
ATOM 2746 C C . MET B 1 1 ? 20.203 10.758 -3.646 1 94.88 1 MET B C 1
ATOM 2748 O O . MET B 1 1 ? 20.734 11.141 -2.605 1 94.88 1 MET B O 1
ATOM 2752 N N . ARG B 1 2 ? 19.312 11.523 -4.328 1 96.62 2 ARG B N 1
ATOM 2753 C CA . ARG B 1 2 ? 18.969 12.875 -3.895 1 96.62 2 ARG B CA 1
ATOM 2754 C C . ARG B 1 2 ? 17.453 13.109 -3.992 1 96.62 2 ARG B C 1
ATOM 2756 O O . ARG B 1 2 ? 16.781 12.523 -4.84 1 96.62 2 ARG B O 1
ATOM 2763 N N . ILE B 1 3 ? 17.016 13.906 -3.084 1 97.88 3 ILE B N 1
ATOM 2764 C CA . ILE B 1 3 ? 15.695 14.5 -3.275 1 97.88 3 ILE B CA 1
ATOM 2765 C C . ILE B 1 3 ? 15.781 15.641 -4.285 1 97.88 3 ILE B C 1
ATOM 2767 O O . ILE B 1 3 ? 16.188 16.75 -3.939 1 97.88 3 ILE B O 1
ATOM 2771 N N . ALA B 1 4 ? 15.375 15.375 -5.48 1 97.19 4 ALA B N 1
ATOM 2772 C CA . ALA B 1 4 ? 15.609 16.312 -6.578 1 97.19 4 ALA B CA 1
ATOM 2773 C C . ALA B 1 4 ? 14.609 17.469 -6.531 1 97.19 4 ALA B C 1
ATOM 2775 O O . ALA B 1 4 ? 14.945 18.609 -6.867 1 97.19 4 ALA B O 1
ATOM 2776 N N . SER B 1 5 ? 13.438 17.188 -6.18 1 97.62 5 SER B N 1
ATOM 2777 C CA . SER B 1 5 ? 12.398 18.203 -6.105 1 97.62 5 SER B CA 1
ATOM 2778 C C . SER B 1 5 ? 11.203 17.719 -5.297 1 97.62 5 SER B C 1
ATOM 2780 O O . SER B 1 5 ? 11.031 16.516 -5.098 1 97.62 5 SER B O 1
ATOM 2782 N N . VAL B 1 6 ? 10.469 18.609 -4.797 1 98.62 6 VAL B N 1
ATOM 2783 C CA . VAL B 1 6 ? 9.172 18.391 -4.176 1 98.62 6 VAL B CA 1
ATOM 2784 C C . VAL B 1 6 ? 8.148 19.375 -4.754 1 98.62 6 VAL B C 1
ATOM 2786 O O . VAL B 1 6 ? 8.477 20.531 -5.016 1 98.62 6 VAL B O 1
ATOM 2789 N N . GLY B 1 7 ? 6.965 18.844 -5.078 1 98.88 7 GLY B N 1
ATOM 2790 C CA . GLY B 1 7 ? 5.844 19.672 -5.512 1 98.88 7 GLY B CA 1
ATOM 2791 C C . GLY B 1 7 ? 4.574 19.406 -4.723 1 98.88 7 GLY B C 1
ATOM 2792 O O . GLY B 1 7 ? 4.129 18.266 -4.609 1 98.88 7 GLY B O 1
ATOM 2793 N N . THR B 1 8 ? 3.99 20.5 -4.156 1 98.81 8 THR B N 1
ATOM 2794 C CA . THR B 1 8 ? 2.732 20.375 -3.428 1 98.81 8 THR B CA 1
ATOM 2795 C C . THR B 1 8 ? 1.567 20.875 -4.273 1 98.81 8 THR B C 1
ATOM 2797 O O . THR B 1 8 ? 1.767 21.641 -5.23 1 98.81 8 THR B O 1
ATOM 2800 N N . ALA B 1 9 ? 0.416 20.344 -4.012 1 98.94 9 ALA B N 1
ATOM 2801 C CA . ALA B 1 9 ? -0.857 20.812 -4.559 1 98.94 9 ALA B CA 1
ATOM 2802 C C . ALA B 1 9 ? -1.921 20.906 -3.471 1 98.94 9 ALA B C 1
ATOM 2804 O O . ALA B 1 9 ? -2.035 20.016 -2.629 1 98.94 9 ALA B O 1
ATOM 2805 N N . TYR B 1 10 ? -2.627 22 -3.441 1 98.81 10 TYR B N 1
ATOM 2806 C CA . TYR B 1 10 ? -3.727 22.219 -2.51 1 98.81 10 TYR B CA 1
ATOM 2807 C C . TYR B 1 10 ? -5.039 22.438 -3.256 1 98.81 10 TYR B C 1
ATOM 2809 O O . TYR B 1 10 ? -5.066 23.062 -4.316 1 98.81 10 TYR B O 1
ATOM 2817 N N . PRO B 1 11 ? -6.121 21.844 -2.695 1 98.44 11 PRO B N 1
ATOM 2818 C CA . PRO B 1 11 ? -7.414 22.125 -3.326 1 98.44 11 PRO B CA 1
ATOM 2819 C C . PRO B 1 11 ? -7.773 23.609 -3.285 1 98.44 11 PRO B C 1
ATOM 2821 O O . PRO B 1 11 ? -7.227 24.359 -2.475 1 98.44 11 PRO B O 1
ATOM 2824 N N . PRO B 1 12 ? -8.68 24 -4.098 1 97.38 12 PRO B N 1
ATOM 2825 C CA . PRO B 1 12 ? -8.852 25.438 -4.336 1 97.38 12 PRO B CA 1
ATOM 2826 C C . PRO B 1 12 ? -9.672 26.109 -3.236 1 97.38 12 PRO B C 1
ATOM 2828 O O . PRO B 1 12 ? -9.68 27.344 -3.145 1 97.38 12 PRO B O 1
ATOM 2831 N N . HIS B 1 13 ? -10.352 25.438 -2.361 1 98.56 13 HIS B N 1
ATOM 2832 C CA . HIS B 1 13 ? -11.219 26.062 -1.364 1 98.56 13 HIS B CA 1
ATOM 2833 C C . HIS B 1 13 ? -10.477 26.281 -0.05 1 98.56 13 HIS B C 1
ATOM 2835 O O . HIS B 1 13 ? -10.469 25.406 0.816 1 98.56 13 HIS B O 1
ATOM 2841 N N . ARG B 1 14 ? -9.969 27.422 0.103 1 98.56 14 ARG B N 1
ATOM 2842 C CA . ARG B 1 14 ? -9.227 27.812 1.3 1 98.56 14 ARG B CA 1
ATOM 2843 C C . ARG B 1 14 ? -10.086 28.641 2.236 1 98.56 14 ARG B C 1
ATOM 2845 O O . ARG B 1 14 ? -10.672 29.656 1.819 1 98.56 14 ARG B O 1
ATOM 2852 N N . TYR B 1 15 ? -10.18 28.25 3.492 1 98.62 15 TYR B N 1
ATOM 2853 C CA . TYR B 1 15 ? -11.008 28.938 4.477 1 98.62 15 TYR B CA 1
ATOM 2854 C C . TYR B 1 15 ? -10.219 29.219 5.75 1 98.62 15 TYR B C 1
ATOM 2856 O O . TYR B 1 15 ? -9.367 28.422 6.152 1 98.62 15 TYR B O 1
ATOM 2864 N N . PRO B 1 16 ? -10.531 30.391 6.363 1 98.38 16 PRO B N 1
ATOM 2865 C CA . PRO B 1 16 ? -10.102 30.5 7.758 1 98.38 16 PRO B CA 1
ATOM 2866 C C . PRO B 1 16 ? -10.695 29.406 8.641 1 98.38 16 PRO B C 1
ATOM 2868 O O . PRO B 1 16 ? -11.836 28.984 8.43 1 98.38 16 PRO B O 1
ATOM 2871 N N . GLN B 1 17 ? -9.969 28.984 9.656 1 97.5 17 GLN B N 1
ATOM 2872 C CA . GLN B 1 17 ? -10.406 27.938 10.562 1 97.5 17 GLN B CA 1
ATOM 2873 C C . GLN B 1 17 ? -11.797 28.234 11.117 1 97.5 17 GLN B C 1
ATOM 2875 O O . GLN B 1 17 ? -12.625 27.328 11.234 1 97.5 17 GLN B O 1
ATOM 2880 N N . ALA B 1 18 ? -12.047 29.484 11.406 1 96.69 18 ALA B N 1
ATOM 2881 C CA . ALA B 1 18 ? -13.305 29.875 12.039 1 96.69 18 ALA B CA 1
ATOM 2882 C C . ALA B 1 18 ? -14.484 29.594 11.117 1 96.69 18 ALA B C 1
ATOM 2884 O O . ALA B 1 18 ? -15.578 29.266 11.578 1 96.69 18 ALA B O 1
ATOM 2885 N N . VAL B 1 19 ? -14.312 29.734 9.844 1 97.88 19 VAL B N 1
ATOM 2886 C CA . VAL B 1 19 ? -15.375 29.5 8.875 1 97.88 19 VAL B CA 1
ATOM 2887 C C . VAL B 1 19 ? -15.703 28.016 8.805 1 97.88 19 VAL B C 1
ATOM 2889 O O . VAL B 1 19 ? -16.875 27.641 8.766 1 97.88 19 VAL B O 1
ATOM 2892 N N . ILE B 1 20 ? -14.711 27.156 8.797 1 97.75 20 ILE B N 1
ATOM 2893 C CA . ILE B 1 20 ? -14.906 25.719 8.773 1 97.75 20 ILE B CA 1
ATOM 2894 C C . ILE B 1 20 ? -15.586 25.266 10.062 1 97.75 20 ILE B C 1
ATOM 2896 O O . ILE B 1 20 ? -16.516 24.453 10.039 1 97.75 20 ILE B O 1
ATOM 2900 N N . THR B 1 21 ? -15.141 25.844 11.188 1 96.62 21 THR B N 1
ATOM 2901 C CA . THR B 1 21 ? -15.719 25.516 12.484 1 96.62 21 THR B CA 1
ATOM 2902 C C . THR B 1 21 ? -17.203 25.844 12.5 1 96.62 21 THR B C 1
ATOM 2904 O O . THR B 1 21 ? -18.016 25.031 12.961 1 96.62 21 THR B O 1
ATOM 2907 N N . GLU B 1 22 ? -17.531 27.016 12.016 1 95.5 22 GLU B N 1
ATOM 2908 C CA . GLU B 1 22 ? -18.938 27.422 11.977 1 95.5 22 GLU B CA 1
ATOM 2909 C C . GLU B 1 22 ? -19.766 26.5 11.078 1 95.5 22 GLU B C 1
ATOM 2911 O O . GLU B 1 22 ? -20.891 26.141 11.414 1 95.5 22 GLU B O 1
ATOM 2916 N N . ALA B 1 23 ? -19.234 26.156 9.961 1 95.44 23 ALA B N 1
ATOM 2917 C CA . ALA B 1 23 ? -19.938 25.266 9.031 1 95.44 23 ALA B CA 1
ATOM 2918 C C . ALA B 1 23 ? -20.203 23.906 9.672 1 95.44 23 ALA B C 1
ATOM 2920 O O . ALA B 1 23 ? -21.281 23.328 9.508 1 95.44 23 ALA B O 1
ATOM 2921 N N . LEU B 1 24 ? -19.219 23.391 10.383 1 95.06 24 LEU B N 1
ATOM 2922 C CA . LEU B 1 24 ? -19.359 22.094 11.031 1 95.06 24 LEU B CA 1
ATOM 2923 C C . LEU B 1 24 ? -20.344 22.172 12.188 1 95.06 24 LEU B C 1
ATOM 2925 O O . LEU B 1 24 ? -21.125 21.234 12.414 1 95.06 24 LEU B O 1
ATOM 2929 N N . ARG B 1 25 ? -20.297 23.25 12.93 1 93.06 25 ARG B N 1
ATOM 2930 C CA . ARG B 1 25 ? -21.266 23.453 14 1 93.06 25 ARG B CA 1
ATOM 2931 C C . ARG B 1 25 ? -22.703 23.438 13.453 1 93.06 25 ARG B C 1
ATOM 2933 O O . ARG B 1 25 ? -23.594 22.828 14.055 1 93.06 25 ARG B O 1
ATOM 2940 N N . ASN B 1 26 ? -22.859 24.094 12.383 1 92.06 26 ASN B N 1
ATOM 2941 C CA . ASN B 1 26 ? -24.188 24.125 11.758 1 92.06 26 ASN B CA 1
ATOM 2942 C C . ASN B 1 26 ? -24.594 22.75 11.242 1 92.06 26 ASN B C 1
ATOM 2944 O O . ASN B 1 26 ? -25.75 22.359 11.359 1 92.06 26 ASN B O 1
ATOM 2948 N N . ARG B 1 27 ? -23.656 22.062 10.727 1 90.25 27 ARG B N 1
ATOM 2949 C CA . ARG B 1 27 ? -23.922 20.75 10.148 1 90.25 27 ARG B CA 1
ATOM 2950 C C . ARG B 1 27 ? -24.281 19.734 11.234 1 90.25 27 ARG B C 1
ATOM 2952 O O . ARG B 1 27 ? -25.125 18.859 11.016 1 90.25 27 ARG B O 1
ATOM 2959 N N . TRP B 1 28 ? -23.672 19.984 12.414 1 89.75 28 TRP B N 1
ATOM 2960 C CA . TRP B 1 28 ? -23.828 18.969 13.461 1 89.75 28 TRP B CA 1
ATOM 2961 C C . TRP B 1 28 ? -24.75 19.469 14.562 1 89.75 28 TRP B C 1
ATOM 2963 O O . TRP B 1 28 ? -24.891 18.812 15.602 1 89.75 28 TRP B O 1
ATOM 2973 N N . GLN B 1 29 ? -25.281 20.656 14.586 1 79 29 GLN B N 1
ATOM 2974 C CA . GLN B 1 29 ? -26 21.359 15.633 1 79 29 GLN B CA 1
ATOM 2975 C C . GLN B 1 29 ? -26.984 20.438 16.359 1 79 29 GLN B C 1
ATOM 2977 O O . GLN B 1 29 ? -27.047 20.438 17.594 1 79 29 GLN B O 1
ATOM 2982 N N . HIS B 1 30 ? -27.703 19.656 15.688 1 79.06 30 HIS B N 1
ATOM 2983 C CA . HIS B 1 30 ? -28.719 18.844 16.344 1 79.06 30 HIS B CA 1
ATOM 2984 C C . HIS B 1 30 ? -28.094 17.641 17.031 1 79.06 30 HIS B C 1
ATOM 2986 O O . HIS B 1 30 ? -28.719 17.016 17.891 1 79.06 30 HIS B O 1
ATOM 2992 N N . LYS B 1 31 ? -26.859 17.469 16.875 1 79.75 31 LYS B N 1
ATOM 2993 C CA . LYS B 1 31 ? -26.203 16.266 17.375 1 79.75 31 LYS B CA 1
ATOM 2994 C C . LYS B 1 31 ? -25.203 16.609 18.469 1 79.75 31 LYS B C 1
ATOM 2996 O O . LYS B 1 31 ? -24.766 15.742 19.219 1 79.75 31 LYS B O 1
ATOM 3001 N N . MET B 1 32 ? -24.906 17.875 18.562 1 83 32 MET B N 1
ATOM 3002 C CA . MET B 1 32 ? -23.844 18.266 19.484 1 83 32 MET B CA 1
ATOM 3003 C C . MET B 1 32 ? -24.453 18.719 20.812 1 83 32 MET B C 1
ATOM 3005 O O . MET B 1 32 ? -25.312 19.594 20.844 1 83 32 MET B O 1
ATOM 3009 N N . GLU B 1 33 ? -23.906 18.188 21.859 1 79.5 33 GLU B N 1
ATOM 3010 C CA . GLU B 1 33 ? -24.359 18.578 23.188 1 79.5 33 GLU B CA 1
ATOM 3011 C C . GLU B 1 33 ? -23.781 19.938 23.578 1 79.5 33 GLU B C 1
ATOM 3013 O O . GLU B 1 33 ? -24.469 20.766 24.203 1 79.5 33 GLU B O 1
ATOM 3018 N N . GLU B 1 34 ? -22.609 20.156 23.234 1 82.19 34 GLU B N 1
ATOM 3019 C CA . GLU B 1 34 ? -21.906 21.391 23.578 1 82.19 34 GLU B CA 1
ATOM 3020 C C . GLU B 1 34 ? -21.188 21.984 22.375 1 82.19 34 GLU B C 1
ATOM 3022 O O . GLU B 1 34 ? -19.969 21.812 22.219 1 82.19 34 GLU B O 1
ATOM 3027 N N . PRO B 1 35 ? -21.859 22.812 21.672 1 82.31 35 PRO B N 1
ATOM 3028 C CA . PRO B 1 35 ? -21.266 23.391 20.484 1 82.31 35 PRO B CA 1
ATOM 3029 C C . PRO B 1 35 ? -20.016 24.219 20.781 1 82.31 35 PRO B C 1
ATOM 3031 O O . PRO B 1 35 ? -19.125 24.328 19.938 1 82.31 35 PRO B O 1
ATOM 3034 N N . ARG B 1 36 ? -19.906 24.766 21.906 1 86.81 36 ARG B N 1
ATOM 3035 C CA . ARG B 1 36 ? -18.766 25.594 22.297 1 86.81 36 ARG B CA 1
ATOM 3036 C C . ARG B 1 36 ? -17.5 24.766 22.391 1 86.81 36 ARG B C 1
ATOM 3038 O O . ARG B 1 36 ? -16.391 25.297 22.266 1 86.81 36 ARG B O 1
ATOM 3045 N N . LEU B 1 37 ? -17.672 23.562 22.562 1 91.5 37 LEU B N 1
ATOM 3046 C CA . LEU B 1 37 ? -16.531 22.656 22.656 1 91.5 37 LEU B CA 1
ATOM 3047 C C . LEU B 1 37 ? -15.766 22.609 21.344 1 91.5 37 LEU B C 1
ATOM 3049 O O . LEU B 1 37 ? -14.531 22.625 21.344 1 91.5 37 LEU B O 1
ATOM 3053 N N . LEU B 1 38 ? -16.453 22.609 20.25 1 94 38 LEU B N 1
ATOM 3054 C CA . LEU B 1 38 ? -15.812 22.578 18.938 1 94 38 LEU B CA 1
ATOM 3055 C C . LEU B 1 38 ? -14.961 23.828 18.719 1 94 38 LEU B C 1
ATOM 3057 O O . LEU B 1 38 ? -13.836 23.734 18.234 1 94 38 LEU B O 1
ATOM 3061 N N . ASN B 1 39 ? -15.461 24.969 19.109 1 94.38 39 ASN B N 1
ATOM 3062 C CA . ASN B 1 39 ? -14.734 26.219 19 1 94.38 39 ASN B CA 1
ATOM 3063 C C . ASN B 1 39 ? -13.422 26.188 19.781 1 94.38 39 ASN B C 1
ATOM 3065 O O . ASN B 1 39 ? -12.383 26.609 19.281 1 94.38 39 ASN B O 1
ATOM 3069 N N . ARG B 1 40 ? -13.539 25.703 20.922 1 95.12 40 ARG B N 1
ATOM 3070 C CA . ARG B 1 40 ? -12.367 25.641 21.781 1 95.12 40 ARG B CA 1
ATOM 3071 C C . ARG B 1 40 ? -11.32 24.688 21.219 1 95.12 40 ARG B C 1
ATOM 3073 O O . ARG B 1 40 ? -10.133 25.016 21.203 1 95.12 40 ARG B O 1
ATOM 3080 N N . LEU B 1 41 ? -11.773 23.531 20.812 1 95.88 41 LEU B N 1
ATOM 3081 C CA . LEU B 1 41 ? -10.852 22.531 20.281 1 95.88 41 LEU B CA 1
ATOM 3082 C C . LEU B 1 41 ? -10.18 23.031 19 1 95.88 41 LEU B C 1
ATOM 3084 O O . LEU B 1 41 ? -8.961 22.891 18.844 1 95.88 41 LEU B O 1
ATOM 3088 N N . HIS B 1 42 ? -10.938 23.609 18.125 1 97.44 42 HIS B N 1
ATOM 3089 C CA . HIS B 1 42 ? -10.398 24.125 16.875 1 97.44 42 HIS B CA 1
ATOM 3090 C C . HIS B 1 42 ? -9.43 25.266 17.109 1 97.44 42 HIS B C 1
ATOM 3092 O O . HIS B 1 42 ? -8.422 25.391 16.406 1 97.44 42 HIS B O 1
ATOM 3098 N N . ALA B 1 43 ? -9.68 26.109 18.109 1 95.94 43 ALA B N 1
ATOM 3099 C CA . ALA B 1 43 ? -8.812 27.25 18.438 1 95.94 43 ALA B CA 1
ATOM 3100 C C . ALA B 1 43 ? -7.449 26.766 18.922 1 95.94 43 ALA B C 1
ATOM 3102 O O . ALA B 1 43 ? -6.449 27.484 18.797 1 95.94 43 ALA B O 1
ATOM 3103 N N . ASN B 1 44 ? -7.367 25.562 19.391 1 96.38 44 ASN B N 1
ATOM 3104 C CA . ASN B 1 44 ? -6.141 25.047 20 1 96.38 44 ASN B CA 1
ATOM 3105 C C . ASN B 1 44 ? -5.359 24.172 19.016 1 96.38 44 ASN B C 1
ATOM 3107 O O . ASN B 1 44 ? -4.32 23.609 19.375 1 96.38 44 ASN B O 1
ATOM 3111 N N . CYS B 1 45 ? -5.77 24.078 17.797 1 97.25 45 CYS B N 1
ATOM 3112 C CA . CYS B 1 45 ? -5.145 23.188 16.812 1 97.25 45 CYS B CA 1
ATOM 3113 C C . CYS B 1 45 ? -3.951 23.875 16.156 1 97.25 45 CYS B C 1
ATOM 3115 O O . CYS B 1 45 ? -3.174 23.219 15.453 1 97.25 45 CYS B O 1
ATOM 3117 N N . GLY B 1 46 ? -3.746 25.109 16.375 1 97.44 46 GLY B N 1
ATOM 3118 C CA . GLY B 1 46 ? -2.646 25.828 15.75 1 97.44 46 GLY B CA 1
ATOM 3119 C C . GLY B 1 46 ? -2.848 26.047 14.258 1 97.44 46 GLY B C 1
ATOM 3120 O O . GLY B 1 46 ? -1.886 26.281 13.523 1 97.44 46 GLY B O 1
ATOM 3121 N N . VAL B 1 47 ? -4.082 25.891 13.75 1 98.62 47 VAL B N 1
ATOM 3122 C CA . VAL B 1 47 ? -4.41 26.016 12.336 1 98.62 47 VAL B CA 1
ATOM 3123 C C . VAL B 1 47 ? -5.164 27.328 12.102 1 98.62 47 VAL B C 1
ATOM 3125 O O . VAL B 1 47 ? -6.184 27.578 12.742 1 98.62 47 VAL B O 1
ATOM 3128 N N . GLU B 1 48 ? -4.688 28.141 11.227 1 98.56 48 GLU B N 1
ATOM 3129 C CA . GLU B 1 48 ? -5.352 29.391 10.883 1 98.56 48 GLU B CA 1
ATOM 3130 C C . GLU B 1 48 ? -6.188 29.25 9.609 1 98.56 48 GLU B C 1
ATOM 3132 O O . GLU B 1 48 ? -7.273 29.812 9.508 1 98.56 48 GLU B O 1
ATOM 3137 N N . PHE B 1 49 ? -5.617 28.516 8.641 1 98.38 49 PHE B N 1
ATOM 3138 C CA . PHE B 1 49 ? -6.301 28.266 7.383 1 98.38 49 PHE B CA 1
ATOM 3139 C C . PHE B 1 49 ? -6.195 26.781 7.004 1 98.38 49 PHE B C 1
ATOM 3141 O O . PHE B 1 49 ? -5.305 26.078 7.477 1 98.38 49 PHE B O 1
ATOM 3148 N N . ARG B 1 50 ? -7.137 26.391 6.211 1 96.12 50 ARG B N 1
ATOM 3149 C CA . ARG B 1 50 ? -7.055 25.062 5.605 1 96.12 50 ARG B CA 1
ATOM 3150 C C . ARG B 1 50 ? -7.633 25.078 4.191 1 96.12 50 ARG B C 1
ATOM 3152 O O . ARG B 1 50 ? -8.523 25.875 3.887 1 96.12 50 ARG B O 1
ATOM 3159 N N . ASN B 1 51 ? -7.07 24.281 3.393 1 98.62 51 ASN B N 1
ATOM 3160 C CA . ASN B 1 51 ? -7.668 23.938 2.102 1 98.62 51 ASN B CA 1
ATOM 3161 C C . ASN B 1 51 ? -8.484 22.656 2.178 1 98.62 51 ASN B C 1
ATOM 3163 O O . ASN B 1 51 ? -8.062 21.688 2.809 1 98.62 51 ASN B O 1
ATOM 3167 N N . ILE B 1 52 ? -9.695 22.688 1.62 1 98.44 52 ILE B N 1
ATOM 3168 C CA . ILE B 1 52 ? -10.5 21.469 1.533 1 98.44 52 ILE B CA 1
ATOM 3169 C C . ILE B 1 52 ? -10.977 21.266 0.097 1 98.44 52 ILE B C 1
ATOM 3171 O O . ILE B 1 52 ? -11.055 22.219 -0.677 1 98.44 52 ILE B O 1
ATOM 3175 N N . VAL B 1 53 ? -11.234 20.078 -0.286 1 98.56 53 VAL B N 1
ATOM 3176 C CA . VAL B 1 53 ? -11.328 19.672 -1.687 1 98.56 53 VAL B CA 1
ATOM 3177 C C . VAL B 1 53 ? -12.633 20.203 -2.287 1 98.56 53 VAL B C 1
ATOM 3179 O O . VAL B 1 53 ? -12.695 20.5 -3.48 1 98.56 53 VAL B O 1
ATOM 3182 N N . PHE B 1 54 ? -13.711 20.25 -1.537 1 98.5 54 PHE B N 1
ATOM 3183 C CA . PHE B 1 54 ? -15 20.719 -2.035 1 98.5 54 PHE B CA 1
ATOM 3184 C C . PHE B 1 54 ? -15.461 21.938 -1.251 1 98.5 54 PHE B C 1
ATOM 3186 O O . PHE B 1 54 ? -15 22.188 -0.13 1 98.5 54 PHE B O 1
ATOM 3193 N N . PRO B 1 55 ? -16.375 22.719 -1.899 1 98.19 55 PRO B N 1
ATOM 3194 C CA . PRO B 1 55 ? -17 23.75 -1.089 1 98.19 55 PRO B CA 1
ATOM 3195 C C . PRO B 1 55 ? -17.75 23.203 0.122 1 98.19 55 PRO B C 1
ATOM 3197 O O . PRO B 1 55 ? -18.328 22.109 0.046 1 98.19 55 PRO B O 1
ATOM 3200 N N . LEU B 1 56 ? -17.797 24 1.194 1 97.69 56 LEU B N 1
ATOM 3201 C CA . LEU B 1 56 ? -18.359 23.547 2.457 1 97.69 56 LEU B CA 1
ATOM 3202 C C . LEU B 1 56 ? -19.797 23.062 2.266 1 97.69 56 LEU B C 1
ATOM 3204 O O . LEU B 1 56 ? -20.234 22.109 2.912 1 97.69 56 LEU B O 1
ATOM 3208 N N . GLU B 1 57 ? -20.547 23.625 1.337 1 96.69 57 GLU B N 1
ATOM 3209 C CA . GLU B 1 57 ? -21.953 23.312 1.124 1 96.69 57 GLU B CA 1
ATOM 3210 C C . GLU B 1 57 ? -22.125 21.938 0.495 1 96.69 57 GLU B C 1
ATOM 3212 O O . GLU B 1 57 ? -23.219 21.375 0.504 1 96.69 57 GLU B O 1
ATOM 3217 N N . THR B 1 58 ? -21.047 21.375 -0.013 1 97.62 58 THR B N 1
ATOM 3218 C CA . THR B 1 58 ? -21.109 20.078 -0.686 1 97.62 58 THR B CA 1
ATOM 3219 C C . THR B 1 58 ? -21.062 18.938 0.329 1 97.62 58 THR B C 1
ATOM 3221 O O . THR B 1 58 ? -21.625 17.875 0.088 1 97.62 58 THR B O 1
ATOM 3224 N N . TYR B 1 59 ? -20.5 19.125 1.457 1 96.69 59 TYR B N 1
ATOM 3225 C CA . TYR B 1 59 ? -20.156 18.047 2.381 1 96.69 59 TYR B CA 1
ATOM 3226 C C . TYR B 1 59 ? -21.391 17.375 2.945 1 96.69 59 TYR B C 1
ATOM 3228 O O . TYR B 1 59 ? -21.438 16.156 3.117 1 96.69 59 TYR B O 1
ATOM 3236 N N . PRO B 1 60 ? -22.516 18.156 3.174 1 94.44 60 PRO B N 1
ATOM 3237 C CA . PRO B 1 60 ? -23.719 17.469 3.641 1 94.44 60 PRO B CA 1
ATOM 3238 C C . PRO B 1 60 ? -24.281 16.484 2.613 1 94.44 60 PRO B C 1
ATOM 3240 O O . PRO B 1 60 ? -25.016 15.57 2.971 1 94.44 60 PRO B O 1
ATOM 3243 N N . THR B 1 61 ? -23.953 16.688 1.346 1 96.44 61 THR B N 1
ATOM 3244 C CA . THR B 1 61 ? -24.453 15.805 0.294 1 96.44 61 THR B CA 1
ATOM 3245 C C . THR B 1 61 ? -23.625 14.523 0.223 1 96.44 61 THR B C 1
ATOM 3247 O O . THR B 1 61 ? -24.047 13.539 -0.387 1 96.44 61 THR B O 1
ATOM 3250 N N . LEU B 1 62 ? -22.453 14.492 0.756 1 96.69 62 LEU B N 1
ATOM 3251 C CA . LEU B 1 62 ? -21.594 13.32 0.852 1 96.69 62 LEU B CA 1
ATOM 3252 C C . LEU B 1 62 ? -21.891 12.516 2.109 1 96.69 62 LEU B C 1
ATOM 3254 O O . LEU B 1 62 ? -21.062 12.43 3.018 1 96.69 62 LEU B O 1
ATOM 3258 N N . ASP B 1 63 ? -23.078 11.828 2.057 1 94.56 63 ASP B N 1
ATOM 3259 C CA . ASP B 1 63 ? -23.672 11.297 3.279 1 94.56 63 ASP B CA 1
ATOM 3260 C C . ASP B 1 63 ? -23.469 9.781 3.367 1 94.56 63 ASP B C 1
ATOM 3262 O O . ASP B 1 63 ? -23.984 9.141 4.285 1 94.56 63 ASP B O 1
ATOM 3266 N N . THR B 1 64 ? -22.812 9.172 2.361 1 96.69 64 THR B N 1
ATOM 3267 C CA . THR B 1 64 ? -22.484 7.75 2.393 1 96.69 64 THR B CA 1
ATOM 3268 C C . THR B 1 64 ? -21 7.523 2.105 1 96.69 64 THR B C 1
ATOM 3270 O O . THR B 1 64 ? -20.344 8.383 1.516 1 96.69 64 THR B O 1
ATOM 3273 N N . PHE B 1 65 ? -20.516 6.422 2.547 1 97.38 65 PHE B N 1
ATOM 3274 C CA . PHE B 1 65 ? -19.125 6.086 2.25 1 97.38 65 PHE B CA 1
ATOM 3275 C C . PHE B 1 65 ? -18.906 5.969 0.746 1 97.38 65 PHE B C 1
ATOM 3277 O O . PHE B 1 65 ? -17.859 6.379 0.232 1 97.38 65 PHE B O 1
ATOM 3284 N N . THR B 1 66 ? -19.891 5.402 0.017 1 98.19 66 THR B N 1
ATOM 3285 C CA . THR B 1 66 ? -19.828 5.285 -1.436 1 98.19 66 THR B CA 1
ATOM 3286 C C . THR B 1 66 ? -19.578 6.648 -2.076 1 98.19 66 THR B C 1
ATOM 3288 O O . THR B 1 66 ? -18.641 6.812 -2.865 1 98.19 66 THR B O 1
ATOM 3291 N N . LYS B 1 67 ? -20.359 7.621 -1.698 1 98.25 67 LYS B N 1
ATOM 3292 C CA . LYS B 1 67 ? -20.281 8.953 -2.283 1 98.25 67 LYS B CA 1
ATOM 3293 C C . LYS B 1 67 ? -18.953 9.625 -1.917 1 98.25 67 LYS B C 1
ATOM 3295 O O . LYS B 1 67 ? -18.297 10.234 -2.77 1 98.25 67 LYS B O 1
ATOM 3300 N N . THR B 1 68 ? -18.609 9.516 -0.652 1 98.12 68 THR B N 1
ATOM 3301 C CA . THR B 1 68 ? -17.391 10.18 -0.179 1 98.12 68 THR B CA 1
ATOM 3302 C C . THR B 1 68 ? -16.156 9.562 -0.813 1 98.12 68 THR B C 1
ATOM 3304 O O . THR B 1 68 ? -15.242 10.273 -1.231 1 98.12 68 THR B O 1
ATOM 3307 N N . ASN B 1 69 ? -16.078 8.242 -0.894 1 98.69 69 ASN B N 1
ATOM 3308 C CA . ASN B 1 69 ? -14.922 7.574 -1.477 1 98.69 69 ASN B CA 1
ATOM 3309 C C . ASN B 1 69 ? -14.836 7.812 -2.982 1 98.69 69 ASN B C 1
ATOM 3311 O O . ASN B 1 69 ? -13.742 7.949 -3.531 1 98.69 69 ASN B O 1
ATOM 3315 N N . ASP B 1 70 ? -15.969 7.812 -3.643 1 98.56 70 ASP B N 1
ATOM 3316 C CA . ASP B 1 70 ? -15.961 8.164 -5.059 1 98.56 70 ASP B CA 1
ATOM 3317 C C . ASP B 1 70 ? -15.43 9.57 -5.277 1 98.56 70 ASP B C 1
ATOM 3319 O O . ASP B 1 70 ? -14.648 9.812 -6.203 1 98.56 70 ASP B O 1
ATOM 3323 N N . ALA B 1 71 ? -15.906 10.477 -4.441 1 98.75 71 ALA B N 1
ATOM 3324 C CA . ALA B 1 71 ? -15.406 11.844 -4.496 1 98.75 71 ALA B CA 1
ATOM 3325 C C . ALA B 1 71 ? -13.898 11.883 -4.246 1 98.75 71 ALA B C 1
ATOM 3327 O O . ALA B 1 71 ? -13.18 12.648 -4.895 1 98.75 71 ALA B O 1
ATOM 3328 N N . TRP B 1 72 ? -13.445 11.102 -3.312 1 98.81 72 TRP B N 1
ATOM 3329 C CA . TRP B 1 72 ? -12.016 11.016 -3.008 1 98.81 72 TRP B CA 1
ATOM 3330 C C . TRP B 1 72 ? -11.227 10.562 -4.227 1 98.81 72 TRP B C 1
ATOM 3332 O O . TRP B 1 72 ? -10.18 11.141 -4.547 1 98.81 72 TRP B O 1
ATOM 3342 N N . ILE B 1 73 ? -11.68 9.539 -4.91 1 98.75 73 ILE B N 1
ATOM 3343 C CA . ILE B 1 73 ? -10.961 8.992 -6.055 1 98.75 73 ILE B CA 1
ATOM 3344 C C . ILE B 1 73 ? -10.758 10.086 -7.102 1 98.75 73 ILE B C 1
ATOM 3346 O O . ILE B 1 73 ? -9.633 10.312 -7.555 1 98.75 73 ILE B O 1
ATOM 3350 N N . LYS B 1 74 ? -11.781 10.758 -7.41 1 98.44 74 LYS B N 1
ATOM 3351 C CA . LYS B 1 74 ? -11.711 11.797 -8.438 1 98.44 74 LYS B CA 1
ATOM 3352 C C . LYS B 1 74 ? -10.766 12.922 -8.016 1 98.44 74 LYS B C 1
ATOM 3354 O O . LYS B 1 74 ? -9.891 13.328 -8.781 1 98.44 74 LYS B O 1
ATOM 3359 N N . ALA B 1 75 ? -10.938 13.375 -6.824 1 98.81 75 ALA B N 1
ATOM 3360 C CA . ALA B 1 75 ? -10.164 14.516 -6.332 1 98.81 75 ALA B CA 1
ATOM 3361 C C . ALA B 1 75 ? -8.688 14.141 -6.168 1 98.81 75 ALA B C 1
ATOM 3363 O O . ALA B 1 75 ? -7.805 14.961 -6.418 1 98.81 75 ALA B O 1
ATOM 3364 N N . ALA B 1 76 ? -8.484 12.945 -5.719 1 98.88 76 ALA B N 1
ATOM 3365 C CA . ALA B 1 76 ? -7.113 12.492 -5.516 1 98.88 76 ALA B CA 1
ATOM 3366 C C . ALA B 1 76 ? -6.352 12.438 -6.836 1 98.88 76 ALA B C 1
ATOM 3368 O O . ALA B 1 76 ? -5.172 12.797 -6.895 1 98.88 76 ALA B O 1
ATOM 3369 N N . VAL B 1 77 ? -6.969 11.938 -7.898 1 98.88 77 VAL B N 1
ATOM 3370 C CA . VAL B 1 77 ? -6.336 11.883 -9.211 1 98.88 77 VAL B CA 1
ATOM 3371 C C . VAL B 1 77 ? -6.004 13.289 -9.695 1 98.88 77 VAL B C 1
ATOM 3373 O O . VAL B 1 77 ? -4.887 13.555 -10.133 1 98.88 77 VAL B O 1
ATOM 3376 N N . ASP B 1 78 ? -6.949 14.227 -9.531 1 98.88 78 ASP B N 1
ATOM 3377 C CA . ASP B 1 78 ? -6.758 15.602 -9.977 1 98.88 78 ASP B CA 1
ATOM 3378 C C . ASP B 1 78 ? -5.621 16.266 -9.211 1 98.88 78 ASP B C 1
ATOM 3380 O O . ASP B 1 78 ? -4.73 16.875 -9.812 1 98.88 78 ASP B O 1
ATOM 3384 N N . LEU B 1 79 ? -5.66 16.203 -7.938 1 98.88 79 LEU B N 1
ATOM 3385 C CA . LEU B 1 79 ? -4.652 16.844 -7.105 1 98.88 79 LEU B CA 1
ATOM 3386 C C . LEU B 1 79 ? -3.289 16.188 -7.285 1 98.88 79 LEU B C 1
ATOM 3388 O O . LEU B 1 79 ? -2.256 16.844 -7.238 1 98.88 79 LEU B O 1
ATOM 3392 N N . GLY B 1 80 ? -3.314 14.828 -7.371 1 98.94 80 GLY B N 1
ATOM 3393 C CA . GLY B 1 80 ? -2.076 14.109 -7.633 1 98.94 80 GLY B CA 1
ATOM 3394 C C . GLY B 1 80 ? -1.38 14.562 -8.898 1 98.94 80 GLY B C 1
ATOM 3395 O O . GLY B 1 80 ? -0.165 14.773 -8.906 1 98.94 80 GLY B O 1
ATOM 3396 N N . GLU B 1 81 ? -2.131 14.711 -9.953 1 98.94 81 GLU B N 1
ATOM 3397 C CA . GLU B 1 81 ? -1.566 15.18 -11.219 1 98.94 81 GLU B CA 1
ATOM 3398 C C . GLU B 1 81 ? -0.907 16.547 -11.055 1 98.94 81 GLU B C 1
ATOM 3400 O O . GLU B 1 81 ? 0.175 16.781 -11.594 1 98.94 81 GLU B O 1
ATOM 3405 N N . GLN B 1 82 ? -1.553 17.422 -10.328 1 98.94 82 GLN B N 1
ATOM 3406 C CA . GLN B 1 82 ? -1.02 18.75 -10.109 1 98.94 82 GLN B CA 1
ATOM 3407 C C . GLN B 1 82 ? 0.3 18.703 -9.344 1 98.94 82 GLN B C 1
ATOM 3409 O O . GLN B 1 82 ? 1.265 19.375 -9.719 1 98.94 82 GLN B O 1
ATOM 3414 N N . ALA B 1 83 ? 0.322 17.953 -8.258 1 98.94 83 ALA B N 1
ATOM 3415 C CA . ALA B 1 83 ? 1.535 17.828 -7.449 1 98.94 83 ALA B CA 1
ATOM 3416 C C . ALA B 1 83 ? 2.688 17.266 -8.273 1 98.94 83 ALA B C 1
ATOM 3418 O O . ALA B 1 83 ? 3.812 17.766 -8.203 1 98.94 83 ALA B O 1
ATOM 3419 N N . ILE B 1 84 ? 2.406 16.188 -9.047 1 99 84 ILE B N 1
ATOM 3420 C CA . ILE B 1 84 ? 3.416 15.547 -9.875 1 99 84 ILE B CA 1
ATOM 3421 C C . ILE B 1 84 ? 3.945 16.547 -10.914 1 99 84 ILE B C 1
ATOM 3423 O O . ILE B 1 84 ? 5.16 16.672 -11.094 1 99 84 ILE B O 1
ATOM 3427 N N . THR B 1 85 ? 3.047 17.219 -11.57 1 98.94 85 THR B N 1
ATOM 3428 C CA . THR B 1 85 ? 3.43 18.188 -12.586 1 98.94 85 THR B CA 1
ATOM 3429 C C . THR B 1 85 ? 4.34 19.266 -12 1 98.94 85 THR B C 1
ATOM 3431 O O . THR B 1 85 ? 5.371 19.594 -12.586 1 98.94 85 THR B O 1
ATOM 3434 N N . THR B 1 86 ? 3.977 19.781 -10.836 1 98.88 86 THR B N 1
ATOM 3435 C CA . THR B 1 86 ? 4.773 20.812 -10.164 1 98.88 86 THR B CA 1
ATOM 3436 C C . THR B 1 86 ? 6.176 20.297 -9.867 1 98.88 86 THR B C 1
ATOM 3438 O O . THR B 1 86 ? 7.164 20.984 -10.125 1 98.88 86 THR B O 1
ATOM 3441 N N . ALA B 1 87 ? 6.289 19.141 -9.336 1 98.75 87 ALA B N 1
ATOM 3442 C CA . ALA B 1 87 ? 7.582 18.562 -8.977 1 98.75 87 ALA B CA 1
ATOM 3443 C C . ALA B 1 87 ? 8.453 18.344 -10.211 1 98.75 87 ALA B C 1
ATOM 3445 O O . ALA B 1 87 ? 9.648 18.641 -10.195 1 98.75 87 ALA B O 1
ATOM 3446 N N . LEU B 1 88 ? 7.867 17.781 -11.258 1 98.81 88 LEU B N 1
ATOM 3447 C CA . LEU B 1 88 ? 8.602 17.453 -12.477 1 98.81 88 LEU B CA 1
ATOM 3448 C C . LEU B 1 88 ? 9.094 18.734 -13.164 1 98.81 88 LEU B C 1
ATOM 3450 O O . LEU B 1 88 ? 10.242 18.797 -13.602 1 98.81 88 LEU B O 1
ATOM 3454 N N . GLU B 1 89 ? 8.273 19.734 -13.242 1 98.19 89 GLU B N 1
ATOM 3455 C CA . GLU B 1 89 ? 8.617 21 -13.914 1 98.19 89 GLU B CA 1
ATOM 3456 C C . GLU B 1 89 ? 9.812 21.672 -13.242 1 98.19 89 GLU B C 1
ATOM 3458 O O . GLU B 1 89 ? 10.633 22.297 -13.914 1 98.19 89 GLU B O 1
ATOM 3463 N N . ARG B 1 90 ? 9.992 21.531 -12.031 1 96.31 90 ARG B N 1
ATOM 3464 C CA . ARG B 1 90 ? 11.047 22.188 -11.266 1 96.31 90 ARG B CA 1
ATOM 3465 C C . ARG B 1 90 ? 12.422 21.688 -11.695 1 96.31 90 ARG B C 1
ATOM 3467 O O . ARG B 1 90 ? 13.422 22.391 -11.562 1 96.31 90 ARG B O 1
ATOM 3474 N N . VAL B 1 91 ? 12.43 20.469 -12.18 1 96.12 91 VAL B N 1
ATOM 3475 C CA . VAL B 1 91 ? 13.734 19.891 -12.477 1 96.12 91 VAL B CA 1
ATOM 3476 C C . VAL B 1 91 ? 13.82 19.516 -13.953 1 96.12 91 VAL B C 1
ATOM 3478 O O . VAL B 1 91 ? 14.703 18.75 -14.359 1 96.12 91 VAL B O 1
ATOM 3481 N N . GLY B 1 92 ? 12.844 19.922 -14.766 1 97.25 92 GLY B N 1
ATOM 3482 C CA . GLY B 1 92 ? 12.875 19.75 -16.203 1 97.25 92 GLY B CA 1
ATOM 3483 C C . GLY B 1 92 ? 12.672 18.297 -16.641 1 97.25 92 GLY B C 1
ATOM 3484 O O . GLY B 1 92 ? 13.234 17.859 -17.641 1 97.25 92 GLY B O 1
ATOM 3485 N N . LEU B 1 93 ? 11.984 17.547 -15.867 1 98.44 93 LEU B N 1
ATOM 3486 C CA . LEU B 1 93 ? 11.633 16.172 -16.219 1 98.44 93 LEU B CA 1
ATOM 3487 C C . LEU B 1 93 ? 10.18 16.078 -16.641 1 98.44 93 LEU B C 1
ATOM 3489 O O . LEU B 1 93 ? 9.414 17.031 -16.5 1 98.44 93 LEU B O 1
ATOM 3493 N N . THR B 1 94 ? 9.844 14.992 -17.25 1 98.75 94 THR B N 1
ATOM 3494 C CA . THR B 1 94 ? 8.461 14.625 -17.547 1 98.75 94 THR B CA 1
ATOM 3495 C C . THR B 1 94 ? 8.117 13.273 -16.938 1 98.75 94 THR B C 1
ATOM 3497 O O . THR B 1 94 ? 8.992 12.578 -16.422 1 98.75 94 THR B O 1
ATOM 3500 N N . ALA B 1 95 ? 6.875 12.93 -16.984 1 98.88 95 ALA B N 1
ATOM 3501 C CA . ALA B 1 95 ? 6.434 11.648 -16.453 1 98.88 95 ALA B CA 1
ATOM 3502 C C . ALA B 1 95 ? 7.125 10.484 -17.156 1 98.88 95 ALA B C 1
ATOM 3504 O O . ALA B 1 95 ? 7.312 9.414 -16.562 1 98.88 95 ALA B O 1
ATOM 3505 N N . ALA B 1 96 ? 7.543 10.68 -18.359 1 98.75 96 ALA B N 1
ATOM 3506 C CA . ALA B 1 96 ? 8.18 9.641 -19.156 1 98.75 96 ALA B CA 1
ATOM 3507 C C . ALA B 1 96 ? 9.523 9.227 -18.547 1 98.75 96 ALA B C 1
ATOM 3509 O O . ALA B 1 96 ? 10.047 8.156 -18.859 1 98.75 96 ALA B O 1
ATOM 3510 N N . ASP B 1 97 ? 10.086 10.047 -17.703 1 98.81 97 ASP B N 1
ATOM 3511 C CA . ASP B 1 97 ? 11.406 9.812 -17.125 1 98.81 97 ASP B CA 1
ATOM 3512 C C . ASP B 1 97 ? 11.305 8.945 -15.867 1 98.81 97 ASP B C 1
ATOM 3514 O O . ASP B 1 97 ? 12.312 8.438 -15.375 1 98.81 97 ASP B O 1
ATOM 3518 N N . ILE B 1 98 ? 10.094 8.703 -15.375 1 98.94 98 ILE B N 1
ATOM 3519 C CA . ILE B 1 98 ? 9.883 8.055 -14.078 1 98.94 98 ILE B CA 1
ATOM 3520 C C . ILE B 1 98 ? 9.844 6.543 -14.266 1 98.94 98 ILE B C 1
ATOM 3522 O O . ILE B 1 98 ? 9.102 6.031 -15.109 1 98.94 98 ILE B O 1
ATOM 3526 N N . SER B 1 99 ? 10.562 5.852 -13.414 1 98.88 99 SER B N 1
ATOM 3527 C CA . SER B 1 99 ? 10.68 4.402 -13.562 1 98.88 99 SER B CA 1
ATOM 3528 C C . SER B 1 99 ? 9.828 3.67 -12.531 1 98.88 99 SER B C 1
ATOM 3530 O O . SER B 1 99 ? 9.531 2.484 -12.688 1 98.88 99 SER B O 1
ATOM 3532 N N . ALA B 1 100 ? 9.5 4.34 -11.469 1 98.94 100 ALA B N 1
ATOM 3533 C CA . ALA B 1 100 ? 8.719 3.736 -10.391 1 98.94 100 ALA B CA 1
ATOM 3534 C C . ALA B 1 100 ? 7.922 4.793 -9.633 1 98.94 100 ALA B C 1
ATOM 3536 O O . ALA B 1 100 ? 8.352 5.941 -9.516 1 98.94 100 ALA B O 1
ATOM 3537 N N . ILE B 1 101 ? 6.789 4.391 -9.148 1 98.94 101 ILE B N 1
ATOM 3538 C CA . ILE B 1 101 ? 5.906 5.258 -8.367 1 98.94 101 ILE B CA 1
ATOM 3539 C C . ILE B 1 101 ? 5.617 4.609 -7.016 1 98.94 101 ILE B C 1
ATOM 3541 O O . ILE B 1 101 ? 5.195 3.453 -6.949 1 98.94 101 ILE B O 1
ATOM 3545 N N . PHE B 1 102 ? 5.914 5.297 -5.949 1 98.94 102 PHE B N 1
ATOM 3546 C CA . PHE B 1 102 ? 5.363 5.023 -4.629 1 98.94 102 PHE B CA 1
ATOM 3547 C C . PHE B 1 102 ? 4.203 5.965 -4.32 1 98.94 102 PHE B C 1
ATOM 3549 O O . PHE B 1 102 ? 4.391 7.18 -4.227 1 98.94 102 PHE B O 1
ATOM 3556 N N . PHE B 1 103 ? 3.035 5.41 -4.219 1 98.94 103 PHE B N 1
ATOM 3557 C CA . PHE B 1 103 ? 1.854 6.207 -3.906 1 98.94 103 PHE B CA 1
ATOM 3558 C C . PHE B 1 103 ? 1.356 5.906 -2.498 1 98.94 103 PHE B C 1
ATOM 3560 O O . PHE B 1 103 ? 1.15 4.746 -2.141 1 98.94 103 PHE B O 1
ATOM 3567 N N . ALA B 1 104 ? 1.164 6.984 -1.673 1 98.81 104 ALA B N 1
ATOM 3568 C CA . ALA B 1 104 ? 0.711 6.77 -0.301 1 98.81 104 ALA B CA 1
ATOM 3569 C C . ALA B 1 104 ? -0.508 7.629 0.015 1 98.81 104 ALA B C 1
ATOM 3571 O O . ALA B 1 104 ? -0.522 8.828 -0.278 1 98.81 104 ALA B O 1
ATOM 3572 N N . SER B 1 105 ? -1.498 7.059 0.561 1 98.69 105 SER B N 1
ATOM 3573 C CA . SER B 1 105 ? -2.664 7.738 1.113 1 98.69 105 SER B CA 1
ATOM 3574 C C . SER B 1 105 ? -3.359 6.879 2.164 1 98.69 105 SER B C 1
ATOM 3576 O O . SER B 1 105 ? -3.254 5.652 2.139 1 98.69 105 SER B O 1
ATOM 3578 N N . VAL B 1 106 ? -4.043 7.527 3.088 1 98.56 106 VAL B N 1
ATOM 3579 C CA . VAL B 1 106 ? -4.762 6.758 4.098 1 98.56 106 VAL B CA 1
ATOM 3580 C C . VAL B 1 106 ? -6.168 7.324 4.277 1 98.56 106 VAL B C 1
ATOM 3582 O O . VAL B 1 106 ? -6.852 7.016 5.254 1 98.56 106 VAL B O 1
ATOM 3585 N N . THR B 1 107 ? -6.688 8.195 3.334 1 98.62 107 THR B N 1
ATOM 3586 C CA . THR B 1 107 ? -7.953 8.898 3.525 1 98.62 107 THR B CA 1
ATOM 3587 C C . THR B 1 107 ? -9.008 8.391 2.543 1 98.62 107 THR B C 1
ATOM 3589 O O . THR B 1 107 ? -10.117 8.914 2.49 1 98.62 107 THR B O 1
ATOM 3592 N N . GLY B 1 108 ? -8.688 7.43 1.764 1 98.44 108 GLY B N 1
ATOM 3593 C CA . GLY B 1 108 ? -9.539 6.742 0.803 1 98.44 108 GLY B CA 1
ATOM 3594 C C . GLY B 1 108 ? -8.891 5.504 0.215 1 98.44 108 GLY B C 1
ATOM 3595 O O . GLY B 1 108 ? -7.727 5.211 0.503 1 98.44 108 GLY B O 1
ATOM 3596 N N . ILE B 1 109 ? -9.688 4.75 -0.538 1 98.25 109 ILE B N 1
ATOM 3597 C CA . ILE B 1 109 ? -9.148 3.533 -1.133 1 98.25 109 ILE B CA 1
ATOM 3598 C C . ILE B 1 109 ? -9.727 3.34 -2.533 1 98.25 109 ILE B C 1
ATOM 3600 O O . ILE B 1 109 ? -10.844 3.791 -2.818 1 98.25 109 ILE B O 1
ATOM 3604 N N . SER B 1 110 ? -8.898 2.738 -3.363 1 98.06 110 SER B N 1
ATOM 3605 C CA . SER B 1 110 ? -9.375 2.447 -4.711 1 98.06 110 SER B CA 1
ATOM 3606 C C . SER B 1 110 ? -8.578 1.314 -5.348 1 98.06 110 SER B C 1
ATOM 3608 O O . SER B 1 110 ? -7.391 1.149 -5.066 1 98.06 110 SER B O 1
ATOM 3610 N N . SER B 1 111 ? -9.125 0.486 -6.117 1 98 111 SER B N 1
ATOM 3611 C CA . SER B 1 111 ? -8.578 -0.514 -7.027 1 98 111 SER B CA 1
ATOM 3612 C C . SER B 1 111 ? -9.367 -0.563 -8.328 1 98 111 SER B C 1
ATOM 3614 O O . SER B 1 111 ? -10.516 -0.991 -8.352 1 98 111 SER B O 1
ATOM 3616 N N . PRO B 1 112 ? -8.781 -0.07 -9.438 1 97.12 112 PRO B N 1
ATOM 3617 C CA . PRO B 1 112 ? -7.43 0.451 -9.656 1 97.12 112 PRO B CA 1
ATOM 3618 C C . PRO B 1 112 ? -7.113 1.663 -8.781 1 97.12 112 PRO B C 1
ATOM 3620 O O . PRO B 1 112 ? -8 2.471 -8.5 1 97.12 112 PRO B O 1
ATOM 3623 N N . THR B 1 113 ? -5.855 1.703 -8.383 1 98.06 113 THR B N 1
ATOM 3624 C CA . THR B 1 113 ? -5.348 2.721 -7.469 1 98.06 113 THR B CA 1
ATOM 3625 C C . THR B 1 113 ? -5.207 4.062 -8.18 1 98.06 113 THR B C 1
ATOM 3627 O O . THR B 1 113 ? -5.336 4.141 -9.406 1 98.06 113 THR B O 1
ATOM 3630 N N . VAL B 1 114 ? -4.961 5.129 -7.426 1 98.62 114 VAL B N 1
ATOM 3631 C CA . VAL B 1 114 ? -4.824 6.488 -7.93 1 98.62 114 VAL B CA 1
ATOM 3632 C C . VAL B 1 114 ? -3.645 6.566 -8.898 1 98.62 114 VAL B C 1
ATOM 3634 O O . VAL B 1 114 ? -3.736 7.207 -9.945 1 98.62 114 VAL B O 1
ATOM 3637 N N . ASP B 1 115 ? -2.488 5.934 -8.547 1 98.5 115 ASP B N 1
ATOM 3638 C CA . ASP B 1 115 ? -1.329 5.938 -9.43 1 98.5 115 ASP B CA 1
ATOM 3639 C C . ASP B 1 115 ? -1.67 5.32 -10.781 1 98.5 115 ASP B C 1
ATOM 3641 O O . ASP B 1 115 ? -1.254 5.828 -11.828 1 98.5 115 ASP B O 1
ATOM 3645 N N . ALA B 1 116 ? -2.443 4.23 -10.781 1 98.25 116 ALA B N 1
ATOM 3646 C CA . ALA B 1 116 ? -2.854 3.598 -12.031 1 98.25 116 ALA B CA 1
ATOM 3647 C C . ALA B 1 116 ? -3.68 4.555 -12.891 1 98.25 116 ALA B C 1
ATOM 3649 O O . ALA B 1 116 ? -3.502 4.617 -14.109 1 98.25 116 ALA B O 1
ATOM 3650 N N . ARG B 1 117 ? -4.566 5.238 -12.258 1 98.19 117 ARG B N 1
ATOM 3651 C CA . ARG B 1 117 ? -5.395 6.199 -12.977 1 98.19 117 ARG B CA 1
ATOM 3652 C C . ARG B 1 117 ? -4.555 7.352 -13.516 1 98.19 117 ARG B C 1
ATOM 3654 O O . ARG B 1 117 ? -4.836 7.875 -14.602 1 98.19 117 ARG B O 1
ATOM 3661 N N . LEU B 1 118 ? -3.572 7.746 -12.781 1 98.69 118 LEU B N 1
ATOM 3662 C CA . LEU B 1 118 ? -2.664 8.805 -13.219 1 98.69 118 LEU B CA 1
ATOM 3663 C C . LEU B 1 118 ? -1.823 8.344 -14.406 1 98.69 118 LEU B C 1
ATOM 3665 O O . LEU B 1 118 ? -1.489 9.141 -15.281 1 98.69 118 LEU B O 1
ATOM 3669 N N . ILE B 1 119 ? -1.423 7.051 -14.438 1 98.38 119 ILE B N 1
ATOM 3670 C CA . ILE B 1 119 ? -0.675 6.5 -15.562 1 98.38 119 ILE B CA 1
ATOM 3671 C C . ILE B 1 119 ? -1.508 6.613 -16.844 1 98.38 119 ILE B C 1
ATOM 3673 O O . ILE B 1 119 ? -0.967 6.848 -17.922 1 98.38 119 ILE B O 1
ATOM 3677 N N . ASN B 1 120 ? -2.812 6.496 -16.75 1 97.38 120 ASN B N 1
ATOM 3678 C CA . ASN B 1 120 ? -3.697 6.664 -17.906 1 97.38 120 ASN B CA 1
ATOM 3679 C C . ASN B 1 120 ? -3.748 8.117 -18.359 1 97.38 120 ASN B C 1
ATOM 3681 O O . ASN B 1 120 ? -3.953 8.398 -19.547 1 97.38 120 ASN B O 1
ATOM 3685 N N . ARG B 1 121 ? -3.533 9.055 -17.469 1 97.38 121 ARG B N 1
ATOM 3686 C CA . ARG B 1 121 ? -3.729 10.477 -17.75 1 97.38 121 ARG B CA 1
ATOM 3687 C C . ARG B 1 121 ? -2.422 11.141 -18.156 1 97.38 121 ARG B C 1
ATOM 3689 O O . ARG B 1 121 ? -2.428 12.141 -18.875 1 97.38 121 ARG B O 1
ATOM 3696 N N . MET B 1 122 ? -1.304 10.656 -17.641 1 98.62 122 MET B N 1
ATOM 3697 C CA . MET B 1 122 ? 0.015 11.242 -17.859 1 98.62 122 MET B CA 1
ATOM 3698 C C . MET B 1 122 ? 0.906 10.289 -18.656 1 98.62 122 MET B C 1
ATOM 3700 O O . MET B 1 122 ? 0.683 9.078 -18.656 1 98.62 122 MET B O 1
ATOM 3704 N N . PRO B 1 123 ? 1.924 10.758 -1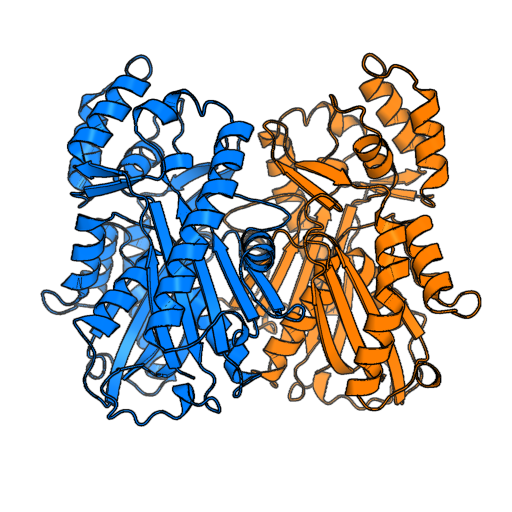9.312 1 98.38 123 PRO B N 1
ATOM 3705 C CA . PRO B 1 123 ? 2.723 9.914 -20.203 1 98.38 123 PRO B CA 1
ATOM 3706 C C . PRO B 1 123 ? 3.773 9.094 -19.469 1 98.38 123 PRO B C 1
ATOM 3708 O O . PRO B 1 123 ? 4.934 9.047 -19.875 1 98.38 123 PRO B O 1
ATOM 3711 N N . PHE B 1 124 ? 3.395 8.383 -18.453 1 98.75 124 PHE B N 1
ATOM 3712 C CA . PHE B 1 124 ? 4.273 7.426 -17.781 1 98.75 124 PHE B CA 1
ATOM 3713 C C . PHE B 1 124 ? 4.578 6.242 -18.703 1 98.75 124 PHE B C 1
ATOM 3715 O O . PHE B 1 124 ? 3.766 5.887 -19.547 1 98.75 124 PHE B O 1
ATOM 3722 N N . PRO B 1 125 ? 5.789 5.672 -18.531 1 98.5 125 PRO B N 1
ATOM 3723 C CA . PRO B 1 125 ? 6.051 4.445 -19.297 1 98.5 125 PRO B CA 1
ATOM 3724 C C . PRO B 1 125 ? 5.125 3.297 -18.891 1 98.5 125 PRO B C 1
ATOM 3726 O O . PRO B 1 125 ? 4.758 3.174 -17.719 1 98.5 125 PRO B O 1
ATOM 3729 N N . VAL B 1 126 ? 4.832 2.426 -19.781 1 97.5 126 VAL B N 1
ATOM 3730 C CA . VAL B 1 126 ? 3.936 1.308 -19.516 1 97.5 126 VAL B CA 1
ATOM 3731 C C . VAL B 1 126 ? 4.609 0.322 -18.562 1 97.5 126 VAL B C 1
ATOM 3733 O O . VAL B 1 126 ? 3.936 -0.482 -17.906 1 97.5 126 VAL B O 1
ATOM 3736 N N . ASN B 1 127 ? 5.922 0.374 -18.453 1 98.5 127 ASN B N 1
ATOM 3737 C CA . ASN B 1 127 ? 6.648 -0.549 -17.594 1 98.5 127 ASN B CA 1
ATOM 3738 C C . ASN B 1 127 ? 6.965 0.083 -16.234 1 98.5 127 ASN B C 1
ATOM 3740 O O . ASN B 1 127 ? 7.754 -0.461 -15.461 1 98.5 127 ASN B O 1
ATOM 3744 N N . VAL B 1 128 ? 6.355 1.258 -15.969 1 98.75 128 VAL B N 1
ATOM 3745 C CA . VAL B 1 128 ? 6.586 1.903 -14.68 1 98.75 128 VAL B CA 1
ATOM 3746 C C . VAL B 1 128 ? 6.16 0.969 -13.547 1 98.75 128 VAL B C 1
ATOM 3748 O O . VAL B 1 128 ? 5.129 0.3 -13.648 1 98.75 128 VAL B O 1
ATOM 3751 N N . LYS B 1 129 ? 7.016 0.789 -12.547 1 98.81 129 LYS B N 1
ATOM 3752 C CA . LYS B 1 129 ? 6.699 -0.035 -11.383 1 98.81 129 LYS B CA 1
ATOM 3753 C C . LYS B 1 129 ? 5.801 0.716 -10.406 1 98.81 129 LYS B C 1
ATOM 3755 O O . LYS B 1 129 ? 5.992 1.911 -10.172 1 98.81 129 LYS B O 1
ATOM 3760 N N . ARG B 1 130 ? 4.777 0.068 -9.906 1 98.69 130 ARG B N 1
ATOM 3761 C CA . ARG B 1 130 ? 3.824 0.705 -9.008 1 98.69 130 ARG B CA 1
ATOM 3762 C C . ARG B 1 130 ? 3.867 0.064 -7.621 1 98.69 130 ARG B C 1
ATOM 3764 O O . ARG B 1 130 ? 3.898 -1.163 -7.5 1 98.69 130 ARG B O 1
ATOM 3771 N N . THR B 1 131 ? 3.924 0.847 -6.574 1 98.88 131 THR B N 1
ATOM 3772 C CA . THR B 1 131 ? 3.84 0.421 -5.184 1 98.88 131 THR B CA 1
ATOM 3773 C C . THR B 1 131 ? 2.861 1.299 -4.406 1 98.88 131 THR B C 1
ATOM 3775 O O . THR B 1 131 ? 3.273 2.209 -3.686 1 98.88 131 THR B O 1
ATOM 3778 N N . PRO B 1 132 ? 1.561 1.011 -4.508 1 98.75 132 PRO B N 1
ATOM 3779 C CA . PRO B 1 132 ? 0.565 1.777 -3.756 1 98.75 132 PRO B CA 1
ATOM 3780 C C . PRO B 1 132 ? 0.498 1.37 -2.285 1 98.75 132 PRO B C 1
ATOM 3782 O O . PRO B 1 132 ? 0.144 0.231 -1.972 1 98.75 132 PRO B O 1
ATOM 3785 N N . ILE B 1 133 ? 0.808 2.346 -1.399 1 98.75 133 ILE B N 1
ATOM 3786 C CA . ILE B 1 133 ? 0.952 2.133 0.037 1 98.75 133 ILE B CA 1
ATOM 3787 C C . ILE B 1 133 ? -0.294 2.639 0.76 1 98.75 133 ILE B C 1
ATOM 3789 O O . ILE B 1 133 ? -0.749 3.76 0.517 1 98.75 133 ILE B O 1
ATOM 3793 N N . PHE B 1 134 ? -0.864 1.82 1.57 1 98.5 134 PHE B N 1
ATOM 3794 C CA . PHE B 1 134 ? -1.993 2.225 2.4 1 98.5 134 PHE B CA 1
ATOM 3795 C C . PHE B 1 134 ? -1.755 1.853 3.859 1 98.5 134 PHE B C 1
ATOM 3797 O O . PHE B 1 134 ? -1.188 0.796 4.148 1 98.5 134 PHE B O 1
ATOM 3804 N N . GLY B 1 135 ? -2.133 2.73 4.711 1 97.38 135 GLY B N 1
ATOM 3805 C CA . GLY B 1 135 ? -2.254 2.336 6.105 1 97.38 135 GLY B CA 1
ATOM 3806 C C . GLY B 1 135 ? -1.161 2.914 6.988 1 97.38 135 GLY B C 1
ATOM 3807 O O . GLY B 1 135 ? -1.184 2.74 8.211 1 97.38 135 GLY B O 1
ATOM 3808 N N . LEU B 1 136 ? -0.252 3.715 6.398 1 98.31 136 LEU B N 1
ATOM 3809 C CA . LEU B 1 136 ? 0.862 4.234 7.18 1 98.31 136 LEU B CA 1
ATOM 3810 C C . LEU B 1 136 ? 0.523 5.602 7.766 1 98.31 136 LEU B C 1
ATOM 3812 O O . LEU B 1 136 ? 1.187 6.066 8.695 1 98.31 136 LEU B O 1
ATOM 3816 N N . GLY B 1 137 ? -0.463 6.293 7.188 1 97.75 137 GLY B N 1
ATOM 3817 C CA . GLY B 1 137 ? -0.831 7.605 7.695 1 97.75 137 GLY B CA 1
ATOM 3818 C C . GLY B 1 137 ? 0.29 8.625 7.59 1 97.75 137 GLY B C 1
ATOM 3819 O O . GLY B 1 137 ? 0.971 8.695 6.566 1 97.75 137 GLY B O 1
ATOM 3820 N N . CYS B 1 138 ? 0.51 9.43 8.594 1 98.31 138 CYS B N 1
ATOM 3821 C CA . CYS B 1 138 ? 1.414 10.57 8.594 1 98.31 138 CYS B CA 1
ATOM 3822 C C . CYS B 1 138 ? 2.852 10.125 8.344 1 98.31 138 CYS B C 1
ATOM 3824 O O . CYS B 1 138 ? 3.637 10.867 7.746 1 98.31 138 CYS B O 1
ATOM 3826 N N . VAL B 1 139 ? 3.199 8.961 8.789 1 98.69 139 VAL B N 1
ATOM 3827 C CA . VAL B 1 139 ? 4.59 8.531 8.695 1 98.69 139 VAL B CA 1
ATOM 3828 C C . VAL B 1 139 ? 4.93 8.195 7.242 1 98.69 139 VAL B C 1
ATOM 3830 O O . VAL B 1 139 ? 6.105 8.148 6.871 1 98.69 139 VAL B O 1
ATOM 3833 N N . ALA B 1 140 ? 3.947 8.055 6.406 1 98.88 140 ALA B N 1
ATOM 3834 C CA . ALA B 1 140 ? 4.156 7.582 5.039 1 98.88 140 ALA B CA 1
ATOM 3835 C C . ALA B 1 140 ? 4.977 8.586 4.234 1 98.88 140 ALA B C 1
ATOM 3837 O O . ALA B 1 140 ? 5.637 8.219 3.262 1 98.88 140 ALA B O 1
ATOM 3838 N N . GLY B 1 141 ? 4.926 9.867 4.59 1 98.88 141 GLY B N 1
ATOM 3839 C CA . GLY B 1 141 ? 5.777 10.82 3.904 1 98.88 141 GLY B CA 1
ATOM 3840 C C . GLY B 1 141 ? 7.254 10.5 4.027 1 98.88 141 GLY B C 1
ATOM 3841 O O . GLY B 1 141 ? 7.949 10.352 3.02 1 98.88 141 GLY B O 1
ATOM 3842 N N . ALA B 1 142 ? 7.703 10.352 5.273 1 98.94 142 ALA B N 1
ATOM 3843 C CA . ALA B 1 142 ? 9.109 10.031 5.535 1 98.94 142 ALA B CA 1
ATOM 3844 C C . ALA B 1 142 ? 9.438 8.602 5.117 1 98.94 142 ALA B C 1
ATOM 3846 O O . ALA B 1 142 ? 10.484 8.352 4.512 1 98.94 142 ALA B O 1
ATOM 3847 N N . ALA B 1 143 ? 8.539 7.691 5.445 1 98.88 143 ALA B N 1
ATOM 3848 C CA . ALA B 1 143 ? 8.742 6.301 5.043 1 98.88 143 ALA B CA 1
ATOM 3849 C C . ALA B 1 143 ? 8.766 6.168 3.525 1 98.88 143 ALA B C 1
ATOM 3851 O O . ALA B 1 143 ? 9.492 5.332 2.98 1 98.88 143 ALA B O 1
ATOM 3852 N N . GLY B 1 144 ? 7.902 6.98 2.865 1 98.94 144 GLY B N 1
ATOM 3853 C CA . GLY B 1 144 ? 7.918 7.004 1.411 1 98.94 144 GLY B CA 1
ATOM 3854 C C . GLY B 1 144 ? 9.25 7.453 0.835 1 98.94 144 GLY B C 1
ATOM 3855 O O . GLY B 1 144 ? 9.742 6.871 -0.132 1 98.94 144 GLY B O 1
ATOM 3856 N N . ILE B 1 145 ? 9.852 8.477 1.397 1 98.94 145 ILE B N 1
ATOM 3857 C CA . ILE B 1 145 ? 11.188 8.906 0.993 1 98.94 145 ILE B CA 1
ATOM 3858 C C . ILE B 1 145 ? 12.188 7.777 1.204 1 98.94 145 ILE B C 1
ATOM 3860 O O . ILE B 1 145 ? 13.023 7.504 0.337 1 98.94 145 ILE B O 1
ATOM 3864 N N . ALA B 1 146 ? 12.07 7.117 2.328 1 98.94 146 ALA B N 1
ATOM 3865 C CA . ALA B 1 146 ? 12.977 6.016 2.646 1 98.94 146 ALA B CA 1
ATOM 3866 C C . ALA B 1 146 ? 12.844 4.891 1.627 1 98.94 146 ALA B C 1
ATOM 3868 O O . ALA B 1 146 ? 13.852 4.348 1.161 1 98.94 146 ALA B O 1
ATOM 3869 N N . ARG B 1 147 ? 11.609 4.508 1.258 1 98.88 147 ARG B N 1
ATOM 3870 C CA . ARG B 1 147 ? 11.383 3.443 0.285 1 98.88 147 ARG B CA 1
ATOM 3871 C C . ARG B 1 147 ? 11.883 3.85 -1.098 1 98.88 147 ARG B C 1
ATOM 3873 O O . ARG B 1 147 ? 12.477 3.041 -1.812 1 98.88 147 ARG B O 1
ATOM 3880 N N . ALA B 1 148 ? 11.602 5.094 -1.452 1 98.88 148 ALA B N 1
ATOM 3881 C CA . ALA B 1 148 ? 12.109 5.602 -2.723 1 98.88 148 ALA B CA 1
ATOM 3882 C C . ALA B 1 148 ? 13.633 5.562 -2.76 1 98.88 148 ALA B C 1
ATOM 3884 O O . ALA B 1 148 ? 14.227 5.211 -3.781 1 98.88 148 ALA B O 1
ATOM 3885 N N . ALA B 1 149 ? 14.258 5.914 -1.656 1 98.81 149 ALA B N 1
ATOM 3886 C CA . ALA B 1 149 ? 15.711 5.867 -1.542 1 98.81 149 ALA B CA 1
ATOM 3887 C C . ALA B 1 149 ? 16.219 4.438 -1.693 1 98.81 149 ALA B C 1
ATOM 3889 O O . ALA B 1 149 ? 17.234 4.199 -2.369 1 98.81 149 ALA B O 1
ATOM 3890 N N . ASP B 1 150 ? 15.555 3.473 -1 1 98.75 150 ASP B N 1
ATOM 3891 C CA . ASP B 1 150 ? 15.914 2.066 -1.172 1 98.75 150 ASP B CA 1
ATOM 3892 C C . ASP B 1 150 ? 15.883 1.669 -2.646 1 98.75 150 ASP B C 1
ATOM 3894 O O . ASP B 1 150 ? 16.781 0.967 -3.125 1 98.75 150 ASP B O 1
ATOM 3898 N N . TYR B 1 151 ? 14.867 2.121 -3.365 1 98.81 151 TYR B N 1
ATOM 3899 C CA . TYR B 1 151 ? 14.688 1.749 -4.766 1 98.81 151 TYR B CA 1
ATOM 3900 C C . TYR B 1 151 ? 15.836 2.27 -5.621 1 98.81 151 TYR B C 1
ATOM 3902 O O . TYR B 1 151 ? 16.406 1.526 -6.422 1 98.81 151 TYR B O 1
ATOM 3910 N N . VAL B 1 152 ? 16.188 3.502 -5.453 1 98.75 152 VAL B N 1
ATOM 3911 C CA . VAL B 1 152 ? 17.203 4.07 -6.332 1 98.75 152 VAL B CA 1
ATOM 3912 C C . VAL B 1 152 ? 18.594 3.6 -5.891 1 98.75 152 VAL B C 1
ATOM 3914 O O . VAL B 1 152 ? 19.562 3.705 -6.648 1 98.75 152 VAL B O 1
ATOM 3917 N N . ARG B 1 153 ? 18.703 3.133 -4.668 1 98.56 153 ARG B N 1
ATOM 3918 C CA . ARG B 1 153 ? 19.922 2.412 -4.301 1 98.56 153 ARG B CA 1
ATOM 3919 C C . ARG B 1 153 ? 20.094 1.165 -5.16 1 98.56 153 ARG B C 1
ATOM 3921 O O . ARG B 1 153 ? 21.219 0.841 -5.574 1 98.56 153 ARG B O 1
ATOM 3928 N N . ALA B 1 154 ? 19 0.462 -5.398 1 98.62 154 ALA B N 1
ATOM 3929 C CA . ALA B 1 154 ? 19.016 -0.727 -6.25 1 98.62 154 ALA B CA 1
ATOM 3930 C C . ALA B 1 154 ? 19.188 -0.351 -7.719 1 98.62 154 ALA B C 1
ATOM 3932 O O . ALA B 1 154 ? 19.781 -1.108 -8.492 1 98.62 154 ALA B O 1
ATOM 3933 N N . PHE B 1 155 ? 18.641 0.795 -8.125 1 98.75 155 PHE B N 1
ATOM 3934 C CA . PHE B 1 155 ? 18.656 1.274 -9.5 1 98.75 155 PHE B CA 1
ATOM 3935 C C . PHE B 1 155 ? 19.156 2.709 -9.57 1 98.75 155 PHE B C 1
ATOM 3937 O O . PHE B 1 155 ? 18.391 3.637 -9.812 1 98.75 155 PHE B O 1
ATOM 3944 N N . PRO B 1 156 ? 20.453 2.896 -9.516 1 98.62 156 PRO B N 1
ATOM 3945 C CA . PRO B 1 156 ? 21.047 4.227 -9.352 1 98.62 156 PRO B CA 1
ATOM 3946 C C . PRO B 1 156 ? 20.906 5.098 -10.594 1 98.62 156 PRO B C 1
ATOM 3948 O O . PRO B 1 156 ? 21.156 6.301 -10.547 1 98.62 156 PRO B O 1
ATOM 3951 N N . ASP B 1 157 ? 20.469 4.555 -11.742 1 98.69 157 ASP B N 1
ATOM 3952 C CA . ASP B 1 157 ? 20.359 5.312 -12.984 1 98.69 157 ASP B CA 1
ATOM 3953 C C . ASP B 1 157 ? 18.906 5.73 -13.242 1 98.69 157 ASP B C 1
ATOM 3955 O O . ASP B 1 157 ? 18.578 6.172 -14.336 1 98.69 157 ASP B O 1
ATOM 3959 N N . GLN B 1 158 ? 18.078 5.645 -12.25 1 98.88 158 GLN B N 1
ATOM 3960 C CA . GLN B 1 158 ? 16.656 5.863 -12.477 1 98.88 158 GLN B CA 1
ATOM 3961 C C . GLN B 1 158 ? 16.125 6.988 -11.594 1 98.88 158 GLN B C 1
ATOM 3963 O O . GLN B 1 158 ? 16.781 7.379 -10.617 1 98.88 158 GLN B O 1
ATOM 3968 N N . TYR B 1 159 ? 14.977 7.586 -12.023 1 98.88 159 TYR B N 1
ATOM 3969 C CA . TYR B 1 159 ? 14.164 8.5 -11.227 1 98.88 159 TYR B CA 1
ATOM 3970 C C . TYR B 1 159 ? 12.922 7.797 -10.688 1 98.88 159 TYR B C 1
ATOM 3972 O O . TYR B 1 159 ? 12.312 6.984 -11.383 1 98.88 159 TYR B O 1
ATOM 3980 N N . VAL B 1 160 ? 12.57 8.133 -9.461 1 98.81 160 VAL B N 1
ATOM 3981 C CA . VAL B 1 160 ? 11.391 7.547 -8.844 1 98.81 160 VAL B CA 1
ATOM 3982 C C . VAL B 1 160 ? 10.5 8.656 -8.273 1 98.81 160 VAL B C 1
ATOM 3984 O O . VAL B 1 160 ? 11 9.68 -7.812 1 98.81 160 VAL B O 1
ATOM 3987 N N . LEU B 1 161 ? 9.203 8.43 -8.336 1 98.94 161 LEU B N 1
ATOM 3988 C CA . LEU B 1 161 ? 8.195 9.359 -7.848 1 98.94 161 LEU B CA 1
ATOM 3989 C C . LEU B 1 161 ? 7.574 8.859 -6.547 1 98.94 161 LEU B C 1
ATOM 3991 O O . LEU B 1 161 ? 7.121 7.711 -6.477 1 98.94 161 LEU B O 1
ATOM 3995 N N . LEU B 1 162 ? 7.621 9.648 -5.508 1 99 162 LEU B N 1
ATOM 3996 C CA . LEU B 1 162 ? 6.746 9.484 -4.352 1 99 162 LEU B CA 1
ATOM 3997 C C . LEU B 1 162 ? 5.574 10.461 -4.414 1 99 162 LEU B C 1
ATOM 3999 O O . LEU B 1 162 ? 5.773 11.664 -4.547 1 99 162 LEU B O 1
ATOM 4003 N N . LEU B 1 163 ? 4.359 9.914 -4.367 1 99 163 LEU B N 1
ATOM 4004 C CA . LEU B 1 163 ? 3.156 10.742 -4.355 1 99 163 LEU B CA 1
ATOM 4005 C C . LEU B 1 163 ? 2.32 10.461 -3.111 1 99 163 LEU B C 1
ATOM 4007 O O . LEU B 1 163 ? 2.053 9.305 -2.785 1 99 163 LEU B O 1
ATOM 4011 N N . SER B 1 164 ? 1.969 11.477 -2.381 1 98.94 164 SER B N 1
ATOM 4012 C CA . SER B 1 164 ? 0.989 11.391 -1.303 1 98.94 164 SER B CA 1
ATOM 4013 C C . SER B 1 164 ? -0.198 12.312 -1.562 1 98.94 164 SER B C 1
ATOM 4015 O O . SER B 1 164 ? -0.02 13.477 -1.915 1 98.94 164 SER B O 1
ATOM 4017 N N . VAL B 1 165 ? -1.389 11.812 -1.499 1 98.94 165 VAL B N 1
ATOM 4018 C CA . VAL B 1 165 ? -2.619 12.594 -1.558 1 98.94 165 VAL B CA 1
ATOM 4019 C C . VAL B 1 165 ? -3.475 12.305 -0.326 1 98.94 165 VAL B C 1
ATOM 4021 O O . VAL B 1 165 ? -3.863 11.156 -0.087 1 98.94 165 VAL B O 1
ATOM 4024 N N . GLU B 1 166 ? -3.729 13.312 0.442 1 98.88 166 GLU B N 1
ATOM 4025 C CA . GLU B 1 166 ? -4.512 13.188 1.667 1 98.88 166 GLU B CA 1
ATOM 4026 C C . GLU B 1 166 ? -5.672 14.18 1.682 1 98.88 166 GLU B C 1
ATOM 4028 O O . GLU B 1 166 ? -5.461 15.391 1.666 1 98.88 166 GLU B O 1
ATOM 4033 N N . LEU B 1 167 ? -6.84 13.633 1.658 1 98.88 167 LEU B N 1
ATOM 4034 C CA . LEU B 1 167 ? -8.055 14.445 1.676 1 98.88 167 LEU B CA 1
ATOM 4035 C C . LEU B 1 167 ? -8.859 14.188 2.947 1 98.88 167 LEU B C 1
ATOM 4037 O O . LEU B 1 167 ? -9.898 13.539 2.906 1 98.88 167 LEU B O 1
ATOM 4041 N N . CYS B 1 168 ? -8.453 14.789 4.008 1 98.62 168 CYS B N 1
ATOM 4042 C CA . CYS B 1 168 ? -8.938 14.484 5.348 1 98.62 168 CYS B CA 1
ATOM 4043 C C . CYS B 1 168 ? -10.352 15.016 5.547 1 98.62 168 CYS B C 1
ATOM 4045 O O . CYS B 1 168 ? -11.117 14.461 6.34 1 98.62 168 CYS B O 1
ATOM 4047 N N . SER B 1 169 ? -10.766 16.031 4.824 1 98.38 169 SER B N 1
ATOM 4048 C CA . SER B 1 169 ? -12.109 16.594 4.945 1 98.38 169 SER B CA 1
ATOM 4049 C C . SER B 1 169 ? -13.164 15.578 4.527 1 98.38 169 SER B C 1
ATOM 4051 O O . SER B 1 169 ? -14.352 15.742 4.844 1 98.38 169 SER B O 1
ATOM 4053 N N . LEU B 1 170 ? -12.758 14.555 3.816 1 98.5 170 LEU B N 1
ATOM 4054 C CA . LEU B 1 170 ? -13.703 13.547 3.348 1 98.5 170 LEU B CA 1
ATOM 4055 C C . LEU B 1 170 ? -13.836 12.414 4.359 1 98.5 170 LEU B C 1
ATOM 4057 O O . LEU B 1 170 ? -14.5 11.414 4.098 1 98.5 170 LEU B O 1
ATOM 4061 N N . THR B 1 171 ? -13.227 12.578 5.539 1 97.88 171 THR B N 1
ATOM 4062 C CA . THR B 1 171 ? -13.312 11.562 6.582 1 97.88 171 THR B CA 1
ATOM 4063 C C . THR B 1 171 ? -14.125 12.07 7.77 1 97.88 171 THR B C 1
ATOM 4065 O O . THR B 1 171 ? -14.203 11.406 8.805 1 97.88 171 THR B O 1
ATOM 4068 N N . TRP B 1 172 ? -14.742 13.266 7.672 1 96.38 172 TRP B N 1
ATOM 4069 C CA . TRP B 1 172 ? -15.586 13.805 8.734 1 96.38 172 TRP B CA 1
ATOM 4070 C C . TRP B 1 172 ? -16.766 12.875 9.016 1 96.38 172 TRP B C 1
ATOM 4072 O O . TRP B 1 172 ? -17.438 12.414 8.086 1 96.38 172 TRP B O 1
ATOM 4082 N N . GLN B 1 173 ? -17 12.586 10.297 1 95.06 173 GLN B N 1
ATOM 4083 C CA . GLN B 1 173 ? -18.094 11.703 10.711 1 95.06 173 GLN B CA 1
ATOM 4084 C C . GLN B 1 173 ? -19.188 12.477 11.445 1 95.06 173 GLN B C 1
ATOM 4086 O O . GLN B 1 173 ? -19 12.891 12.586 1 95.06 173 GLN B O 1
ATOM 4091 N N . ASP B 1 174 ? -20.328 12.523 10.883 1 91.69 174 ASP B N 1
ATOM 4092 C CA . ASP B 1 174 ? -21.422 13.359 11.383 1 91.69 174 ASP B CA 1
ATOM 4093 C C . ASP B 1 174 ? -21.953 12.828 12.711 1 91.69 174 ASP B C 1
ATOM 4095 O O . ASP B 1 174 ? -22.391 13.609 13.562 1 91.69 174 ASP B O 1
ATOM 4099 N N . ASP B 1 175 ? -21.922 11.578 12.859 1 90.69 175 ASP B N 1
ATOM 4100 C CA . ASP B 1 175 ? -22.562 11 14.039 1 90.69 175 ASP B CA 1
ATOM 4101 C C . ASP B 1 175 ? -21.531 10.617 15.094 1 90.69 175 ASP B C 1
ATOM 4103 O O . ASP B 1 175 ? -21.781 9.758 15.938 1 90.69 175 ASP B O 1
ATOM 4107 N N . ASP B 1 176 ? -20.359 11.18 14.953 1 93.44 176 ASP B N 1
ATOM 4108 C CA . ASP B 1 176 ? -19.281 10.945 15.914 1 93.44 176 ASP B CA 1
ATOM 4109 C C . ASP B 1 176 ? -18.891 12.234 16.641 1 93.44 176 ASP B C 1
ATOM 4111 O O . ASP B 1 176 ? -18.281 13.125 16.047 1 93.44 176 ASP B O 1
ATOM 4115 N N . GLN B 1 177 ? -19.203 12.312 17.969 1 91.81 177 GLN B N 1
ATOM 4116 C CA . GLN B 1 177 ? -18.906 13.523 18.719 1 91.81 177 GLN B CA 1
ATOM 4117 C C . GLN B 1 177 ? -17.75 13.289 19.703 1 91.81 177 GLN B C 1
ATOM 4119 O O . GLN B 1 177 ? -17.625 14.008 20.688 1 91.81 177 GLN B O 1
ATOM 4124 N N . SER B 1 178 ? -17.047 12.219 19.391 1 93.56 178 SER B N 1
ATOM 4125 C CA . SER B 1 178 ? -15.867 11.977 20.219 1 93.56 178 SER B CA 1
ATOM 4126 C C . SER B 1 178 ? -14.883 13.133 20.141 1 93.56 178 SER B C 1
ATOM 4128 O O . SER B 1 178 ? -14.844 13.852 19.125 1 93.56 178 SER B O 1
ATOM 4130 N N . ILE B 1 179 ? -14.047 13.312 21.141 1 94.38 179 ILE B N 1
ATOM 4131 C CA . ILE B 1 179 ? -13 14.336 21.156 1 94.38 179 ILE B CA 1
ATOM 4132 C C . ILE B 1 179 ? -12.047 14.133 19.984 1 94.38 179 ILE B C 1
ATOM 4134 O O . ILE B 1 179 ? -11.625 15.094 19.344 1 94.38 179 ILE B O 1
ATOM 4138 N N . ALA B 1 180 ? -11.695 12.891 19.656 1 95.69 180 ALA B N 1
ATOM 4139 C CA . ALA B 1 180 ? -10.805 12.562 18.547 1 95.69 180 ALA B CA 1
ATOM 4140 C C . ALA B 1 180 ? -11.352 13.117 17.234 1 95.69 180 ALA B C 1
ATOM 4142 O O . ALA B 1 180 ? -10.617 13.727 16.453 1 95.69 180 ALA B O 1
ATOM 4143 N N . ASN B 1 181 ? -12.609 12.891 16.984 1 96 181 ASN B N 1
ATOM 4144 C CA . ASN B 1 181 ? -13.227 13.383 15.758 1 96 181 ASN B CA 1
ATOM 4145 C C . ASN B 1 181 ? -13.266 14.906 15.719 1 96 181 ASN B C 1
ATOM 4147 O O . ASN B 1 181 ? -12.961 15.516 14.688 1 96 181 ASN B O 1
ATOM 4151 N N . LEU B 1 182 ? -13.609 15.516 16.828 1 95.19 182 LEU B N 1
ATOM 4152 C CA . LEU B 1 182 ? -13.727 16.969 16.891 1 95.19 182 LEU B CA 1
ATOM 4153 C C . LEU B 1 182 ? -12.375 17.641 16.688 1 95.19 182 LEU B C 1
ATOM 4155 O O . LEU B 1 182 ? -12.273 18.625 15.953 1 95.19 182 LEU B O 1
ATOM 4159 N N . ILE B 1 183 ? -11.352 17.078 17.266 1 96 183 ILE B N 1
ATOM 4160 C CA . ILE B 1 183 ? -10.008 17.625 17.094 1 96 183 ILE B CA 1
ATOM 4161 C C . ILE B 1 183 ? -9.539 17.422 15.656 1 96 183 ILE B C 1
ATOM 4163 O O . ILE B 1 183 ? -8.969 18.328 15.039 1 96 183 ILE B O 1
ATOM 4167 N N . SER B 1 184 ? -9.766 16.219 15.141 1 96.75 184 SER B N 1
ATOM 4168 C CA . SER B 1 184 ? -9.305 15.875 13.797 1 96.75 184 SER B CA 1
ATOM 4169 C C . SER B 1 184 ? -9.914 16.797 12.75 1 96.75 184 SER B C 1
ATOM 4171 O O . SER B 1 184 ? -9.242 17.188 11.789 1 96.75 184 SER B O 1
ATOM 4173 N N . CYS B 1 185 ? -11.164 17.188 12.922 1 96.62 185 CYS B N 1
ATOM 4174 C CA . CYS B 1 185 ? -11.852 18.047 11.961 1 96.62 185 CYS B CA 1
ATOM 4175 C C . CYS B 1 185 ? -11.297 19.453 12 1 96.62 185 CYS B C 1
ATOM 4177 O O . CYS B 1 185 ? -11.516 20.234 11.07 1 96.62 185 CYS B O 1
ATOM 4179 N N . GLY B 1 186 ? -10.57 19.797 13.023 1 97.31 186 GLY B N 1
ATOM 4180 C CA . GLY B 1 186 ? -9.945 21.094 13.133 1 97.31 186 GLY B CA 1
ATOM 4181 C C . GLY B 1 186 ? -8.469 21.078 12.789 1 97.31 186 GLY B C 1
ATOM 4182 O O . GLY B 1 186 ? -7.891 22.109 12.438 1 97.31 186 GLY B O 1
ATOM 4183 N N . LEU B 1 187 ? -7.84 19.922 12.836 1 98.25 187 LEU B N 1
ATOM 4184 C CA . LEU B 1 187 ? -6.391 19.781 12.75 1 98.25 187 LEU B CA 1
ATOM 4185 C C . LEU B 1 187 ? -5.961 19.453 11.32 1 98.25 187 LEU B C 1
ATOM 4187 O O . LEU B 1 187 ? -4.965 19.984 10.828 1 98.25 187 LEU B O 1
ATOM 4191 N N . PHE B 1 188 ? -6.719 18.578 10.648 1 98.5 188 PHE B N 1
ATOM 4192 C CA . PHE B 1 188 ? -6.262 17.984 9.398 1 98.5 188 PHE B CA 1
ATOM 4193 C C . PHE B 1 188 ? -6.832 18.75 8.203 1 98.5 188 PHE B C 1
ATOM 4195 O O . PHE B 1 188 ? -7.988 19.172 8.227 1 98.5 188 PHE B O 1
ATOM 4202 N N . GLY B 1 189 ? -6.027 18.984 7.215 1 98.56 189 GLY B N 1
ATOM 4203 C CA . GLY B 1 189 ? -6.414 19.609 5.957 1 98.56 189 GLY B CA 1
ATOM 4204 C C . GLY B 1 189 ? -6.246 18.688 4.762 1 98.56 189 GLY B C 1
ATOM 4205 O O . GLY B 1 189 ? -5.906 17.5 4.926 1 98.56 189 GLY B O 1
ATOM 4206 N N . ASP B 1 190 ? -6.613 19.188 3.594 1 98.88 190 ASP B N 1
ATOM 4207 C CA . ASP B 1 190 ? -6.48 18.453 2.346 1 98.88 190 ASP B CA 1
ATOM 4208 C C . ASP B 1 190 ? -5.277 18.938 1.541 1 98.88 190 ASP B C 1
ATOM 4210 O O . ASP B 1 190 ? -5.016 20.141 1.475 1 98.88 190 ASP B O 1
ATOM 4214 N N . GLY B 1 191 ? -4.508 17.984 0.956 1 98.94 191 GLY B N 1
ATOM 4215 C CA . GLY B 1 191 ? -3.385 18.344 0.109 1 98.94 191 GLY B CA 1
ATOM 4216 C C . GLY B 1 191 ? -2.652 17.141 -0.457 1 98.94 191 GLY B C 1
ATOM 4217 O O . GLY B 1 191 ? -2.963 16 -0.108 1 98.94 191 GLY B O 1
ATOM 4218 N N . ALA B 1 192 ? -1.794 17.406 -1.386 1 98.94 192 ALA B N 1
ATOM 4219 C CA . ALA B 1 192 ? -0.948 16.391 -2.023 1 98.94 192 ALA B CA 1
ATOM 4220 C C . ALA B 1 192 ? 0.493 16.891 -2.139 1 98.94 192 ALA B C 1
ATOM 4222 O O . ALA B 1 192 ? 0.75 18.094 -2.125 1 98.94 192 ALA B O 1
ATOM 4223 N N . ALA B 1 193 ? 1.376 16 -2.15 1 99 193 ALA B N 1
ATOM 4224 C CA . ALA B 1 193 ? 2.785 16.312 -2.387 1 99 193 ALA B CA 1
ATOM 4225 C C . ALA B 1 193 ? 3.451 15.203 -3.205 1 99 193 ALA B C 1
ATOM 4227 O O . ALA B 1 193 ? 3.168 14.016 -3.008 1 99 193 ALA B O 1
ATOM 4228 N N . ALA B 1 194 ? 4.277 15.578 -4.137 1 98.94 194 ALA B N 1
ATOM 4229 C CA . ALA B 1 194 ? 5.078 14.672 -4.957 1 98.94 194 ALA B CA 1
ATOM 4230 C C . ALA B 1 194 ? 6.57 14.922 -4.758 1 98.94 194 ALA B C 1
ATOM 4232 O O . ALA B 1 194 ? 7 16.078 -4.66 1 98.94 194 ALA B O 1
ATOM 4233 N N . VAL B 1 195 ? 7.355 13.898 -4.633 1 98.94 195 VAL B N 1
ATOM 4234 C CA . VAL B 1 195 ? 8.812 13.961 -4.52 1 98.94 195 VAL B CA 1
ATOM 4235 C C . VAL B 1 195 ? 9.453 13.227 -5.695 1 98.94 195 VAL B C 1
ATOM 4237 O O . VAL B 1 195 ? 9.078 12.094 -6.004 1 98.94 195 VAL B O 1
ATOM 4240 N N . ILE B 1 196 ? 10.336 13.875 -6.391 1 98.88 196 ILE B N 1
ATOM 4241 C CA . ILE B 1 196 ? 11.188 13.203 -7.367 1 98.88 196 ILE B CA 1
ATOM 4242 C C . ILE B 1 196 ? 12.516 12.828 -6.723 1 98.88 196 ILE B C 1
ATOM 4244 O O . ILE B 1 196 ? 13.289 13.703 -6.328 1 98.88 196 ILE B O 1
ATOM 4248 N N . MET B 1 197 ? 12.758 11.562 -6.555 1 98.75 197 MET B N 1
ATOM 4249 C CA . MET B 1 197 ? 14.031 11.039 -6.074 1 98.75 197 MET B CA 1
ATOM 4250 C C . MET B 1 197 ? 14.938 10.648 -7.242 1 98.75 197 MET B C 1
ATOM 4252 O O . MET B 1 197 ? 14.508 9.938 -8.156 1 98.75 197 MET B O 1
ATOM 4256 N N . ALA B 1 198 ? 16.141 11.086 -7.199 1 98.62 198 ALA B N 1
ATOM 4257 C CA . ALA B 1 198 ? 17.094 10.828 -8.281 1 98.62 198 ALA B CA 1
ATOM 4258 C C . ALA B 1 198 ? 18.172 9.844 -7.836 1 98.62 198 ALA B C 1
ATOM 4260 O O . ALA B 1 198 ? 18.859 10.078 -6.84 1 98.62 198 ALA B O 1
ATOM 4261 N N . GLY B 1 199 ? 18.328 8.711 -8.586 1 98.62 199 GLY B N 1
ATOM 4262 C CA . GLY B 1 199 ? 19.453 7.828 -8.352 1 98.62 199 GLY B CA 1
ATOM 4263 C C . GLY B 1 199 ? 20.797 8.5 -8.562 1 98.62 199 GLY B C 1
ATOM 4264 O O . GLY B 1 199 ? 20.891 9.492 -9.281 1 98.62 199 GLY B O 1
ATOM 4265 N N . ALA B 1 200 ? 21.812 7.984 -7.984 1 97.25 200 ALA B N 1
ATOM 4266 C CA . ALA B 1 200 ? 23.141 8.609 -7.938 1 97.25 200 ALA B CA 1
ATOM 4267 C C . ALA B 1 200 ? 23.734 8.719 -9.336 1 97.25 200 ALA B C 1
ATOM 4269 O O . ALA B 1 200 ? 24.547 9.609 -9.602 1 97.25 200 ALA B O 1
ATOM 4270 N N . ASP B 1 201 ? 23.344 7.82 -10.258 1 98.25 201 ASP B N 1
ATOM 4271 C CA . ASP B 1 201 ? 23.953 7.766 -11.578 1 98.25 201 ASP B CA 1
ATOM 4272 C C . ASP B 1 201 ? 23.094 8.508 -12.609 1 98.25 201 ASP B C 1
ATOM 4274 O O . ASP B 1 201 ? 23.406 8.5 -13.797 1 98.25 201 ASP B O 1
ATOM 4278 N N . THR B 1 202 ? 22 9.172 -12.156 1 97.88 202 THR B N 1
ATOM 4279 C CA . THR B 1 202 ? 21.219 10.031 -13.039 1 97.88 202 THR B CA 1
ATOM 4280 C C . THR B 1 202 ? 21.859 11.406 -13.18 1 97.88 202 THR B C 1
ATOM 4282 O O . THR B 1 202 ? 22.703 11.789 -12.352 1 97.88 202 THR B O 1
ATOM 4285 N N . PRO B 1 203 ? 21.438 12.148 -14.227 1 95.56 203 PRO B N 1
ATOM 4286 C CA . PRO B 1 203 ? 21.953 13.508 -14.367 1 95.56 203 PRO B CA 1
ATOM 4287 C C . PRO B 1 203 ? 21.688 14.375 -13.141 1 95.56 203 PRO B C 1
ATOM 4289 O O . PRO B 1 203 ? 22.562 15.117 -12.695 1 95.56 203 PRO B O 1
ATOM 4292 N N . LEU B 1 204 ? 20.547 14.273 -12.539 1 94.62 204 LEU B N 1
ATOM 4293 C CA . LEU B 1 204 ? 20.219 15.062 -11.359 1 94.62 204 LEU B CA 1
ATOM 4294 C C . LEU B 1 204 ? 20.969 14.547 -10.133 1 94.62 204 LEU B C 1
ATOM 4296 O O . LEU B 1 204 ? 21.297 15.312 -9.227 1 94.62 204 LEU B O 1
ATOM 4300 N N . GLY B 1 205 ? 21.219 13.234 -10.07 1 94.19 205 GLY B N 1
ATOM 4301 C CA . GLY B 1 205 ? 21.969 12.641 -8.969 1 94.19 205 GLY B CA 1
ATOM 4302 C C . GLY B 1 205 ? 23.422 13.07 -8.945 1 94.19 205 GLY B C 1
ATOM 4303 O O . GLY B 1 205 ? 24.047 13.109 -7.887 1 94.19 205 GLY B O 1
ATOM 4304 N N . LYS B 1 206 ? 24 13.398 -10.109 1 91.44 206 LYS B N 1
ATOM 4305 C CA . LYS B 1 206 ? 25.406 13.766 -10.25 1 91.44 206 LYS B CA 1
ATOM 4306 C C . LYS B 1 206 ? 25.594 15.273 -10.164 1 91.44 206 LYS B C 1
ATOM 4308 O O . LYS B 1 206 ? 26.719 15.766 -10.18 1 91.44 206 LYS B O 1
ATOM 4313 N N . ARG B 1 207 ? 24.562 15.938 -10.047 1 83.75 207 ARG B N 1
ATOM 4314 C CA . ARG B 1 207 ? 24.688 17.391 -10.031 1 83.75 207 ARG B CA 1
ATOM 4315 C C . ARG B 1 207 ? 25.562 17.859 -8.867 1 83.75 207 ARG B C 1
ATOM 4317 O O . ARG B 1 207 ? 25.5 17.297 -7.773 1 83.75 207 ARG B O 1
ATOM 4324 N N . PRO B 1 208 ? 26.625 18.688 -9.227 1 68.44 208 PRO B N 1
ATOM 4325 C CA . PRO B 1 208 ? 27.453 19.219 -8.141 1 68.44 208 PRO B CA 1
ATOM 4326 C C . PRO B 1 208 ? 26.641 19.906 -7.059 1 68.44 208 PRO B C 1
ATOM 4328 O O . PRO B 1 208 ? 25.562 20.438 -7.336 1 68.44 208 PRO B O 1
ATOM 4331 N N . THR B 1 209 ? 26.969 19.562 -5.762 1 61.34 209 THR B N 1
ATOM 4332 C CA . THR B 1 209 ? 26.297 20.156 -4.609 1 61.34 209 THR B CA 1
ATOM 4333 C C . THR B 1 209 ? 26.266 21.688 -4.746 1 61.34 209 THR B C 1
ATOM 4335 O O . THR B 1 209 ? 25.484 22.344 -4.055 1 61.34 209 THR B O 1
ATOM 4338 N N . SER B 1 210 ? 27.188 22.094 -5.461 1 52.38 210 SER B N 1
ATOM 4339 C CA . SER B 1 210 ? 27.219 23.562 -5.473 1 52.38 210 SER B CA 1
ATOM 4340 C C . SER B 1 210 ? 25.844 24.125 -5.859 1 52.38 210 SER B C 1
ATOM 4342 O O . SER B 1 210 ? 25.234 24.875 -5.086 1 52.38 210 SER B O 1
ATOM 4344 N N . ILE B 1 211 ? 25.328 24.328 -7.031 1 52.81 211 ILE B N 1
ATOM 4345 C CA . ILE B 1 211 ? 24.984 25.672 -7.492 1 52.81 211 ILE B CA 1
ATOM 4346 C C . ILE B 1 211 ? 23.5 25.953 -7.207 1 52.81 211 ILE B C 1
ATOM 4348 O O . ILE B 1 211 ? 23.172 26.938 -6.555 1 52.81 211 ILE B O 1
ATOM 4352 N N . GLU B 1 212 ? 22.625 26.297 -7.953 1 57.91 212 GLU B N 1
ATOM 4353 C CA . GLU B 1 212 ? 21.422 27.109 -8.109 1 57.91 212 GLU B CA 1
ATOM 4354 C C . GLU B 1 212 ? 20.172 26.344 -7.664 1 57.91 212 GLU B C 1
ATOM 4356 O O . GLU B 1 212 ? 19.188 26.953 -7.25 1 57.91 212 GLU B O 1
ATOM 4361 N N . GLN B 1 213 ? 20.391 24.922 -7.48 1 67.69 213 GLN B N 1
ATOM 4362 C CA . GLN B 1 213 ? 19.188 24.188 -7.059 1 67.69 213 GLN B CA 1
ATOM 4363 C C . GLN B 1 213 ? 19.547 23.094 -6.059 1 67.69 213 GLN B C 1
ATOM 4365 O O . GLN B 1 213 ? 19.844 21.953 -6.449 1 67.69 213 GLN B O 1
ATOM 4370 N N . PRO B 1 214 ? 19.453 23.5 -4.742 1 81.31 214 PRO B N 1
ATOM 4371 C CA . PRO B 1 214 ? 19.859 22.531 -3.711 1 81.31 214 PRO B CA 1
ATOM 4372 C C . PRO B 1 214 ? 19.016 21.25 -3.738 1 81.31 214 PRO B C 1
ATOM 4374 O O . PRO B 1 214 ? 17.812 21.312 -4.012 1 81.31 214 PRO B O 1
ATOM 4377 N N . ALA B 1 215 ? 19.594 20.141 -3.764 1 90.94 215 ALA B N 1
ATOM 4378 C CA . ALA B 1 215 ? 19.016 18.812 -3.662 1 90.94 215 ALA B CA 1
ATOM 4379 C C . ALA B 1 215 ? 19.812 17.922 -2.705 1 90.94 215 ALA B C 1
ATOM 4381 O O . ALA B 1 215 ? 20.797 17.312 -3.098 1 90.94 215 ALA B O 1
ATOM 4382 N N . PRO B 1 216 ? 19.297 17.875 -1.471 1 95.12 216 PRO B N 1
ATOM 4383 C CA . PRO B 1 216 ? 20.094 17.109 -0.497 1 95.12 216 PRO B CA 1
ATOM 4384 C C . PRO B 1 216 ? 20.141 15.617 -0.81 1 95.12 216 PRO B C 1
ATOM 4386 O O . PRO B 1 216 ? 19.172 15.07 -1.362 1 95.12 216 PRO B O 1
ATOM 4389 N N . ARG B 1 217 ? 21.25 14.969 -0.437 1 96.62 217 ARG B N 1
ATOM 4390 C CA . ARG B 1 217 ? 21.422 13.523 -0.529 1 96.62 217 ARG B CA 1
ATOM 4391 C C . ARG B 1 217 ? 20.766 12.82 0.656 1 96.62 217 ARG B C 1
ATOM 4393 O O . ARG B 1 217 ? 20.844 13.297 1.789 1 96.62 217 ARG B O 1
ATOM 4400 N N . VAL B 1 218 ? 20.156 11.727 0.391 1 98.25 218 VAL B N 1
ATOM 4401 C CA . VAL B 1 218 ? 19.719 10.844 1.473 1 98.25 218 VAL B CA 1
ATOM 4402 C C . VAL B 1 218 ? 20.891 9.969 1.917 1 98.25 218 VAL B C 1
ATOM 4404 O O . VAL B 1 218 ? 21.391 9.141 1.144 1 98.25 218 VAL B O 1
ATOM 4407 N N . VAL B 1 219 ? 21.281 10.109 3.162 1 98.19 219 VAL B N 1
ATOM 4408 C CA . VAL B 1 219 ? 22.469 9.422 3.678 1 98.19 219 VAL B CA 1
ATOM 4409 C C . VAL B 1 219 ? 22.062 8.109 4.332 1 98.19 219 VAL B C 1
ATOM 4411 O O . VAL B 1 219 ? 22.734 7.09 4.16 1 98.19 219 VAL B O 1
ATOM 4414 N N . SER B 1 220 ? 21.031 8.117 5.078 1 98.56 220 SER B N 1
ATOM 4415 C CA . SER B 1 220 ? 20.562 6.957 5.832 1 98.56 220 SER B CA 1
ATOM 4416 C C . SER B 1 220 ? 19.094 7.117 6.242 1 98.56 220 SER B C 1
ATOM 4418 O O . SER B 1 220 ? 18.578 8.234 6.254 1 98.56 220 SER B O 1
ATOM 4420 N N . THR B 1 221 ? 18.453 6.066 6.414 1 98.81 221 THR B N 1
ATOM 4421 C CA . THR B 1 221 ? 17.078 6.047 6.91 1 98.81 221 THR B CA 1
ATOM 4422 C C . THR B 1 221 ? 16.922 5.027 8.039 1 98.81 221 THR B C 1
ATOM 4424 O O . THR B 1 221 ? 17.703 4.074 8.133 1 98.81 221 THR B O 1
ATOM 4427 N N . ARG B 1 222 ? 15.914 5.266 8.953 1 98.56 222 ARG B N 1
ATOM 4428 C CA . ARG B 1 222 ? 15.648 4.305 10.016 1 98.56 222 ARG B CA 1
ATOM 4429 C C . ARG B 1 222 ? 14.172 4.312 10.406 1 98.56 222 ARG B C 1
ATOM 4431 O O . ARG B 1 222 ? 13.625 5.359 10.766 1 98.56 222 ARG B O 1
ATOM 4438 N N . SER B 1 223 ? 13.547 3.143 10.273 1 98.69 223 SER B N 1
ATOM 4439 C CA . SER B 1 223 ? 12.211 2.91 10.828 1 98.69 223 SER B CA 1
ATOM 4440 C C . SER B 1 223 ? 12.297 2.449 12.281 1 98.69 223 SER B C 1
ATOM 4442 O O . SER B 1 223 ? 13.188 1.681 12.648 1 98.69 223 SER B O 1
ATOM 4444 N N . THR B 1 224 ? 11.398 2.949 13.109 1 98.62 224 THR B N 1
ATOM 4445 C CA . THR B 1 224 ? 11.289 2.449 14.477 1 98.62 224 THR B CA 1
ATOM 4446 C C . THR B 1 224 ? 9.828 2.203 14.852 1 98.62 224 THR B C 1
ATOM 4448 O O . THR B 1 224 ? 9.023 3.131 14.852 1 98.62 224 THR B O 1
ATOM 4451 N N . PHE B 1 225 ? 9.523 0.951 15.18 1 98.06 225 PHE B N 1
ATOM 4452 C CA . PHE B 1 225 ? 8.188 0.52 15.57 1 98.06 225 PHE B CA 1
ATOM 4453 C C . PHE B 1 225 ? 8.039 0.527 17.078 1 98.06 225 PHE B C 1
ATOM 4455 O O . PHE B 1 225 ? 8.906 0.022 17.797 1 98.06 225 PHE B O 1
ATOM 4462 N N . TYR B 1 226 ? 6.992 1.165 17.562 1 97.31 226 TYR B N 1
ATOM 4463 C CA . TYR B 1 226 ? 6.68 1.143 18.984 1 97.31 226 TYR B CA 1
ATOM 4464 C C . TYR B 1 226 ? 5.594 0.121 19.297 1 97.31 226 TYR B C 1
ATOM 4466 O O . TYR B 1 226 ? 4.41 0.367 19.047 1 97.31 226 TYR B O 1
ATOM 4474 N N . ARG B 1 227 ? 5.895 -0.98 19.969 1 95.88 227 ARG B N 1
ATOM 4475 C CA . ARG B 1 227 ? 4.996 -2.111 20.172 1 95.88 227 ARG B CA 1
ATOM 4476 C C . ARG B 1 227 ? 3.838 -1.73 21.094 1 95.88 227 ARG B C 1
ATOM 4478 O O . ARG B 1 227 ? 3.975 -0.843 21.938 1 95.88 227 ARG B O 1
ATOM 4485 N N . ASN B 1 228 ? 2.723 -2.34 20.828 1 93.12 228 ASN B N 1
ATOM 4486 C CA . ASN B 1 228 ? 1.519 -2.277 21.641 1 93.12 228 ASN B CA 1
ATOM 4487 C C . ASN B 1 228 ? 0.938 -0.866 21.688 1 93.12 228 ASN B C 1
ATOM 4489 O O . ASN B 1 228 ? 0.508 -0.393 22.734 1 93.12 228 ASN B O 1
ATOM 4493 N N . THR B 1 229 ? 1.01 -0.186 20.547 1 93.12 229 THR B N 1
ATOM 4494 C CA . THR B 1 229 ? 0.488 1.171 20.438 1 93.12 229 THR B CA 1
ATOM 4495 C C . THR B 1 229 ? -0.59 1.246 19.359 1 93.12 229 THR B C 1
ATOM 4497 O O . THR B 1 229 ? -0.735 2.271 18.688 1 93.12 229 THR B O 1
ATOM 4500 N N . GLU B 1 230 ? -1.322 0.183 19.172 1 90.88 230 GLU B N 1
ATOM 4501 C CA . GLU B 1 230 ? -2.262 0.064 18.062 1 90.88 230 GLU B CA 1
ATOM 4502 C C . GLU B 1 230 ? -3.375 1.104 18.172 1 90.88 230 GLU B C 1
ATOM 4504 O O . GLU B 1 230 ? -3.91 1.552 17.156 1 90.88 230 GLU B O 1
ATOM 4509 N N . ARG B 1 231 ? -3.633 1.551 19.375 1 93.5 231 ARG B N 1
ATOM 4510 C CA . ARG B 1 231 ? -4.797 2.414 19.547 1 93.5 231 ARG B CA 1
ATOM 4511 C C . ARG B 1 231 ? -4.375 3.869 19.734 1 93.5 231 ARG B C 1
ATOM 4513 O O . ARG B 1 231 ? -5.195 4.723 20.078 1 93.5 231 ARG B O 1
ATOM 4520 N N . ILE B 1 232 ? -3.129 4.168 19.469 1 95.31 232 ILE B N 1
ATOM 4521 C CA . ILE B 1 232 ? -2.639 5.535 19.594 1 95.31 232 ILE B CA 1
ATOM 4522 C C . ILE B 1 232 ? -3.16 6.379 18.438 1 95.31 232 ILE B C 1
ATOM 4524 O O . ILE B 1 232 ? -3.52 7.547 18.625 1 95.31 232 ILE B O 1
ATOM 4528 N N . MET B 1 233 ? -3.127 5.793 17.312 1 96.06 233 MET B N 1
ATOM 4529 C CA . MET B 1 233 ? -3.592 6.492 16.125 1 96.06 233 MET B CA 1
ATOM 4530 C C . MET B 1 233 ? -3.971 5.5 15.023 1 96.06 233 MET B C 1
ATOM 4532 O O . MET B 1 233 ? -3.365 4.434 14.914 1 96.06 233 MET B O 1
ATOM 4536 N N . GLY B 1 234 ? -4.93 5.855 14.273 1 97.12 234 GLY B N 1
ATOM 4537 C CA . GLY B 1 234 ? -5.336 5.027 13.148 1 97.12 234 GLY B CA 1
ATOM 4538 C C . GLY B 1 234 ? -6.785 5.234 12.75 1 97.12 234 GLY B C 1
ATOM 4539 O O . GLY B 1 234 ? -7.312 6.344 12.867 1 97.12 234 GLY B O 1
ATOM 4540 N N . TRP B 1 235 ? -7.336 4.211 12.133 1 98.12 235 TRP B N 1
ATOM 4541 C CA . TRP B 1 235 ? -8.719 4.273 11.672 1 98.12 235 TRP B CA 1
ATOM 4542 C C . TRP B 1 235 ? -9.523 3.09 12.203 1 98.12 235 TRP B C 1
ATOM 4544 O O . TRP B 1 235 ? -9.023 1.964 12.25 1 98.12 235 TRP B O 1
ATOM 4554 N N . ASP B 1 236 ? -10.703 3.309 12.648 1 97.44 236 ASP B N 1
ATOM 4555 C CA . ASP B 1 236 ? -11.766 2.305 12.625 1 97.44 236 ASP B CA 1
ATOM 4556 C C . ASP B 1 236 ? -12.57 2.383 11.328 1 97.44 236 ASP B C 1
ATOM 4558 O O . ASP B 1 236 ? -13.18 3.414 11.031 1 97.44 236 ASP B O 1
ATOM 4562 N N . ILE B 1 237 ? -12.547 1.323 10.555 1 97.38 237 ILE B N 1
ATOM 4563 C CA . ILE B 1 237 ? -13.273 1.292 9.297 1 97.38 237 ILE B CA 1
ATOM 4564 C C . ILE B 1 237 ? -14.734 0.931 9.555 1 97.38 237 ILE B C 1
ATOM 4566 O O . ILE B 1 237 ? -15.039 -0.155 10.055 1 97.38 237 ILE B O 1
ATOM 4570 N N . THR B 1 238 ? -15.648 1.843 9.195 1 96.88 238 THR B N 1
ATOM 4571 C CA . THR B 1 238 ? -17.062 1.667 9.484 1 96.88 238 THR B CA 1
ATOM 4572 C C . THR B 1 238 ? -17.891 1.761 8.203 1 96.88 238 THR B C 1
ATOM 4574 O O . THR B 1 238 ? -17.344 1.987 7.121 1 96.88 238 THR B O 1
ATOM 4577 N N . ASP B 1 239 ? -19.203 1.604 8.367 1 96.06 239 ASP B N 1
ATOM 4578 C CA . ASP B 1 239 ? -20.141 1.705 7.246 1 96.06 239 ASP B CA 1
ATOM 4579 C C . ASP B 1 239 ? -20.156 3.121 6.672 1 96.06 239 ASP B C 1
ATOM 4581 O O . ASP B 1 239 ? -20.531 3.322 5.52 1 96.06 239 ASP B O 1
ATOM 4585 N N . THR B 1 240 ? -19.719 4.082 7.539 1 95.5 240 THR B N 1
ATOM 4586 C CA . THR B 1 240 ? -19.719 5.473 7.105 1 95.5 240 THR B CA 1
ATOM 4587 C C . THR B 1 240 ? -18.328 5.91 6.684 1 95.5 240 THR B C 1
ATOM 4589 O O . THR B 1 240 ? -18.094 7.086 6.395 1 95.5 240 THR B O 1
ATOM 4592 N N . GLY B 1 241 ? -17.375 4.973 6.664 1 96.44 241 GLY B N 1
ATOM 4593 C CA . GLY B 1 241 ? -16.047 5.289 6.195 1 96.44 241 GLY B CA 1
ATOM 4594 C C . GLY B 1 241 ? -15.008 5.289 7.301 1 96.44 241 GLY B C 1
ATOM 4595 O O . GLY B 1 241 ? -15 4.402 8.156 1 96.44 241 GLY B O 1
ATOM 4596 N N . PHE B 1 242 ? -14.109 6.203 7.266 1 97.75 242 PHE B N 1
ATOM 4597 C CA . PHE B 1 242 ? -12.922 6.254 8.117 1 97.75 242 PHE B CA 1
ATOM 4598 C C . PHE B 1 242 ? -13.219 7.023 9.398 1 97.75 242 PHE B C 1
ATOM 4600 O O . PHE B 1 242 ? -13.336 8.25 9.383 1 97.75 242 PHE B O 1
ATOM 4607 N N . LYS B 1 243 ? -13.305 6.301 10.523 1 97.75 243 LYS B N 1
ATOM 4608 C CA . LYS B 1 243 ? -13.461 6.926 11.836 1 97.75 243 LYS B CA 1
ATOM 4609 C C . LYS B 1 243 ? -12.109 7.055 12.539 1 97.75 243 LYS B C 1
ATOM 4611 O O . LYS B 1 243 ? -11.445 6.055 12.805 1 97.75 243 LYS B O 1
ATOM 4616 N N . ILE B 1 244 ? -11.789 8.211 12.906 1 97.56 244 ILE B N 1
ATOM 4617 C CA . ILE B 1 244 ? -10.453 8.508 13.398 1 97.56 244 ILE B CA 1
ATOM 4618 C C . ILE B 1 244 ? -10.266 7.914 14.789 1 97.56 244 ILE B C 1
ATOM 4620 O O . ILE B 1 244 ? -11.188 7.922 15.602 1 97.56 244 ILE B O 1
ATOM 4624 N N . VAL B 1 245 ? -9.117 7.258 14.945 1 97.19 245 VAL B N 1
ATOM 4625 C CA . VAL B 1 245 ? -8.562 6.914 16.25 1 97.19 245 VAL B CA 1
ATOM 4626 C C . VAL B 1 245 ? -7.375 7.824 16.562 1 97.19 245 VAL B C 1
ATOM 4628 O O . VAL B 1 245 ? -6.395 7.855 15.812 1 97.19 245 VAL B O 1
ATOM 4631 N N . LEU B 1 246 ? -7.465 8.586 17.531 1 96.06 246 LEU B N 1
ATOM 4632 C CA . LEU B 1 246 ? -6.434 9.539 17.938 1 96.06 246 LEU B CA 1
ATOM 4633 C C . LEU B 1 246 ? -6.363 9.648 19.453 1 96.06 246 LEU B C 1
ATOM 4635 O O . LEU B 1 246 ? -7.266 10.211 20.094 1 96.06 246 LEU B O 1
ATOM 4639 N N . SER B 1 247 ? -5.281 9.172 19.984 1 95.75 247 SER B N 1
ATOM 4640 C CA . SER B 1 247 ? -5.098 9.172 21.422 1 95.75 247 SER B CA 1
ATOM 4641 C C . SER B 1 247 ? -4.426 10.453 21.906 1 95.75 247 SER B C 1
ATOM 4643 O O . SER B 1 247 ? -3.527 10.969 21.234 1 95.75 247 SER B O 1
ATOM 4645 N N . PRO B 1 248 ? -4.805 10.953 23.047 1 93.31 248 PRO B N 1
ATOM 4646 C CA . PRO B 1 248 ? -4.09 12.094 23.625 1 93.31 248 PRO B CA 1
ATOM 4647 C C . PRO B 1 248 ? -2.672 11.734 24.062 1 93.31 248 PRO B C 1
ATOM 4649 O O . PRO B 1 248 ? -1.884 12.625 24.406 1 93.31 248 PRO B O 1
ATOM 4652 N N . GLU B 1 249 ? -2.303 10.469 23.922 1 94.5 249 GLU B N 1
ATOM 4653 C CA . GLU B 1 249 ? -1.006 9.992 24.391 1 94.5 249 GLU B CA 1
ATOM 4654 C C . GLU B 1 249 ? 0.08 10.227 23.344 1 94.5 249 GLU B C 1
ATOM 4656 O O . GLU B 1 249 ? 1.261 9.984 23.609 1 94.5 249 GLU B O 1
ATOM 4661 N N . VAL B 1 250 ? -0.235 10.719 22.234 1 94.25 250 VAL B N 1
ATOM 4662 C CA . VAL B 1 250 ? 0.722 10.883 21.141 1 94.25 250 VAL B CA 1
ATOM 4663 C C . VAL B 1 250 ? 1.917 11.703 21.641 1 94.25 250 VAL B C 1
ATOM 4665 O O . VAL B 1 250 ? 3.066 11.281 21.484 1 94.25 250 VAL B O 1
ATOM 4668 N N . PRO B 1 251 ? 1.723 12.875 22.297 1 95.12 251 PRO B N 1
ATOM 4669 C CA . PRO B 1 251 ? 2.871 13.641 22.781 1 95.12 251 PRO B CA 1
ATOM 4670 C C . PRO B 1 251 ? 3.711 12.875 23.797 1 95.12 251 PRO B C 1
ATOM 4672 O O . PRO B 1 251 ? 4.938 13 23.812 1 95.12 251 PRO B O 1
ATOM 4675 N N . LYS B 1 252 ? 3.055 12.094 24.562 1 95.81 252 LYS B N 1
ATOM 4676 C CA . LYS B 1 252 ? 3.771 11.289 25.562 1 95.81 252 LYS B CA 1
ATOM 4677 C C . LYS B 1 252 ? 4.707 10.297 24.875 1 95.81 252 LYS B C 1
ATOM 4679 O O . LYS B 1 252 ? 5.855 10.125 25.297 1 95.81 252 LYS B O 1
ATOM 4684 N N . VAL B 1 253 ? 4.234 9.648 23.844 1 94.56 253 VAL B N 1
ATOM 4685 C CA . VAL B 1 253 ? 5.059 8.695 23.109 1 94.56 253 VAL B CA 1
ATOM 4686 C C . VAL B 1 253 ? 6.258 9.406 22.484 1 94.56 253 VAL B C 1
ATOM 4688 O O . VAL B 1 253 ? 7.375 8.883 22.5 1 94.56 253 VAL B O 1
ATOM 4691 N N . VAL B 1 254 ? 6.055 10.57 21.969 1 95.44 254 VAL B N 1
ATOM 4692 C CA . VAL B 1 254 ? 7.133 11.375 21.406 1 95.44 254 VAL B CA 1
ATOM 4693 C C . VAL B 1 254 ? 8.172 11.68 22.469 1 95.44 254 VAL B C 1
ATOM 4695 O O . VAL B 1 254 ? 9.367 11.445 22.281 1 95.44 254 VAL B O 1
ATOM 4698 N N . ASN B 1 255 ? 7.703 12.117 23.594 1 96.56 255 ASN B N 1
ATOM 4699 C CA . ASN B 1 255 ? 8.586 12.492 24.688 1 96.56 255 ASN B CA 1
ATOM 4700 C C . ASN B 1 255 ? 9.414 11.297 25.188 1 96.56 255 ASN B C 1
ATOM 4702 O O . ASN B 1 255 ? 10.586 11.453 25.531 1 96.56 255 ASN B O 1
ATOM 4706 N N . GLU B 1 256 ? 8.836 10.18 25.109 1 96.56 256 GLU B N 1
ATOM 4707 C CA . GLU B 1 256 ? 9.461 9 25.688 1 96.56 256 GLU B CA 1
ATOM 4708 C C . GLU B 1 256 ? 10.445 8.359 24.719 1 96.56 256 GLU B C 1
ATOM 4710 O O . GLU B 1 256 ? 11.367 7.652 25.125 1 96.56 256 GLU B O 1
ATOM 4715 N N . ASN B 1 257 ? 10.32 8.633 23.453 1 96.5 257 ASN B N 1
ATOM 4716 C CA . ASN B 1 257 ? 11.047 7.77 22.516 1 96.5 257 ASN B CA 1
ATOM 4717 C C . ASN B 1 257 ? 11.93 8.578 21.578 1 96.5 257 ASN B C 1
ATOM 4719 O O . ASN B 1 257 ? 13.039 8.156 21.234 1 96.5 257 ASN B O 1
ATOM 4723 N N . LEU B 1 258 ? 11.57 9.766 21.188 1 97.38 258 LEU B N 1
ATOM 4724 C CA . LEU B 1 258 ? 12.133 10.445 20.031 1 97.38 258 LEU B CA 1
ATOM 4725 C C . LEU B 1 258 ? 13.617 10.75 20.25 1 97.38 258 LEU B C 1
ATOM 4727 O O . LEU B 1 258 ? 14.43 10.547 19.344 1 97.38 258 LEU B O 1
ATOM 4731 N N . ARG B 1 259 ? 14.016 11.281 21.422 1 97.56 259 ARG B N 1
ATOM 4732 C CA . ARG B 1 259 ? 15.406 11.633 21.672 1 97.56 259 ARG B CA 1
ATOM 4733 C C . ARG B 1 259 ? 16.312 10.406 21.531 1 97.56 259 ARG B C 1
ATOM 4735 O O . ARG B 1 259 ? 17.328 10.461 20.844 1 97.56 259 ARG B O 1
ATOM 4742 N N . GLY B 1 260 ? 15.891 9.32 22.203 1 97.94 260 GLY B N 1
ATOM 4743 C CA . GLY B 1 260 ? 16.656 8.086 22.094 1 97.94 260 GLY B CA 1
ATOM 4744 C C . GLY B 1 260 ? 16.797 7.594 20.672 1 97.94 260 GLY B C 1
ATOM 4745 O O . GLY B 1 260 ? 17.859 7.156 20.266 1 97.94 260 GLY B O 1
ATOM 4746 N N . ASP B 1 261 ? 15.734 7.656 19.891 1 98.19 261 ASP B N 1
ATOM 4747 C CA . ASP B 1 261 ? 15.742 7.23 18.5 1 98.19 261 ASP B CA 1
ATOM 4748 C C . ASP B 1 261 ? 16.719 8.07 17.672 1 98.19 261 ASP B C 1
ATOM 4750 O O . ASP B 1 261 ? 17.5 7.523 16.906 1 98.19 261 ASP B O 1
ATOM 4754 N N . VAL B 1 262 ? 16.641 9.383 17.844 1 98.5 262 VAL B N 1
ATOM 4755 C CA . VAL B 1 262 ? 17.469 10.297 17.062 1 98.5 262 VAL B CA 1
ATOM 4756 C C . VAL B 1 262 ? 18.938 10.102 17.422 1 98.5 262 VAL B C 1
ATOM 4758 O O . VAL B 1 262 ? 19.797 10.008 16.531 1 98.5 262 VAL B O 1
ATOM 4761 N N . GLU B 1 263 ? 19.25 10.039 18.672 1 98.25 263 GLU B N 1
ATOM 4762 C CA . GLU B 1 263 ? 20.641 9.898 19.109 1 98.25 263 GLU B CA 1
ATOM 4763 C C . GLU B 1 263 ? 21.234 8.578 18.625 1 98.25 263 GLU B C 1
ATOM 4765 O O . GLU B 1 263 ? 22.375 8.539 18.172 1 98.25 263 GLU B O 1
ATOM 4770 N N . ALA B 1 264 ? 20.5 7.527 18.75 1 98.38 264 ALA B N 1
ATOM 4771 C CA . ALA B 1 264 ? 20.969 6.23 18.281 1 98.38 264 ALA B CA 1
ATOM 4772 C C . ALA B 1 264 ? 21.188 6.254 16.766 1 98.38 264 ALA B C 1
ATOM 4774 O O . ALA B 1 264 ? 22.188 5.719 16.266 1 98.38 264 ALA B O 1
ATOM 4775 N N . PHE B 1 265 ? 20.297 6.852 16.125 1 98.69 265 PHE B N 1
ATOM 4776 C CA . PHE B 1 265 ? 20.359 6.977 14.672 1 98.69 265 PHE B CA 1
ATOM 4777 C C . PHE B 1 265 ? 21.594 7.766 14.25 1 98.69 265 PHE B C 1
ATOM 4779 O O . PHE B 1 265 ? 22.328 7.352 13.352 1 98.69 265 PHE B O 1
ATOM 4786 N N . LEU B 1 266 ? 21.828 8.859 14.867 1 98.62 266 LEU B N 1
ATOM 4787 C CA . LEU B 1 266 ? 22.984 9.68 14.57 1 98.62 266 LEU B CA 1
ATOM 4788 C C . LEU B 1 266 ? 24.281 8.953 14.938 1 98.62 266 LEU B C 1
ATOM 4790 O O . LEU B 1 266 ? 25.25 9 14.188 1 98.62 266 LEU B O 1
ATOM 4794 N N . SER B 1 267 ? 24.266 8.281 16.062 1 98.56 267 SER B N 1
ATOM 4795 C CA . SER B 1 267 ? 25.438 7.516 16.469 1 98.56 267 SER B CA 1
ATOM 4796 C C . SER B 1 267 ? 25.812 6.469 15.438 1 98.56 267 SER B C 1
ATOM 4798 O O . SER B 1 267 ? 26.984 6.301 15.109 1 98.56 267 SER B O 1
ATOM 4800 N N . ASP B 1 268 ? 24.844 5.762 14.906 1 98.12 268 ASP B N 1
ATOM 4801 C CA . ASP B 1 268 ? 25.078 4.746 13.883 1 98.12 268 ASP B CA 1
ATOM 4802 C C . ASP B 1 268 ? 25.688 5.359 12.633 1 98.12 268 ASP B C 1
ATOM 4804 O O . ASP B 1 268 ? 26.281 4.648 11.812 1 98.12 268 ASP B O 1
ATOM 4808 N N . ASN B 1 269 ? 25.547 6.672 12.422 1 98.12 269 ASN B N 1
ATOM 4809 C CA . ASN B 1 269 ? 26.109 7.375 11.273 1 98.12 269 ASN B CA 1
ATOM 4810 C C . ASN B 1 269 ? 27.328 8.203 11.656 1 98.12 269 ASN B C 1
ATOM 4812 O O . ASN B 1 269 ? 27.75 9.078 10.898 1 98.12 269 ASN B O 1
ATOM 4816 N N . ASN B 1 270 ? 27.797 7.996 12.867 1 98.19 270 ASN B N 1
ATOM 4817 C CA . ASN B 1 270 ? 28.969 8.68 13.398 1 98.19 270 ASN B CA 1
ATOM 4818 C C . ASN B 1 270 ? 28.766 10.195 13.453 1 98.19 270 ASN B C 1
ATOM 4820 O O . ASN B 1 270 ? 29.641 10.961 13.062 1 98.19 270 ASN B O 1
ATOM 4824 N N . LEU B 1 271 ? 27.594 10.578 13.82 1 98.25 271 LEU B N 1
ATOM 4825 C CA . LEU B 1 271 ? 27.234 11.984 13.992 1 98.25 271 LEU B CA 1
ATOM 4826 C C . LEU B 1 271 ? 26.641 12.234 15.375 1 98.25 271 LEU B C 1
ATOM 4828 O O . LEU B 1 271 ? 26.297 11.289 16.078 1 98.25 271 LEU B O 1
ATOM 4832 N N . SER B 1 272 ? 26.672 13.492 15.766 1 96.56 272 SER B N 1
ATOM 4833 C CA . SER B 1 272 ? 25.984 13.961 16.969 1 96.56 272 SER B CA 1
ATOM 4834 C C . SER B 1 272 ? 25.016 15.102 16.641 1 96.56 272 SER B C 1
ATOM 4836 O O . SER B 1 272 ? 25.031 15.633 15.523 1 96.56 272 SER B O 1
ATOM 4838 N N . MET B 1 273 ? 24.234 15.422 17.594 1 94.75 273 MET B N 1
ATOM 4839 C CA . MET B 1 273 ? 23.188 16.422 17.406 1 94.75 273 MET B CA 1
ATOM 4840 C C . MET B 1 273 ? 23.781 17.766 17 1 94.75 273 MET B C 1
ATOM 4842 O O . MET B 1 273 ? 23.156 18.531 16.25 1 94.75 273 MET B O 1
ATOM 4846 N N . ASP B 1 274 ? 24.984 18.016 17.359 1 92.81 274 ASP B N 1
ATOM 4847 C CA . ASP B 1 274 ? 25.609 19.312 17.094 1 92.81 274 ASP B CA 1
ATOM 4848 C C . ASP B 1 274 ? 25.953 19.469 15.617 1 92.81 274 ASP B C 1
ATOM 4850 O O . ASP B 1 274 ? 26.219 20.578 15.164 1 92.81 274 ASP B O 1
ATOM 4854 N N . ARG B 1 275 ? 25.875 18.359 14.898 1 93.69 275 ARG B N 1
ATOM 4855 C CA . ARG B 1 275 ? 26.188 18.391 13.477 1 93.69 275 ARG B CA 1
ATOM 4856 C C . ARG B 1 275 ? 24.938 18.641 12.641 1 93.69 275 ARG B C 1
ATOM 4858 O O . ARG B 1 275 ? 25.031 18.844 11.43 1 93.69 275 ARG B O 1
ATOM 4865 N N . ILE B 1 276 ? 23.766 18.656 13.281 1 96.25 276 ILE B N 1
ATOM 4866 C CA . ILE B 1 276 ? 22.5 18.828 12.57 1 96.25 276 ILE B CA 1
ATOM 4867 C C . ILE B 1 276 ? 22.172 20.312 12.461 1 96.25 276 ILE B C 1
ATOM 4869 O O . ILE B 1 276 ? 22.078 21.016 13.477 1 96.25 276 ILE B O 1
ATOM 4873 N N . CYS B 1 277 ? 21.922 20.719 11.211 1 93.69 277 CYS B N 1
ATOM 4874 C CA . CYS B 1 277 ? 21.719 22.156 10.961 1 93.69 277 CYS B CA 1
ATOM 4875 C C . CYS B 1 277 ? 20.25 22.484 10.852 1 93.69 277 CYS B C 1
ATOM 4877 O O . CYS B 1 277 ? 19.844 23.641 11.031 1 93.69 277 CYS B O 1
ATOM 4879 N N . SER B 1 278 ? 19.484 21.531 10.5 1 96.06 278 SER B N 1
ATOM 4880 C CA . SER B 1 278 ? 18.062 21.812 10.352 1 96.06 278 SER B CA 1
ATOM 4881 C C . SER B 1 278 ? 17.219 20.562 10.617 1 96.06 278 SER B C 1
ATOM 4883 O O . SER B 1 278 ? 17.719 19.438 10.5 1 96.06 278 SER B O 1
ATOM 4885 N N . TYR B 1 279 ? 16.047 20.797 11.055 1 97.81 279 TYR B N 1
ATOM 4886 C CA . TYR B 1 279 ? 15.062 19.781 11.414 1 97.81 279 TYR B CA 1
ATOM 4887 C C . TYR B 1 279 ? 13.805 19.906 10.562 1 97.81 279 TYR B C 1
ATOM 4889 O O . TYR B 1 279 ? 13.039 20.859 10.711 1 97.81 279 TYR B O 1
ATOM 4897 N N . ILE B 1 280 ? 13.625 18.922 9.688 1 98.56 280 ILE B N 1
ATOM 4898 C CA . ILE B 1 280 ? 12.469 18.891 8.797 1 98.56 280 ILE B CA 1
ATOM 4899 C C . ILE B 1 280 ? 11.422 17.938 9.367 1 98.56 280 ILE B C 1
ATOM 4901 O O . ILE B 1 280 ? 11.367 16.766 8.984 1 98.56 280 ILE B O 1
ATOM 4905 N N . PHE B 1 281 ? 10.594 18.453 10.195 1 98.75 281 PHE B N 1
ATOM 4906 C CA . PHE B 1 281 ? 9.719 17.594 10.984 1 98.75 281 PHE B CA 1
ATOM 4907 C C . PHE B 1 281 ? 8.273 17.75 10.539 1 98.75 281 PHE B C 1
ATOM 4909 O O . PHE B 1 281 ? 7.832 18.844 10.195 1 98.75 281 PHE B O 1
ATOM 4916 N N . HIS B 1 282 ? 7.535 16.625 10.602 1 98.5 282 HIS B N 1
ATOM 4917 C CA . HIS B 1 282 ? 6.109 16.547 10.312 1 98.5 282 HIS B CA 1
ATOM 4918 C C . HIS B 1 282 ? 5.316 17.5 11.195 1 98.5 282 HIS B C 1
ATOM 4920 O O . HIS B 1 282 ? 5.551 17.578 12.398 1 98.5 282 HIS B O 1
ATOM 4926 N N . SER B 1 283 ? 4.383 18.188 10.602 1 97.75 283 SER B N 1
ATOM 4927 C CA . SER B 1 283 ? 3.531 19.141 11.32 1 97.75 283 SER B CA 1
ATOM 4928 C C . SER B 1 283 ? 2.307 18.453 11.914 1 97.75 283 SER B C 1
ATOM 4930 O O . SER B 1 283 ? 1.178 18.719 11.5 1 97.75 283 SER B O 1
ATOM 4932 N N . GLY B 1 284 ? 2.484 17.688 12.961 1 95.94 284 GLY B N 1
ATOM 4933 C CA . GLY B 1 284 ? 1.455 16.828 13.523 1 95.94 284 GLY B CA 1
ATOM 4934 C C . GLY B 1 284 ? 0.406 17.594 14.312 1 95.94 284 GLY B C 1
ATOM 4935 O O . GLY B 1 284 ? -0.702 17.094 14.523 1 95.94 284 GLY B O 1
ATOM 4936 N N . GLY B 1 285 ? 0.628 18.672 14.914 1 97.38 285 GLY B N 1
ATOM 4937 C CA . GLY B 1 285 ? -0.155 19.5 15.82 1 97.38 285 GLY B CA 1
ATOM 4938 C C . GLY B 1 285 ? 0.692 20.234 16.844 1 97.38 285 GLY B C 1
ATOM 4939 O O . GLY B 1 285 ? 1.889 19.953 16.969 1 97.38 285 GLY B O 1
ATOM 4940 N N . PRO B 1 286 ? 0.081 21.156 17.5 1 97.75 286 PRO B N 1
ATOM 4941 C CA . PRO B 1 286 ? 0.866 21.984 18.422 1 97.75 286 PRO B CA 1
ATOM 4942 C C . PRO B 1 286 ? 1.527 21.156 19.516 1 97.75 286 PRO B C 1
ATOM 4944 O O . PRO B 1 286 ? 2.723 21.312 19.781 1 97.75 286 PRO B O 1
ATOM 4947 N N . LYS B 1 287 ? 0.808 20.25 20.094 1 96.69 287 LYS B N 1
ATOM 4948 C CA . LYS B 1 287 ? 1.348 19.469 21.203 1 96.69 287 LYS B CA 1
ATOM 4949 C C . LYS B 1 287 ? 2.473 18.562 20.734 1 96.69 287 LYS B C 1
ATOM 4951 O O . LYS B 1 287 ? 3.426 18.297 21.469 1 96.69 287 LYS B O 1
ATOM 4956 N N . VAL B 1 288 ? 2.311 18.031 19.547 1 96.5 288 VAL B N 1
ATOM 4957 C CA . VAL B 1 288 ? 3.332 17.156 19 1 96.5 288 VAL B CA 1
ATOM 4958 C C . VAL B 1 288 ? 4.59 17.953 18.688 1 96.5 288 VAL B C 1
ATOM 4960 O O . VAL B 1 288 ? 5.703 17.531 19 1 96.5 288 VAL B O 1
ATOM 4963 N N . LEU B 1 289 ? 4.445 19.094 18.047 1 98.25 289 LEU B N 1
ATOM 4964 C CA . LEU B 1 289 ? 5.578 19.953 17.719 1 98.25 289 LEU B CA 1
ATOM 4965 C C . LEU B 1 289 ? 6.293 20.422 18.984 1 98.25 289 LEU B C 1
ATOM 4967 O O . LEU B 1 289 ? 7.527 20.422 19.031 1 98.25 289 LEU B O 1
ATOM 4971 N N . GLU B 1 290 ? 5.531 20.797 19.953 1 98 290 GLU B N 1
ATOM 4972 C CA . GLU B 1 290 ? 6.109 21.188 21.234 1 98 290 GLU B CA 1
ATOM 4973 C C . GLU B 1 290 ? 6.883 20.047 21.859 1 98 290 GLU B C 1
ATOM 4975 O O . GLU B 1 290 ? 7.984 20.234 22.375 1 98 290 GLU B O 1
ATOM 4980 N N . ALA B 1 291 ? 6.262 18.875 21.844 1 97.56 291 ALA B N 1
ATOM 4981 C CA . ALA B 1 291 ? 6.918 17.703 22.391 1 97.56 291 ALA B CA 1
ATOM 4982 C C . ALA B 1 291 ? 8.25 17.438 21.703 1 97.56 291 ALA B C 1
ATOM 4984 O O . ALA B 1 291 ? 9.242 17.094 22.344 1 97.56 291 ALA B O 1
ATOM 4985 N N . MET B 1 292 ? 8.281 17.578 20.406 1 97.69 292 MET B N 1
ATOM 4986 C CA . MET B 1 292 ? 9.5 17.344 19.625 1 97.69 292 MET B CA 1
ATOM 4987 C C . MET B 1 292 ? 10.57 18.375 20 1 97.69 292 MET B C 1
ATOM 4989 O O . MET B 1 292 ? 11.734 18.016 20.188 1 97.69 292 MET B O 1
ATOM 4993 N N . GLU B 1 293 ? 10.164 19.625 20.078 1 97.94 293 GLU B N 1
ATOM 4994 C CA . GLU B 1 293 ? 11.094 20.688 20.438 1 97.94 293 GLU B CA 1
ATOM 4995 C C . GLU B 1 293 ? 11.672 20.484 21.828 1 97.94 293 GLU B C 1
ATOM 4997 O O . GLU B 1 293 ? 12.875 20.609 22.031 1 97.94 293 GLU B O 1
ATOM 5002 N N . ASN B 1 294 ? 10.797 20.109 22.703 1 97.06 294 ASN B N 1
ATOM 5003 C CA . ASN B 1 294 ? 11.211 19.922 24.094 1 97.06 294 ASN B CA 1
ATOM 5004 C C . ASN B 1 294 ? 12.102 18.703 24.25 1 97.06 294 ASN B C 1
ATOM 5006 O O . ASN B 1 294 ? 13.148 18.766 24.906 1 97.06 294 ASN B O 1
ATOM 5010 N N . THR B 1 295 ? 11.672 17.656 23.703 1 96.69 295 THR B N 1
ATOM 5011 C CA . THR B 1 295 ? 12.367 16.375 23.859 1 96.69 295 THR B CA 1
ATOM 5012 C C . THR B 1 295 ? 13.773 16.453 23.281 1 96.69 295 THR B C 1
ATOM 5014 O O . THR B 1 295 ? 14.711 15.875 23.828 1 96.69 295 THR B O 1
ATOM 5017 N N . LEU B 1 296 ? 13.945 17.141 22.188 1 97.5 296 LEU B N 1
ATOM 5018 C CA . LEU B 1 296 ? 15.234 17.219 21.516 1 97.5 296 LEU B CA 1
ATOM 5019 C C . LEU B 1 296 ? 16 18.453 21.953 1 97.5 296 LEU B C 1
ATOM 5021 O O . LEU B 1 296 ? 17.109 18.703 21.484 1 97.5 296 LEU B O 1
ATOM 5025 N N . ASN B 1 297 ? 15.445 19.234 22.828 1 96.62 297 ASN B N 1
ATOM 5026 C CA . ASN B 1 297 ? 16.047 20.5 23.281 1 96.62 297 ASN B CA 1
ATOM 5027 C C . ASN B 1 297 ? 16.484 21.359 22.109 1 96.62 297 ASN B C 1
ATOM 5029 O O . ASN B 1 297 ? 17.641 21.781 22.031 1 96.62 297 ASN B O 1
ATOM 5033 N N . LEU B 1 298 ? 15.531 21.562 21.203 1 96.94 298 LEU B N 1
ATOM 5034 C CA . LEU B 1 298 ? 15.844 22.297 20 1 96.94 298 LEU B CA 1
ATOM 5035 C C . LEU B 1 298 ? 15.93 23.797 20.281 1 96.94 298 LEU B C 1
ATOM 5037 O O . LEU B 1 298 ? 15.242 24.312 21.156 1 96.94 298 LEU B O 1
ATOM 5041 N N . PRO B 1 299 ? 16.797 24.516 19.531 1 94.12 299 PRO B N 1
ATOM 5042 C CA . PRO B 1 299 ? 16.828 25.969 19.703 1 94.12 299 PRO B CA 1
ATOM 5043 C C . PRO B 1 299 ? 15.531 26.641 19.25 1 94.12 299 PRO B C 1
ATOM 5045 O O . PRO B 1 299 ? 14.727 26.031 18.547 1 94.12 299 PRO B O 1
ATOM 5048 N N . PRO B 1 300 ? 15.398 27.859 19.656 1 93.81 300 PRO B N 1
ATOM 5049 C CA . PRO B 1 300 ? 14.195 28.578 19.266 1 93.81 300 PRO B CA 1
ATOM 5050 C C . PRO B 1 300 ? 14.008 28.641 17.75 1 93.81 300 PRO B C 1
ATOM 5052 O O . PRO B 1 300 ? 14.984 28.812 17.016 1 93.81 300 PRO B O 1
ATOM 5055 N N . ASN B 1 301 ? 12.867 28.406 17.25 1 95.38 301 ASN B N 1
ATOM 5056 C CA . ASN B 1 301 ? 12.445 28.531 15.867 1 95.38 301 ASN B CA 1
ATOM 5057 C C . ASN B 1 301 ? 13 27.391 15 1 95.38 301 ASN B C 1
ATOM 5059 O O . ASN B 1 301 ? 12.969 27.469 13.773 1 95.38 301 ASN B O 1
ATOM 5063 N N . ALA B 1 302 ? 13.539 26.359 15.656 1 96.38 302 ALA B N 1
ATOM 5064 C CA . ALA B 1 302 ? 14.086 25.234 14.906 1 96.38 302 ALA B CA 1
ATOM 5065 C C . ALA B 1 302 ? 13.016 24.594 14.023 1 96.38 302 ALA B C 1
ATOM 5067 O O . ALA B 1 302 ? 13.32 24.094 12.938 1 96.38 302 ALA B O 1
ATOM 5068 N N . LEU B 1 303 ? 11.781 24.625 14.516 1 98.31 303 LEU B N 1
ATOM 5069 C CA . LEU B 1 303 ? 10.703 24 13.758 1 98.31 303 LEU B CA 1
ATOM 5070 C C . LEU B 1 303 ? 9.766 25.047 13.18 1 98.31 303 LEU B C 1
ATOM 5072 O O . LEU B 1 303 ? 8.586 24.781 12.953 1 98.31 303 LEU B O 1
ATOM 5076 N N . ALA B 1 304 ? 10.242 26.25 12.914 1 98.25 304 ALA B N 1
ATOM 5077 C CA . ALA B 1 304 ? 9.43 27.359 12.406 1 98.25 304 ALA B CA 1
ATOM 5078 C C . ALA B 1 304 ? 8.742 26.984 11.102 1 98.25 304 ALA B C 1
ATOM 5080 O O . ALA B 1 304 ? 7.559 27.25 10.914 1 98.25 304 ALA B O 1
ATOM 5081 N N . PRO B 1 305 ? 9.438 26.266 10.164 1 98.44 305 PRO B N 1
ATOM 5082 C CA . PRO B 1 305 ? 8.742 25.891 8.93 1 98.44 305 PRO B CA 1
ATOM 5083 C C . PRO B 1 305 ? 7.605 24.891 9.18 1 98.44 305 PRO B C 1
ATOM 5085 O O . PRO B 1 305 ? 6.574 24.953 8.516 1 98.44 305 PRO B O 1
ATOM 5088 N N . SER B 1 306 ? 7.766 24 10.109 1 98.75 306 SER B N 1
ATOM 5089 C CA . SER B 1 306 ? 6.707 23.062 10.461 1 98.75 306 SER B CA 1
ATOM 5090 C C . SER B 1 306 ? 5.512 23.781 11.07 1 98.75 306 SER B C 1
ATOM 5092 O O . SER B 1 306 ? 4.363 23.469 10.75 1 98.75 306 SER B O 1
ATOM 5094 N N . TRP B 1 307 ? 5.805 24.719 11.977 1 98.75 307 TRP B N 1
ATOM 5095 C CA . TRP B 1 307 ? 4.742 25.516 12.578 1 98.75 307 TRP B CA 1
ATOM 5096 C C . TRP B 1 307 ? 4.004 26.328 11.516 1 98.75 307 TRP B C 1
ATOM 5098 O O . TRP B 1 307 ? 2.777 26.438 11.555 1 98.75 307 TRP B O 1
ATOM 5108 N N . LYS B 1 308 ? 4.754 26.906 10.633 1 98.69 308 LYS B N 1
ATOM 5109 C CA . LYS B 1 308 ? 4.148 27.656 9.547 1 98.69 308 LYS B CA 1
ATOM 5110 C C . LYS B 1 308 ? 3.227 26.781 8.703 1 98.69 308 LYS B C 1
ATOM 5112 O O . LYS B 1 308 ? 2.111 27.188 8.367 1 98.69 308 LYS B O 1
ATOM 5117 N N . SER B 1 309 ? 3.736 25.641 8.344 1 98.75 309 SER B N 1
ATOM 5118 C CA . SER B 1 309 ? 2.93 24.703 7.566 1 98.75 309 SER B CA 1
ATOM 5119 C C . SER B 1 309 ? 1.629 24.359 8.289 1 98.75 309 SER B C 1
ATOM 5121 O O . SER B 1 309 ? 0.555 24.375 7.684 1 98.75 309 SER B O 1
ATOM 5123 N N . LEU B 1 310 ? 1.71 24.062 9.586 1 98.81 310 LEU B N 1
ATOM 5124 C CA . LEU B 1 310 ? 0.527 23.75 10.375 1 98.81 310 LEU B CA 1
ATOM 5125 C C . LEU B 1 310 ? -0.467 24.906 10.344 1 98.81 310 LEU B C 1
ATOM 5127 O O . LEU B 1 310 ? -1.662 24.703 10.125 1 98.81 310 LEU B O 1
ATOM 5131 N N . ARG B 1 311 ? 0.026 26.078 10.531 1 98.69 311 ARG B N 1
ATOM 5132 C CA . ARG B 1 311 ? -0.808 27.266 10.602 1 98.69 311 ARG B CA 1
ATOM 5133 C C . ARG B 1 311 ? -1.511 27.531 9.273 1 98.69 311 ARG B C 1
ATOM 5135 O O . ARG B 1 311 ? -2.688 27.891 9.25 1 98.69 311 ARG B O 1
ATOM 5142 N N . GLU B 1 312 ? -0.844 27.25 8.219 1 98.56 312 GLU B N 1
ATOM 5143 C CA . GLU B 1 312 ? -1.308 27.75 6.926 1 98.56 312 GLU B CA 1
ATOM 5144 C C . GLU B 1 312 ? -2.133 26.688 6.195 1 98.56 312 GLU B C 1
ATOM 5146 O O . GLU B 1 312 ? -2.986 27.031 5.371 1 98.56 312 GLU B O 1
ATOM 5151 N N . VAL B 1 313 ? -1.831 25.391 6.484 1 98.69 313 VAL B N 1
ATOM 5152 C CA . VAL B 1 313 ? -2.518 24.406 5.664 1 98.69 313 VAL B CA 1
ATOM 5153 C C . VAL B 1 313 ? -2.977 23.234 6.531 1 98.69 313 VAL B C 1
ATOM 5155 O O . VAL B 1 313 ? -3.592 22.281 6.039 1 98.69 313 VAL B O 1
ATOM 5158 N N . GLY B 1 314 ? -2.756 23.281 7.875 1 98.62 314 GLY B N 1
ATOM 5159 C CA . GLY B 1 314 ? -3.104 22.172 8.75 1 98.62 314 GLY B CA 1
ATOM 5160 C C . GLY B 1 314 ? -2.197 20.969 8.578 1 98.62 314 GLY B C 1
ATOM 5161 O O . GLY B 1 314 ? -1.147 21.062 7.941 1 98.62 314 GLY B O 1
ATOM 5162 N N . ASN B 1 315 ? -2.525 19.906 9.305 1 98.69 315 ASN B N 1
ATOM 5163 C CA . ASN B 1 315 ? -1.869 18.609 9.148 1 98.69 315 ASN B CA 1
ATOM 5164 C C . ASN B 1 315 ? -2.363 17.875 7.898 1 98.69 315 ASN B C 1
ATOM 5166 O O . ASN B 1 315 ? -3.535 17.5 7.816 1 98.69 315 ASN B O 1
ATOM 5170 N N . LEU B 1 316 ? -1.505 17.625 6.977 1 98.81 316 LEU B N 1
ATOM 5171 C CA . LEU B 1 316 ? -1.862 16.984 5.711 1 98.81 316 LEU B CA 1
ATOM 5172 C C . LEU B 1 316 ? -1.531 15.5 5.738 1 98.81 316 LEU B C 1
ATOM 5174 O O . LEU B 1 316 ? -1.225 14.906 4.699 1 98.81 316 LEU B O 1
ATOM 5178 N N . SER B 1 317 ? -1.457 14.938 6.918 1 98.38 317 SER B N 1
ATOM 5179 C CA . SER B 1 317 ? -1.07 13.539 7.062 1 98.38 317 SER B CA 1
ATOM 5180 C C . SER B 1 317 ? 0.271 13.266 6.391 1 98.38 317 SER B C 1
ATOM 5182 O O . SER B 1 317 ? 1.261 13.945 6.668 1 98.38 317 SER B O 1
ATOM 5184 N N . ALA B 1 318 ? 0.346 12.344 5.477 1 98.75 318 ALA B N 1
ATOM 5185 C CA . ALA B 1 318 ? 1.614 11.93 4.879 1 98.75 318 ALA B CA 1
ATOM 5186 C C . ALA B 1 318 ? 2.238 13.07 4.082 1 98.75 318 ALA B C 1
ATOM 5188 O O . ALA B 1 318 ? 3.463 13.156 3.961 1 98.75 318 ALA B O 1
ATOM 5189 N N . ALA B 1 319 ? 1.457 13.953 3.539 1 98.88 319 ALA B N 1
ATOM 5190 C CA . ALA B 1 319 ? 1.947 15.039 2.689 1 98.88 319 ALA B CA 1
ATOM 5191 C C . ALA B 1 319 ? 2.572 16.156 3.527 1 98.88 319 ALA B C 1
ATOM 5193 O O . ALA B 1 319 ? 3.293 17 3 1 98.88 319 ALA B O 1
ATOM 5194 N N . SER B 1 320 ? 2.357 16.141 4.824 1 98.81 320 SER B N 1
ATOM 5195 C CA . SER B 1 320 ? 2.764 17.25 5.684 1 98.81 320 SER B CA 1
ATOM 5196 C C . SER B 1 320 ? 4.277 17.422 5.691 1 98.81 320 SER B C 1
ATOM 5198 O O . SER B 1 320 ? 4.789 18.516 5.438 1 98.81 320 SER B O 1
ATOM 5200 N N . VAL B 1 321 ? 4.992 16.344 5.969 1 98.94 321 VAL B N 1
ATOM 5201 C CA . VAL B 1 321 ? 6.445 16.453 6.082 1 98.94 321 VAL B CA 1
ATOM 5202 C C . VAL B 1 321 ? 7.047 16.781 4.719 1 98.94 321 VAL B C 1
ATOM 5204 O O . VAL B 1 321 ? 8.078 17.453 4.633 1 98.94 321 VAL B O 1
ATOM 5207 N N . LEU B 1 322 ? 6.375 16.344 3.662 1 98.94 322 LEU B N 1
ATOM 5208 C CA . LEU B 1 322 ? 6.844 16.625 2.309 1 98.94 322 LEU B CA 1
ATOM 5209 C C . LEU B 1 322 ? 6.656 18.109 1.971 1 98.94 322 LEU B C 1
ATOM 5211 O O . LEU B 1 322 ? 7.492 18.703 1.288 1 98.94 322 LEU B O 1
ATOM 5215 N N . ALA B 1 323 ? 5.535 18.656 2.443 1 98.88 323 ALA B N 1
ATOM 5216 C CA . ALA B 1 323 ? 5.324 20.094 2.275 1 98.88 323 ALA B CA 1
ATOM 5217 C C . ALA B 1 323 ? 6.395 20.906 3.01 1 98.88 323 ALA B C 1
ATOM 5219 O O . ALA B 1 323 ? 6.895 21.906 2.492 1 98.88 323 ALA B O 1
ATOM 5220 N N . VAL B 1 324 ? 6.727 20.469 4.215 1 98.88 324 VAL B N 1
ATOM 5221 C CA . VAL B 1 324 ? 7.793 21.125 4.969 1 98.88 324 VAL B CA 1
ATOM 5222 C C . VAL B 1 324 ? 9.117 20.984 4.215 1 98.88 324 VAL B C 1
ATOM 5224 O O . VAL B 1 324 ? 9.883 21.953 4.125 1 98.88 324 VAL B O 1
ATOM 5227 N N . MET B 1 325 ? 9.375 19.828 3.684 1 98.69 325 MET B N 1
ATOM 5228 C CA . MET B 1 325 ? 10.594 19.609 2.902 1 98.69 325 MET B CA 1
ATOM 5229 C C . MET B 1 325 ? 10.656 20.547 1.702 1 98.69 325 MET B C 1
ATOM 5231 O O . MET B 1 325 ? 11.719 21.078 1.378 1 98.69 325 MET B O 1
ATOM 5235 N N . GLU B 1 326 ? 9.531 20.703 1.039 1 98.44 326 GLU B N 1
ATOM 5236 C CA . GLU B 1 326 ? 9.484 21.625 -0.09 1 98.44 326 GLU B CA 1
ATOM 5237 C C . GLU B 1 326 ? 9.914 23.031 0.328 1 98.44 326 GLU B C 1
ATOM 5239 O O . GLU B 1 326 ? 10.68 23.688 -0.382 1 98.44 326 GLU B O 1
ATOM 5244 N N . ASP B 1 327 ? 9.367 23.469 1.434 1 97.88 327 ASP B N 1
ATOM 5245 C CA . ASP B 1 327 ? 9.703 24.812 1.933 1 97.88 327 ASP B CA 1
ATOM 5246 C C . ASP B 1 327 ? 11.203 24.938 2.184 1 97.88 327 ASP B C 1
ATOM 5248 O O . ASP B 1 327 ? 11.797 25.969 1.884 1 97.88 327 ASP B O 1
ATOM 5252 N N . TYR B 1 328 ? 11.836 23.906 2.725 1 96.69 328 TYR B N 1
ATOM 5253 C CA . TYR B 1 328 ? 13.273 23.938 2.939 1 96.69 328 TYR B CA 1
ATOM 5254 C C . TYR B 1 328 ? 14.023 24.016 1.613 1 96.69 328 TYR B C 1
ATOM 5256 O O . TYR B 1 328 ? 14.984 24.781 1.478 1 96.69 328 TYR B O 1
ATOM 5264 N N . LEU B 1 329 ? 13.594 23.25 0.63 1 95.69 329 LEU B N 1
ATOM 5265 C CA . LEU B 1 329 ? 14.266 23.25 -0.665 1 95.69 329 LEU B CA 1
ATOM 5266 C C . LEU B 1 329 ? 14.195 24.625 -1.318 1 95.69 329 LEU B C 1
ATOM 5268 O O . LEU B 1 329 ? 15.164 25.078 -1.932 1 95.69 329 LEU B O 1
ATOM 5272 N N . LEU B 1 330 ? 13.102 25.297 -1.153 1 94.81 330 LEU B N 1
ATOM 5273 C CA . LEU B 1 330 ? 12.836 26.516 -1.912 1 94.81 330 LEU B CA 1
ATOM 5274 C C . LEU B 1 330 ? 13.297 27.75 -1.137 1 94.81 330 LEU B C 1
ATOM 5276 O O . LEU B 1 330 ? 13.797 28.703 -1.726 1 94.81 330 LEU B O 1
ATOM 5280 N N . ASN B 1 331 ? 13.148 27.703 0.21 1 94.75 331 ASN B N 1
ATOM 5281 C CA . ASN B 1 331 ? 13.25 28.969 0.939 1 94.75 331 ASN B CA 1
ATOM 5282 C C . ASN B 1 331 ? 14.297 28.891 2.049 1 94.75 331 ASN B C 1
ATOM 5284 O O . ASN B 1 331 ? 14.781 29.922 2.518 1 94.75 331 ASN B O 1
ATOM 5288 N N . HIS B 1 332 ? 14.578 27.641 2.482 1 93.19 332 HIS B N 1
ATOM 5289 C CA . HIS B 1 332 ? 15.516 27.484 3.584 1 93.19 332 HIS B CA 1
ATOM 5290 C C . HIS B 1 332 ? 16.516 26.375 3.299 1 93.19 332 HIS B C 1
ATOM 5292 O O . HIS B 1 332 ? 16.719 25.484 4.129 1 93.19 332 HIS B O 1
ATOM 5298 N N . PRO B 1 333 ? 17.141 26.469 2.191 1 90.56 333 PRO B N 1
ATOM 5299 C CA . PRO B 1 333 ? 18.062 25.359 1.913 1 90.56 333 PRO B CA 1
ATOM 5300 C C . PRO B 1 333 ? 19.234 25.312 2.887 1 90.56 333 PRO B C 1
ATOM 5302 O O . PRO B 1 333 ? 19.672 26.344 3.385 1 90.56 333 PRO B O 1
ATOM 5305 N N . GLY B 1 334 ? 19.641 24.094 3.186 1 88.38 334 GLY B N 1
ATOM 5306 C CA . GLY B 1 334 ? 20.812 23.938 4.027 1 88.38 334 GLY B CA 1
ATOM 5307 C C . GLY B 1 334 ? 22.094 24.375 3.348 1 88.38 334 GLY B C 1
ATOM 5308 O O . GLY B 1 334 ? 22.156 24.453 2.117 1 88.38 334 GLY B O 1
ATOM 5309 N N . THR B 1 335 ? 23.094 24.703 4.191 1 88.56 335 THR B N 1
ATOM 5310 C CA . THR B 1 335 ? 24.422 25 3.654 1 88.56 335 THR B CA 1
ATOM 5311 C C . THR B 1 335 ? 25.109 23.719 3.172 1 88.56 335 THR B C 1
ATOM 5313 O O . THR B 1 335 ? 24.891 22.641 3.738 1 88.56 335 THR B O 1
ATOM 5316 N N . PRO B 1 336 ? 25.875 23.875 2.137 1 88.81 336 PRO B N 1
ATOM 5317 C CA . PRO B 1 336 ? 26.578 22.688 1.645 1 88.81 336 PRO B CA 1
ATOM 5318 C C . PRO B 1 336 ? 27.344 21.953 2.744 1 88.81 336 PRO B C 1
ATOM 5320 O O . PRO B 1 336 ? 28.078 22.578 3.502 1 88.81 336 PRO B O 1
ATOM 5323 N N . GLY B 1 337 ? 27.094 20.703 2.838 1 89.75 337 GLY B N 1
ATOM 5324 C CA . GLY B 1 337 ? 27.812 19.875 3.803 1 89.75 337 GLY B CA 1
ATOM 5325 C C . GLY B 1 337 ? 27.047 19.688 5.105 1 89.75 337 GLY B C 1
ATOM 5326 O O . GLY B 1 337 ? 27.359 18.797 5.887 1 89.75 337 GLY B O 1
ATOM 5327 N N . CYS B 1 338 ? 26.109 20.5 5.312 1 92.88 338 CYS B N 1
ATOM 5328 C CA . CYS B 1 338 ? 25.328 20.406 6.543 1 92.88 338 CYS B CA 1
ATOM 5329 C C . CYS B 1 338 ? 24.359 19.234 6.492 1 92.88 338 CYS B C 1
ATOM 5331 O O . CYS B 1 338 ? 23.969 18.797 5.41 1 92.88 338 CYS B O 1
ATOM 5333 N N . TYR B 1 339 ? 23.984 18.734 7.746 1 97.44 339 TYR B N 1
ATOM 5334 C CA . TYR B 1 339 ? 23.062 17.609 7.859 1 97.44 339 TYR B CA 1
ATOM 5335 C C . TYR B 1 339 ? 21.703 18.078 8.375 1 97.44 339 TYR B C 1
ATOM 5337 O O . TYR B 1 339 ? 21.609 19.016 9.156 1 97.44 339 TYR B O 1
ATOM 5345 N N . SER B 1 340 ? 20.703 17.469 7.848 1 97.81 340 SER B N 1
ATOM 5346 C CA . SER B 1 340 ? 19.344 17.625 8.352 1 97.81 340 SER B CA 1
ATOM 5347 C C . SER B 1 340 ? 18.734 16.281 8.758 1 97.81 340 SER B C 1
ATOM 5349 O O . SER B 1 340 ? 19.109 15.234 8.203 1 97.81 340 SER B O 1
ATOM 5351 N N . ILE B 1 341 ? 17.844 16.297 9.727 1 98.56 341 ILE B N 1
ATOM 5352 C CA . ILE B 1 341 ? 17 15.164 10.039 1 98.56 341 ILE B CA 1
ATOM 5353 C C . ILE B 1 341 ? 15.562 15.445 9.578 1 98.56 341 ILE B C 1
ATOM 5355 O O . ILE B 1 341 ? 14.992 16.484 9.914 1 98.56 341 ILE B O 1
ATOM 5359 N N . LEU B 1 342 ? 15.078 14.641 8.734 1 98.81 342 LEU B N 1
ATOM 5360 C CA . LEU B 1 342 ? 13.664 14.609 8.383 1 98.81 342 LEU B CA 1
ATOM 5361 C C . LEU B 1 342 ? 12.93 13.531 9.172 1 98.81 342 LEU B C 1
ATOM 5363 O O . LEU B 1 342 ? 13.391 12.391 9.25 1 98.81 342 LEU B O 1
ATOM 5367 N N . ALA B 1 343 ? 11.773 13.883 9.828 1 98.75 343 ALA B N 1
ATOM 5368 C CA . ALA B 1 343 ? 11.133 12.938 10.734 1 98.75 343 ALA B CA 1
ATOM 5369 C C . ALA B 1 343 ? 9.609 13.023 10.633 1 98.75 343 ALA B C 1
ATOM 5371 O O . ALA B 1 343 ? 9.055 14.117 10.484 1 98.75 343 ALA B O 1
ATOM 5372 N N . ALA B 1 344 ? 8.984 11.93 10.703 1 98.62 344 ALA B N 1
ATOM 5373 C CA . ALA B 1 344 ? 7.535 11.805 10.812 1 98.62 344 ALA B CA 1
ATOM 5374 C C . ALA B 1 344 ? 7.16 10.594 11.664 1 98.62 344 ALA B C 1
ATOM 5376 O O . ALA B 1 344 ? 7.961 9.672 11.828 1 98.62 344 ALA B O 1
ATOM 5377 N N . MET B 1 345 ? 6.02 10.633 12.227 1 97.56 345 MET B N 1
ATOM 5378 C CA . MET B 1 345 ? 5.434 9.539 12.984 1 97.56 345 MET B CA 1
ATOM 5379 C C . MET B 1 345 ? 4 9.266 12.547 1 97.56 345 MET B C 1
ATOM 5381 O O . MET B 1 345 ? 3.354 10.141 11.961 1 97.56 345 MET B O 1
ATOM 5385 N N . GLY B 1 346 ? 3.525 8.117 12.789 1 96.12 346 GLY B N 1
ATOM 5386 C CA . GLY B 1 346 ? 2.17 7.773 12.391 1 96.12 346 GLY B CA 1
ATOM 5387 C C . GLY B 1 346 ? 1.717 6.43 12.922 1 96.12 346 GLY B C 1
ATOM 5388 O O . GLY B 1 346 ? 2.361 5.855 13.805 1 96.12 346 GLY B O 1
ATOM 5389 N N . PRO B 1 347 ? 0.487 5.957 12.375 1 93.25 347 PRO B N 1
ATOM 5390 C CA . PRO B 1 347 ? -0.113 4.734 12.906 1 93.25 347 PRO B CA 1
ATOM 5391 C C . PRO B 1 347 ? 0.871 3.566 12.953 1 93.25 347 PRO B C 1
ATOM 5393 O O . PRO B 1 347 ? 1.772 3.48 12.117 1 93.25 347 PRO B O 1
ATOM 5396 N N . ALA B 1 348 ? 0.388 2.498 13.828 1 80.88 348 ALA B N 1
ATOM 5397 C CA . ALA B 1 348 ? 1.293 1.41 14.195 1 80.88 348 ALA B CA 1
ATOM 5398 C C . ALA B 1 348 ? 2.576 1.95 14.812 1 80.88 348 ALA B C 1
ATOM 5400 O O . ALA B 1 348 ? 3.625 1.976 14.172 1 80.88 348 ALA B O 1
ATOM 5401 N N . PHE B 1 349 ? 1.918 2.789 16.078 1 91.81 349 PHE B N 1
ATOM 5402 C CA . PHE B 1 349 ? 2.684 4.031 16.094 1 91.81 349 PHE B CA 1
ATOM 5403 C C . PHE B 1 349 ? 4.164 3.758 15.859 1 91.81 349 PHE B C 1
ATOM 5405 O O . PHE B 1 349 ? 4.707 2.771 16.359 1 91.81 349 PHE B O 1
ATOM 5412 N N . CYS B 1 350 ? 4.723 4.449 14.953 1 97.19 350 CYS B N 1
ATOM 5413 C CA . CYS B 1 350 ? 6.113 4.277 14.539 1 97.19 350 CYS B CA 1
ATOM 5414 C C . CYS B 1 350 ? 6.707 5.598 14.07 1 97.19 350 CYS B C 1
ATOM 5416 O O . CYS B 1 350 ? 5.984 6.574 13.875 1 97.19 350 CYS B O 1
ATOM 5418 N N . SER B 1 351 ? 8.008 5.625 14.039 1 98.12 351 SER B N 1
ATOM 5419 C CA . SER B 1 351 ? 8.711 6.793 13.516 1 98.12 351 SER B CA 1
ATOM 5420 C C . SER B 1 351 ? 9.586 6.426 12.32 1 98.12 351 SER B C 1
ATOM 5422 O O . SER B 1 351 ? 9.992 5.27 12.172 1 98.12 351 SER B O 1
ATOM 5424 N N . GLU B 1 352 ? 9.773 7.312 11.453 1 98.81 352 GLU B N 1
ATOM 5425 C CA . GLU B 1 352 ? 10.75 7.25 10.367 1 98.81 352 GLU B CA 1
ATOM 5426 C C . GLU B 1 352 ? 11.695 8.453 10.406 1 98.81 352 GLU B C 1
ATOM 5428 O O . GLU B 1 352 ? 11.25 9.594 10.469 1 98.81 352 GLU B O 1
ATOM 5433 N N . LEU B 1 353 ? 12.969 8.156 10.469 1 98.88 353 LEU B N 1
ATOM 5434 C CA . LEU B 1 353 ? 14.008 9.18 10.398 1 98.88 353 LEU B CA 1
ATOM 5435 C C . LEU B 1 353 ? 14.789 9.07 9.094 1 98.88 353 LEU B C 1
ATOM 5437 O O . LEU B 1 353 ? 15.086 7.969 8.633 1 98.88 353 LEU B O 1
ATOM 5441 N N . VAL B 1 354 ? 15.039 10.18 8.469 1 98.88 354 VAL B N 1
ATOM 5442 C CA . VAL B 1 354 ? 15.859 10.281 7.266 1 98.88 354 VAL B CA 1
ATOM 5443 C C . VAL B 1 354 ? 16.984 11.289 7.484 1 98.88 354 VAL B C 1
ATOM 5445 O O . VAL B 1 354 ? 16.734 12.445 7.848 1 98.88 354 VAL B O 1
ATOM 5448 N N . LEU B 1 355 ? 18.203 10.852 7.328 1 98.88 355 LEU B N 1
ATOM 5449 C CA . LEU B 1 355 ? 19.359 11.727 7.402 1 98.88 355 LEU B CA 1
ATOM 5450 C C . LEU B 1 355 ? 19.703 12.305 6.031 1 98.88 355 LEU B C 1
ATOM 5452 O O . LEU B 1 355 ? 19.938 11.562 5.082 1 98.88 355 LEU B O 1
ATOM 5456 N N . LEU B 1 356 ? 19.672 13.594 5.957 1 98.25 356 LEU B N 1
ATOM 5457 C CA . LEU B 1 356 ? 19.969 14.297 4.707 1 98.25 356 LEU B CA 1
ATOM 5458 C C . LEU B 1 356 ? 21.281 15.07 4.812 1 98.25 356 LEU B C 1
ATOM 5460 O O . LEU B 1 356 ? 21.625 15.57 5.887 1 98.25 356 LEU B O 1
ATOM 5464 N N . GLN B 1 357 ? 21.969 15.148 3.74 1 96.44 357 GLN B N 1
ATOM 5465 C CA . GLN B 1 357 ? 23.141 16 3.643 1 96.44 357 GLN B CA 1
ATOM 5466 C C . GLN B 1 357 ? 23.047 16.938 2.447 1 96.44 357 GLN B C 1
ATOM 5468 O O . GLN B 1 357 ? 22.891 16.5 1.31 1 96.44 357 GLN B O 1
ATOM 5473 N N . TRP B 1 358 ? 23.156 18.172 2.719 1 93.69 358 TRP B N 1
ATOM 5474 C CA . TRP B 1 358 ? 23.047 19.203 1.694 1 93.69 358 TRP B CA 1
ATOM 5475 C C . TRP B 1 358 ? 24.344 19.375 0.932 1 93.69 358 TRP B C 1
ATOM 5477 O O . TRP B 1 358 ? 25.438 19.25 1.513 1 93.69 358 TRP B O 1
#

InterPro domains:
  IPR001099 Chalcone/stilbene synthase, N-terminal [PF00195] (4-200)
  IPR011141 Polyketide synthase, type III [PIRSF000451] (2-358)
  IPR011141 Polyketide synthase, type III [PTHR11877] (4-357)
  IPR012328 Chalcone/stilbene synthase, C-terminal [PF02797] (219-327)
  IPR016039 Thiolase-like [G3DSA:3.40.47.10] (1-202)
  IPR016039 Thiolase-like [G3DSA:3.40.47.10] (215-358)
  IPR016039 Thiolase-like [SSF53901] (2-203)
  IPR016039 Thiolase-like [SSF53901] (214-358)

Foldseek 3Di:
DWFLFKFKFFADDKDFLVVLLVLLCVLQVVQDPDSVVLVVLLVQFLAGMAGANDPSVCLSVLFFPVSLQVVVLVSQLVQQLRQVVRGQVVRVHFLCQAQEEEEEEAQHDDVVGSVVVNVVVGVHDPNRHYHYDYWFWQQCQQVVVVVLLVVCVVVQAGKHKYKYWYRQCSQQDNNDPDSQNSNSSSFAHTMMMMTIDHRCNYPSNVDPCVDPFHIWDFDDKDKFFDPPCQQQWGFDQDRRGTDTRHDPCLLVVLLVPVQVVVQVVQVVVVHGPVLADAELEFLRGDSNVVSNCVSNVPDPCRCVLSSVLRHHHGHHINCRSSVSVNCCRPPNDDDAQGKYWRKTFGHSTMMMITIIGD/DWFLFKFKFFADDKDFLVVLLVLLCVLQVVQDPDSVVLVVLLVQFLAGMAGANDPSVCLSVLFFPVSLQVVVLVSQLVQQLRQVVRGQVVRVHFLCQAQEEEEEEAQHDDVVGSVVVNVVVGVHDPNRHYHYDYWFWQQCQQVVVVVLLVVCVVVQAGKHKYKYWYRQCSQQDSNDPDPQNSNSSSFAHTMMMMTIDHRCNYPSNVDPCDDDFHIWDFDDKDKFFDPPCQQQWGFDQDRRGTDTRHDPCLLVVLLVPVQVVVQVVQVVVVHGPVLADAELEFLRGDSNVVSNCVSNVPDPCRCVLSSVLCHHHGHHINCRSSVSVNCCRPPNDDDAQGKYWRKTFGHSTMIMITIIGD